Protein AF-0000000086882932 (afdb_homodimer)

InterPro domains:
  IPR029056 Ribokinase-like [SSF53613] (20-163)

Foldseek 3Di:
DPPPPPVQPPVPPPDPDDAQEEEEEFWEWEWEQDPVRDIDIDTDGLCSLLQLLLVVVVGAYEYEYAAEPDPCVVVSVVSCVVSVHHYRYHHQPQHGKYWYAYLNVRDIDIDDRPPPDEDDPVVVCVVCPPHQHYEYEDDPHCPVCVVVNVVVVGAYEYEEEPVVVVVDPPCQRHQYEYEDQDDPPQPDQDDQSYWYDHQFWIDHRNDIDGHDHRSPVSSLVSQLVSQLVVCVSVVHDNVVSNVRSVVSSVVRRVCCVVVVPD/DPPPPPPLPPVPPPDPDDAQEEEEEFWEWEWEQDPVRDTDIDTDGLCSLLQLLLVVVVGAYEYEYAAEPDPCVVVSVVSCVVSVHHYRYHHQPQHGKYWYAYLNVRDIDIDDRPPPDEDDPVVVCVVCPPHQHYEYEDDPHCPVCVVVNVVVVGAYEYEEEPVVVVVDDDCQRHQYEYEDQDDPDQPDQDDQSYWYDHQFWIDHRNDIDGHDGRSPVSSLVSNLVSQLVVCVSVPHDNVVSNVRSVVSSVVRVVVCVVVVPD

pLDDT: mean 84.73, std 17.02, range [16.7, 98.19]

Organism: NCBI:txid2108365

Secondary structure (DSSP, 8-state):
---------------SS--SEEEES--EEEEEE-TTS-EEEEEEHHHHHHHHHHHHHT--EEEEEEEESSTTHHHHHHHHHHHT--EEEEEETT---EEEEEGGGTEEEEE---TT----HHHHHHHTTT--EEEEE--GGGHHHHHHHHHTT-EEEEEEEHHHHHH-S--TTSEEEEE-SS---TT----TTEEEE-SSEEEETTEEEE-S--TTHHHHHHHHHHHHHHHHHTT--HHHHHHHHHHHHHHHHHHHHHHHH-/---------------SS--SEEEES--EEEEEE-TTS-EEEEEEHHHHHHHHHHHHHT--EEEEEEEESSTTHHHHHHHHHHHT--EEEEEETT---EEEEEGGGTEEEEE---TT----HHHHHHHTTT--EEEEE--GGGTTHHHHHHHTT-EEEEEEEHHHHHH-S--TTSEEEEE-SS---TT----TTEEEE-SSEEEETTEEEE-S--TTHHHHHHHHHHHHHHHHHTT--HHHHHHHHHHHHHHHHHHHHHHHH-

Sequence (524 aa):
MKTAFKEEFLSIFSKNNLPEIALIGGINIEHIVGKNNNIKTIVGGRSGRLSVFLKKTGLYPEVFSFLGQDEFLNMILNYFDSQNIPITWSINPSGNNIDVRILKESKVYSDKRDENLTISPIFLDEFLNNIENIFIKVEKWNIDILDYIIYKKKNIFLDLTFDEALKFENLKNVYCFVKNNEIPKSNLKVPNNIIIFSKNNILFKNKIYSFKNNLFLEEAISSYQASFIYGIIKNFNLNFINELSIKSFKSAYKNCFFNFFYMKTAFKEEFLSIFSKNNLPEIALIGGINIEHIVGKNNNIKTIVGGRSGRLSVFLKKTGLYPEVFSFLGQDEFLNMILNYFDSQNIPITWSINPSGNNIDVRILKESKVYSDKRDENLTISPIFLDEFLNNIENIFIKVEKWNIDILDYIIYKKKNIFLDLTFDEALKFENLKNVYCFVKNNEIPKSNLKVPNNIIIFSKNNILFKNKIYSFKNNLFLEEAISSYQASFIYGIIKNFNLNFINELSIKSFKSAYKNCFFNFFY

Structure (mmCIF, N/CA/C/O backbone):
data_AF-0000000086882932-model_v1
#
loop_
_entity.id
_entity.type
_entity.pdbx_description
1 polymer 'Carbohydrate kinase PfkB domain-containing protein'
#
loop_
_atom_site.group_PDB
_atom_site.id
_atom_site.type_symbol
_atom_site.label_atom_id
_atom_site.label_alt_id
_atom_site.label_comp_id
_atom_site.label_asym_id
_atom_site.label_entity_id
_atom_site.label_seq_id
_atom_site.pdbx_PDB_ins_code
_atom_site.Cartn_x
_atom_site.Cartn_y
_atom_site.Cartn_z
_atom_site.occupancy
_atom_site.B_iso_or_equiv
_atom_site.auth_seq_id
_atom_site.auth_comp_id
_atom_site.auth_asym_id
_atom_site.auth_atom_id
_atom_site.pdbx_PDB_model_num
ATOM 1 N N . MET A 1 1 ? 21.688 9.125 -30.109 1 16.75 1 MET A N 1
ATOM 2 C CA . MET A 1 1 ? 20.844 8.078 -29.547 1 16.75 1 MET A CA 1
ATOM 3 C C . MET A 1 1 ? 21.625 7.234 -28.547 1 16.75 1 MET A C 1
ATOM 5 O O . MET A 1 1 ? 22.547 6.52 -28.922 1 16.75 1 MET A O 1
ATOM 9 N N . LYS A 1 2 ? 22.047 7.719 -27.406 1 19.39 2 LYS A N 1
ATOM 10 C CA . LYS A 1 2 ? 22.938 7.047 -26.469 1 19.39 2 LYS A CA 1
ATOM 11 C C . LYS A 1 2 ? 22.281 5.809 -25.859 1 19.39 2 LYS A C 1
ATOM 13 O O . LYS A 1 2 ? 21.188 5.887 -25.312 1 19.39 2 LYS A O 1
ATOM 18 N N . THR A 1 3 ? 22.438 4.652 -26.516 1 19.08 3 THR A N 1
ATOM 19 C CA . THR A 1 3 ? 21.938 3.355 -26.078 1 19.08 3 THR A CA 1
ATOM 20 C C . THR A 1 3 ? 22.562 2.973 -24.734 1 19.08 3 THR A C 1
ATOM 22 O O . THR A 1 3 ? 23.766 2.703 -24.656 1 19.08 3 THR A O 1
ATOM 25 N N . ALA A 1 4 ? 22.359 3.648 -23.703 1 24.81 4 ALA A N 1
ATOM 26 C CA . ALA A 1 4 ? 22.859 3.17 -22.406 1 24.81 4 ALA A CA 1
ATOM 27 C C . ALA A 1 4 ? 22.5 1.706 -22.188 1 24.81 4 ALA A C 1
ATOM 29 O O . ALA A 1 4 ? 21.312 1.348 -22.188 1 24.81 4 ALA A O 1
ATOM 30 N N . PHE A 1 5 ? 23.25 0.836 -22.703 1 22.61 5 PHE A N 1
ATOM 31 C CA . PHE A 1 5 ? 23.219 -0.57 -22.312 1 22.61 5 PHE A CA 1
ATOM 32 C C . PHE A 1 5 ? 23.25 -0.72 -20.797 1 22.61 5 PHE A C 1
ATOM 34 O O . PHE A 1 5 ? 24.297 -0.5 -20.188 1 22.61 5 PHE A O 1
ATOM 41 N N . LYS A 1 6 ? 22.375 -0.118 -20.078 1 30.28 6 LYS A N 1
ATOM 42 C CA . LYS A 1 6 ? 22.375 -0.56 -18.688 1 30.28 6 LYS A CA 1
ATOM 43 C C . LYS A 1 6 ? 22.422 -2.082 -18.594 1 30.28 6 LYS A C 1
ATOM 45 O O . LYS A 1 6 ? 21.578 -2.771 -19.188 1 30.28 6 LYS A O 1
ATOM 50 N N . GLU A 1 7 ? 23.562 -2.643 -18.469 1 27.66 7 GLU A N 1
ATOM 51 C CA . GLU A 1 7 ? 23.766 -4.039 -18.094 1 27.66 7 GLU A CA 1
ATOM 52 C C . GLU A 1 7 ? 22.672 -4.527 -17.156 1 27.66 7 GLU A C 1
ATOM 54 O O . GLU A 1 7 ? 22.438 -3.941 -16.094 1 27.66 7 GLU A O 1
ATOM 59 N N . GLU A 1 8 ? 21.562 -4.875 -17.781 1 34.81 8 GLU A N 1
ATOM 60 C CA . GLU A 1 8 ? 20.594 -5.672 -17.031 1 34.81 8 GLU A CA 1
ATOM 61 C C . GLU A 1 8 ? 21.297 -6.668 -16.125 1 34.81 8 GLU A C 1
ATOM 63 O O . GLU A 1 8 ? 22.094 -7.5 -16.578 1 34.81 8 GLU A O 1
ATOM 68 N N . PHE A 1 9 ? 21.781 -6.168 -15.039 1 32.5 9 PHE A N 1
ATOM 69 C CA . PHE A 1 9 ? 22.422 -7 -14.031 1 32.5 9 PHE A CA 1
ATOM 70 C C . PHE A 1 9 ? 21.688 -8.32 -13.852 1 32.5 9 PHE A C 1
ATOM 72 O O . PHE A 1 9 ? 20.5 -8.328 -13.5 1 32.5 9 PHE A O 1
ATOM 79 N N . LEU A 1 10 ? 21.922 -9.258 -14.742 1 36.91 10 LEU A N 1
ATOM 80 C CA . LEU A 1 10 ? 21.594 -10.641 -14.414 1 36.91 10 LEU A CA 1
ATOM 81 C C . LEU A 1 10 ? 22.25 -11.055 -13.102 1 36.91 10 LEU A C 1
ATOM 83 O O . LEU A 1 10 ? 23.484 -10.984 -12.961 1 36.91 10 LEU A O 1
ATOM 87 N N . SER A 1 11 ? 21.766 -10.75 -12 1 36.03 11 SER A N 1
ATOM 88 C CA . SER A 1 11 ? 22.312 -11.352 -10.789 1 36.03 11 SER A CA 1
ATOM 89 C C . SER A 1 11 ? 22.656 -12.82 -11 1 36.03 11 SER A C 1
ATOM 91 O O . SER A 1 11 ? 21.781 -13.633 -11.281 1 36.03 11 SER A O 1
ATOM 93 N N . ILE A 1 12 ? 23.891 -13.109 -11.5 1 36.16 12 ILE A N 1
ATOM 94 C CA . ILE A 1 12 ? 24.422 -14.461 -11.625 1 36.16 12 ILE A CA 1
ATOM 95 C C . ILE A 1 12 ? 24.484 -15.117 -10.25 1 36.16 12 ILE A C 1
ATOM 97 O O . ILE A 1 12 ? 25.234 -14.664 -9.375 1 36.16 12 ILE A O 1
ATOM 101 N N . PHE A 1 13 ? 23.484 -15.648 -9.719 1 37.84 13 PHE A N 1
ATOM 102 C CA . PHE A 1 13 ? 23.516 -16.469 -8.508 1 37.84 13 PHE A CA 1
ATOM 103 C C . PHE A 1 13 ? 24.359 -17.719 -8.711 1 37.84 13 PHE A C 1
ATOM 105 O O . PHE A 1 13 ? 24.344 -18.297 -9.797 1 37.84 13 PHE A O 1
ATOM 112 N N . SER A 1 14 ? 25.422 -17.844 -8.055 1 38.47 14 SER A N 1
ATOM 113 C CA . SER A 1 14 ? 26.172 -19.078 -7.852 1 38.47 14 SER A CA 1
ATOM 114 C C . SER A 1 14 ? 25.25 -20.203 -7.41 1 38.47 14 SER A C 1
ATOM 116 O O . SER A 1 14 ? 24.875 -20.297 -6.238 1 38.47 14 SER A O 1
ATOM 118 N N . LYS A 1 15 ? 24.266 -20.562 -8.18 1 47.66 15 LYS A N 1
ATOM 119 C CA . LYS A 1 15 ? 23.219 -21.5 -7.801 1 47.66 15 LYS A CA 1
ATOM 120 C C . LYS A 1 15 ? 23.781 -22.906 -7.602 1 47.66 15 LYS A C 1
ATOM 122 O O . LYS A 1 15 ? 24.328 -23.484 -8.539 1 47.66 15 LYS A O 1
ATOM 127 N N . ASN A 1 16 ? 24.125 -23.25 -6.484 1 51.94 16 ASN A N 1
ATOM 128 C CA . ASN A 1 16 ? 24.516 -24.641 -6.211 1 51.94 16 ASN A CA 1
ATOM 129 C C . ASN A 1 16 ? 23.469 -25.625 -6.723 1 51.94 16 ASN A C 1
ATOM 131 O O . ASN A 1 16 ? 23.812 -26.734 -7.156 1 51.94 16 ASN A O 1
ATOM 135 N N . ASN A 1 17 ? 22.109 -25.375 -6.586 1 66 17 ASN A N 1
ATOM 136 C CA . ASN A 1 17 ? 21.109 -26.328 -7.051 1 66 17 ASN A CA 1
ATOM 137 C C . ASN A 1 17 ? 20.375 -25.797 -8.289 1 66 17 ASN A C 1
ATOM 139 O O . ASN A 1 17 ? 19.953 -24.656 -8.32 1 66 17 ASN A O 1
ATOM 143 N N . LEU A 1 18 ? 20.469 -26.562 -9.367 1 83.56 18 LEU A N 1
ATOM 144 C CA . LEU A 1 18 ? 19.75 -26.25 -10.594 1 83.56 18 LEU A CA 1
ATOM 145 C C . LEU A 1 18 ? 18.25 -26.094 -10.328 1 83.56 18 LEU A C 1
ATOM 147 O O . LEU A 1 18 ? 17.672 -26.906 -9.594 1 83.56 18 LEU A O 1
ATOM 151 N N . PRO A 1 19 ? 17.656 -25.141 -10.789 1 92.06 19 PRO A N 1
ATOM 152 C CA . PRO A 1 19 ? 16.219 -24.969 -10.586 1 92.06 19 PRO A CA 1
ATOM 153 C C . PRO A 1 19 ? 15.398 -26.094 -11.203 1 92.06 19 PRO A C 1
ATOM 155 O O . PRO A 1 19 ? 15.719 -26.578 -12.289 1 92.06 19 PRO A O 1
ATOM 158 N N . GLU A 1 20 ? 14.422 -26.516 -10.508 1 94.5 20 GLU A N 1
ATOM 159 C CA . GLU A 1 20 ? 13.555 -27.594 -10.992 1 94.5 20 GLU A CA 1
ATOM 160 C C . GLU A 1 20 ? 12.32 -27.031 -11.695 1 94.5 20 GLU A C 1
ATOM 162 O O . GLU A 1 20 ? 11.641 -27.75 -12.43 1 94.5 20 GLU A O 1
ATOM 167 N N . ILE A 1 21 ? 12.031 -25.781 -11.422 1 97.06 21 ILE A N 1
ATOM 168 C CA . ILE A 1 21 ? 10.844 -25.188 -12.023 1 97.06 21 ILE A CA 1
ATOM 169 C C . ILE A 1 21 ? 11.055 -23.688 -12.219 1 97.06 21 ILE A C 1
ATOM 171 O O . ILE A 1 21 ? 11.609 -23.016 -11.352 1 97.06 21 ILE A O 1
ATOM 175 N N . ALA A 1 22 ? 10.594 -23.219 -13.359 1 96.56 22 ALA A N 1
ATOM 176 C CA . ALA A 1 22 ? 10.594 -21.781 -13.656 1 96.56 22 ALA A CA 1
ATOM 177 C C . ALA A 1 22 ? 9.203 -21.188 -13.492 1 96.56 22 ALA A C 1
ATOM 179 O O . ALA A 1 22 ? 8.211 -21.766 -13.953 1 96.56 22 ALA A O 1
ATOM 180 N N . LEU A 1 23 ? 9.117 -20.141 -12.742 1 97.31 23 LEU A N 1
ATOM 181 C CA . LEU A 1 23 ? 7.887 -19.375 -12.633 1 97.31 23 LEU A CA 1
ATOM 182 C C . LEU A 1 23 ? 7.961 -18.109 -13.477 1 97.31 23 LEU A C 1
ATOM 184 O O . LEU A 1 23 ? 8.859 -17.281 -13.289 1 97.31 23 LEU A O 1
ATOM 188 N N . ILE A 1 24 ? 7.008 -17.938 -14.406 1 95 24 ILE A N 1
ATOM 189 C CA . ILE A 1 24 ? 7.035 -16.812 -15.336 1 95 24 ILE A CA 1
ATOM 190 C C . ILE A 1 24 ? 5.844 -15.891 -15.062 1 95 24 ILE A C 1
ATOM 192 O O . ILE A 1 24 ? 4.691 -16.312 -15.18 1 95 24 ILE A O 1
ATOM 196 N N . GLY A 1 25 ? 6.129 -14.695 -14.688 1 93.69 25 GLY A N 1
ATOM 197 C CA . GLY A 1 25 ? 5.102 -13.711 -14.398 1 93.69 25 GLY A CA 1
ATOM 198 C C . GLY A 1 25 ? 4.5 -13.867 -13.016 1 93.69 25 GLY A C 1
ATOM 199 O O . GLY A 1 25 ? 4.941 -14.703 -12.227 1 93.69 25 GLY A O 1
ATOM 200 N N . GLY A 1 26 ? 3.643 -12.922 -12.672 1 95.06 26 GLY A N 1
ATOM 201 C CA . GLY A 1 26 ? 2.787 -13.102 -11.516 1 95.06 26 GLY A CA 1
ATOM 202 C C . GLY A 1 26 ? 3.357 -12.484 -10.25 1 95.06 26 GLY A C 1
ATOM 203 O O . GLY A 1 26 ? 3.027 -12.906 -9.141 1 95.06 26 GLY A O 1
ATOM 204 N N . ILE A 1 27 ? 4.309 -11.602 -10.398 1 96.62 27 ILE A N 1
ATOM 205 C CA . ILE A 1 27 ? 4.77 -10.852 -9.234 1 96.62 27 ILE A CA 1
ATOM 206 C C . ILE A 1 27 ? 3.957 -9.57 -9.094 1 96.62 27 ILE A C 1
ATOM 208 O O . ILE A 1 27 ? 3.744 -8.852 -10.07 1 96.62 27 ILE A O 1
ATOM 212 N N . ASN A 1 28 ? 3.465 -9.352 -7.891 1 96.19 28 ASN A N 1
ATOM 213 C CA . ASN A 1 28 ? 2.688 -8.164 -7.559 1 96.19 28 ASN A CA 1
ATOM 214 C C . ASN A 1 28 ? 3.041 -7.629 -6.172 1 96.19 28 ASN A C 1
ATOM 216 O O . ASN A 1 28 ? 3.568 -8.367 -5.336 1 96.19 28 ASN A O 1
ATOM 220 N N . ILE A 1 29 ? 2.854 -6.367 -6.059 1 97.44 29 ILE A N 1
ATOM 221 C CA . ILE A 1 29 ? 2.826 -5.793 -4.719 1 97.44 29 ILE A CA 1
ATOM 222 C C . ILE A 1 29 ? 1.403 -5.84 -4.164 1 97.44 29 ILE A C 1
ATOM 224 O O . ILE A 1 29 ? 0.447 -5.496 -4.863 1 97.44 29 ILE A O 1
ATOM 228 N N . GLU A 1 30 ? 1.312 -6.32 -2.994 1 96.38 30 GLU A N 1
ATOM 229 C CA . GLU A 1 30 ? -0.007 -6.379 -2.373 1 96.38 30 GLU A CA 1
ATOM 230 C C . GLU A 1 30 ? -0.035 -5.598 -1.063 1 96.38 30 GLU A C 1
ATOM 232 O O . GLU A 1 30 ? 0.784 -5.836 -0.174 1 96.38 30 GLU A O 1
ATOM 237 N N . HIS A 1 31 ? -0.861 -4.664 -0.992 1 96.69 31 HIS A N 1
ATOM 238 C CA . HIS A 1 31 ? -1.207 -4.023 0.273 1 96.69 31 HIS A CA 1
ATOM 239 C C . HIS A 1 31 ? -2.436 -4.672 0.902 1 96.69 31 HIS A C 1
ATOM 241 O O . HIS A 1 31 ? -3.539 -4.578 0.361 1 96.69 31 HIS A O 1
ATOM 247 N N . ILE A 1 32 ? -2.26 -5.277 2.047 1 94.31 32 ILE A N 1
ATOM 248 C CA . ILE A 1 32 ? -3.324 -6.07 2.654 1 94.31 32 ILE A CA 1
ATOM 249 C C . ILE A 1 32 ? -3.838 -5.367 3.91 1 94.31 32 ILE A C 1
ATOM 251 O O . ILE A 1 32 ? -3.064 -5.074 4.824 1 94.31 32 ILE A O 1
ATOM 255 N N . VAL A 1 33 ? -5.055 -5.078 3.889 1 94.81 33 VAL A N 1
ATOM 256 C CA . VAL A 1 33 ? -5.719 -4.539 5.07 1 94.81 33 VAL A CA 1
ATOM 257 C C . VAL A 1 33 ? -6.383 -5.676 5.852 1 94.81 33 VAL A C 1
ATOM 259 O O . VAL A 1 33 ? -7.348 -6.281 5.379 1 94.81 33 VAL A O 1
ATOM 262 N N . GLY A 1 34 ? -5.871 -5.898 6.969 1 90.25 34 GLY A N 1
ATOM 263 C CA . GLY A 1 34 ? -6.379 -6.973 7.805 1 90.25 34 GLY A CA 1
ATOM 264 C C . GLY A 1 34 ? -7.719 -6.652 8.438 1 90.25 34 GLY A C 1
ATOM 265 O O . GLY A 1 34 ? -8.297 -5.594 8.18 1 90.25 34 GLY A O 1
ATOM 266 N N . LYS A 1 35 ? -8.203 -7.508 9.289 1 85.62 35 LYS A N 1
ATOM 267 C CA . LYS A 1 35 ? -9.508 -7.379 9.922 1 85.62 35 LYS A CA 1
ATOM 268 C C . LYS A 1 35 ? -9.539 -6.207 10.898 1 85.62 35 LYS A C 1
ATOM 270 O O . LYS A 1 35 ? -10.57 -5.551 11.055 1 85.62 35 LYS A O 1
ATOM 275 N N . ASN A 1 36 ? -8.438 -5.9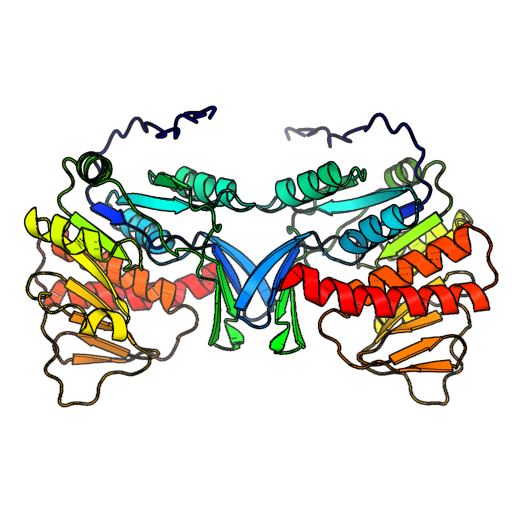1 11.586 1 87.19 36 ASN A N 1
ATOM 276 C CA . ASN A 1 36 ? -8.352 -4.812 12.539 1 87.19 36 ASN A CA 1
ATOM 277 C C . ASN A 1 36 ? -7.66 -3.596 11.93 1 87.19 36 ASN A C 1
ATOM 279 O O . ASN A 1 36 ? -6.996 -2.836 12.641 1 87.19 36 ASN A O 1
ATOM 283 N N . ASN A 1 37 ? -7.609 -3.529 10.648 1 89.56 37 ASN A N 1
ATOM 284 C CA . ASN A 1 37 ? -7.051 -2.434 9.867 1 89.56 37 ASN A CA 1
ATOM 285 C C . ASN A 1 37 ? -5.527 -2.41 9.938 1 89.56 37 ASN A C 1
ATOM 287 O O . ASN A 1 37 ? -4.902 -1.392 9.641 1 89.56 37 ASN A O 1
ATOM 291 N N . ASN A 1 38 ? -5.031 -3.51 10.438 1 92.31 38 ASN A N 1
ATOM 292 C CA . ASN A 1 38 ? -3.59 -3.631 10.234 1 92.31 38 ASN A CA 1
ATOM 293 C C . ASN A 1 38 ? -3.24 -3.75 8.758 1 92.31 38 ASN A C 1
ATOM 295 O O . ASN A 1 38 ? -3.93 -4.441 8.008 1 92.31 38 ASN A O 1
ATOM 299 N N . ILE A 1 39 ? -2.242 -3.066 8.375 1 94.5 39 ILE A N 1
ATOM 300 C CA . ILE A 1 39 ? -1.909 -3.033 6.953 1 94.5 39 ILE A CA 1
ATOM 301 C C . ILE A 1 39 ? -0.502 -3.584 6.738 1 94.5 39 ILE A C 1
ATOM 303 O O . ILE A 1 39 ? 0.44 -3.182 7.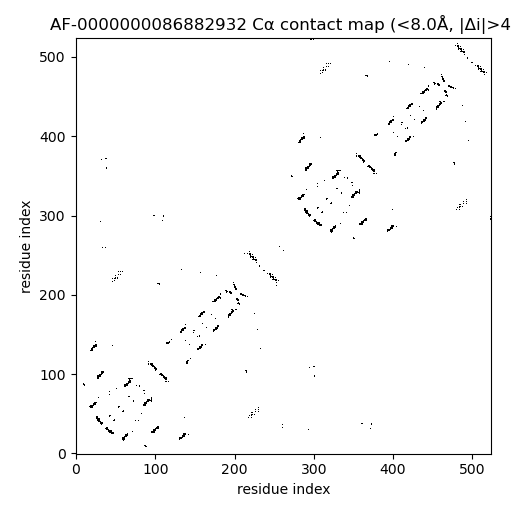426 1 94.5 39 ILE A O 1
ATOM 307 N N . LYS A 1 40 ? -0.412 -4.492 5.82 1 92.88 40 LYS A N 1
ATOM 308 C CA . LYS A 1 40 ? 0.881 -5.074 5.473 1 92.88 40 LYS A CA 1
ATOM 309 C C . LYS A 1 40 ? 1.129 -4.996 3.967 1 92.88 40 LYS A C 1
ATOM 311 O O . LYS A 1 40 ? 0.21 -5.195 3.17 1 92.88 40 LYS A O 1
ATOM 316 N N . THR A 1 41 ? 2.273 -4.637 3.631 1 94.88 41 THR A N 1
ATOM 317 C CA . THR A 1 41 ? 2.719 -4.676 2.242 1 94.88 41 THR A CA 1
ATOM 318 C C . THR A 1 41 ? 3.633 -5.875 1.998 1 94.88 41 THR A C 1
ATOM 320 O O . THR A 1 41 ? 4.613 -6.07 2.719 1 94.88 41 THR A O 1
ATOM 323 N N . ILE A 1 42 ? 3.26 -6.66 1.035 1 94.19 42 ILE A N 1
ATOM 324 C CA . ILE A 1 42 ? 4.051 -7.863 0.793 1 94.19 42 ILE A CA 1
ATOM 325 C C . ILE A 1 42 ? 4.305 -8.023 -0.704 1 94.19 42 ILE A C 1
ATOM 327 O O . ILE A 1 42 ? 3.615 -7.41 -1.524 1 94.19 42 ILE A O 1
ATOM 331 N N . VAL A 1 43 ? 5.348 -8.742 -1.012 1 95.44 43 VAL A N 1
ATOM 332 C CA . VAL A 1 43 ? 5.52 -9.25 -2.365 1 95.44 43 VAL A CA 1
ATOM 333 C C . VAL A 1 43 ? 4.602 -10.453 -2.586 1 95.44 43 VAL A C 1
ATOM 335 O O . VAL A 1 43 ? 4.758 -11.492 -1.941 1 95.44 43 VAL A O 1
ATOM 338 N N . GLY A 1 44 ? 3.594 -10.188 -3.41 1 95.19 44 GLY A N 1
ATOM 339 C CA . GLY A 1 44 ? 2.607 -11.227 -3.656 1 95.19 44 GLY A CA 1
ATOM 340 C C . GLY A 1 44 ? 2.459 -11.57 -5.125 1 95.19 44 GLY A C 1
ATOM 341 O O . GLY A 1 44 ? 3.453 -11.703 -5.844 1 95.19 44 GLY A O 1
ATOM 342 N N . GLY A 1 45 ? 1.186 -11.688 -5.516 1 94.44 45 GLY A N 1
ATOM 343 C CA . GLY A 1 45 ? 0.942 -12.289 -6.812 1 94.44 45 GLY A CA 1
ATOM 344 C C . GLY A 1 45 ? 1.108 -13.797 -6.812 1 94.44 45 GLY A C 1
ATOM 345 O O . GLY A 1 45 ? 1.516 -14.383 -5.805 1 94.44 45 GLY A O 1
ATOM 346 N N . ARG A 1 46 ? 0.753 -14.297 -7.891 1 95.19 46 ARG A N 1
ATOM 347 C CA . ARG A 1 46 ? 0.746 -15.758 -7.914 1 95.19 46 ARG A CA 1
ATOM 348 C C . ARG A 1 46 ? 2.154 -16.312 -7.742 1 95.19 46 ARG A C 1
ATOM 350 O O . ARG A 1 46 ? 2.406 -17.109 -6.836 1 95.19 46 ARG A O 1
ATOM 357 N N . SER A 1 47 ? 3.092 -15.844 -8.492 1 96.06 47 SER A N 1
ATOM 358 C CA . SER A 1 47 ? 4.438 -16.406 -8.445 1 96.06 47 SER A CA 1
ATOM 359 C C . SER A 1 47 ? 5.172 -15.977 -7.18 1 96.06 47 SER A C 1
ATOM 361 O O . SER A 1 47 ? 6.012 -16.719 -6.664 1 96.06 47 SER A O 1
ATOM 363 N N . GLY A 1 48 ? 4.883 -14.805 -6.73 1 95.81 48 GLY A N 1
ATOM 364 C CA . GLY A 1 48 ? 5.465 -14.406 -5.461 1 95.81 48 GLY A CA 1
ATOM 365 C C . GLY A 1 48 ? 5.117 -15.344 -4.32 1 95.81 48 GLY A C 1
ATOM 366 O O . GLY A 1 48 ? 5.996 -15.758 -3.559 1 95.81 48 GLY A O 1
ATOM 367 N N . ARG A 1 49 ? 3.938 -15.789 -4.273 1 94.5 49 ARG A N 1
ATOM 368 C CA . ARG A 1 49 ? 3.484 -16.703 -3.227 1 94.5 49 ARG A CA 1
ATOM 369 C C . ARG A 1 49 ? 3.906 -18.141 -3.529 1 94.5 49 ARG A C 1
ATOM 371 O O . ARG A 1 49 ? 4.461 -18.828 -2.668 1 94.5 49 ARG A O 1
ATOM 378 N N . LEU A 1 50 ? 3.621 -18.5 -4.758 1 97.56 50 LEU A N 1
ATOM 379 C CA . LEU A 1 50 ? 3.844 -19.875 -5.176 1 97.56 50 LEU A CA 1
ATOM 380 C C . LEU A 1 50 ? 5.305 -20.266 -4.992 1 97.56 50 LEU A C 1
ATOM 382 O O . LEU A 1 50 ? 5.602 -21.391 -4.586 1 97.56 50 LEU A O 1
ATOM 386 N N . SER A 1 51 ? 6.215 -19.359 -5.293 1 97.38 51 SER A N 1
ATOM 387 C CA . SER A 1 51 ? 7.637 -19.656 -5.195 1 97.38 51 SER A CA 1
ATOM 388 C C . SER A 1 51 ? 8.016 -20.078 -3.781 1 97.38 51 SER A C 1
ATOM 390 O O . SER A 1 51 ? 8.789 -21.031 -3.592 1 97.38 51 SER A O 1
ATOM 392 N N . VAL A 1 52 ? 7.449 -19.469 -2.807 1 95.38 52 VAL A N 1
ATOM 393 C CA . VAL A 1 52 ? 7.754 -19.766 -1.411 1 95.38 52 VAL A CA 1
ATOM 394 C C . VAL A 1 52 ? 7.125 -21.094 -1.017 1 95.38 52 VAL A C 1
ATOM 396 O O . VAL A 1 52 ? 7.762 -21.922 -0.35 1 95.38 52 VAL A O 1
ATOM 399 N N . PHE A 1 53 ? 5.922 -21.281 -1.442 1 96 53 PHE A N 1
ATOM 400 C CA . PHE A 1 53 ? 5.262 -22.547 -1.152 1 96 53 PHE A CA 1
ATOM 401 C C . PHE A 1 53 ? 5.992 -23.703 -1.822 1 96 53 PHE A C 1
ATOM 403 O O . PHE A 1 53 ? 6.098 -24.797 -1.25 1 96 53 PHE A O 1
ATOM 410 N N . LEU A 1 54 ? 6.465 -23.484 -3.027 1 97.5 54 LEU A N 1
ATOM 411 C CA . LEU A 1 54 ? 7.223 -24.516 -3.73 1 97.5 54 LEU A CA 1
ATOM 412 C C . LEU A 1 54 ? 8.516 -24.844 -2.986 1 97.5 54 LEU A C 1
ATOM 414 O O . LEU A 1 54 ? 8.844 -26.016 -2.799 1 97.5 54 LEU A O 1
ATOM 418 N N . LYS A 1 55 ? 9.133 -23.812 -2.576 1 95.19 55 LYS A N 1
ATOM 419 C CA . LYS A 1 55 ? 10.359 -24.031 -1.813 1 95.19 55 LYS A CA 1
ATOM 420 C C . LYS A 1 55 ? 10.094 -24.859 -0.559 1 95.19 55 LYS A C 1
ATOM 422 O O . LYS A 1 55 ? 10.898 -25.719 -0.198 1 95.19 55 LYS A O 1
ATOM 427 N N . LYS A 1 56 ? 8.984 -24.672 0.055 1 93.19 56 LYS A N 1
ATOM 428 C CA . LYS A 1 56 ? 8.625 -25.391 1.273 1 93.19 56 LYS A CA 1
ATOM 429 C C . LYS A 1 56 ? 8.391 -26.875 0.991 1 93.19 56 LYS A C 1
ATOM 431 O O . LYS A 1 56 ? 8.477 -27.703 1.898 1 93.19 56 LYS A O 1
ATOM 436 N N . THR A 1 57 ? 8.031 -27.156 -0.214 1 94.56 57 THR A N 1
ATOM 437 C CA . THR A 1 57 ? 7.859 -28.562 -0.578 1 94.56 57 THR A CA 1
ATOM 438 C C . THR A 1 57 ? 9.211 -29.234 -0.783 1 94.56 57 THR A C 1
ATOM 440 O O . THR A 1 57 ? 9.297 -30.469 -0.818 1 94.56 57 THR A O 1
ATOM 443 N N . GLY A 1 58 ? 10.297 -28.438 -0.983 1 93.19 58 GLY A N 1
ATOM 444 C CA . GLY A 1 58 ? 11.625 -28.969 -1.248 1 93.19 58 GLY A CA 1
ATOM 445 C C . GLY A 1 58 ? 12.078 -28.766 -2.682 1 93.19 58 GLY A C 1
ATOM 446 O O . GLY A 1 58 ? 13.172 -29.172 -3.061 1 93.19 58 GLY A O 1
ATOM 447 N N . LEU A 1 59 ? 11.188 -28.156 -3.479 1 95.75 59 LEU A N 1
ATOM 448 C CA . LEU A 1 59 ? 11.578 -27.828 -4.844 1 95.75 59 LEU A CA 1
ATOM 449 C C . LEU A 1 59 ? 12.367 -26.516 -4.879 1 95.75 59 LEU A C 1
ATOM 451 O O . LEU A 1 59 ? 12.258 -25.688 -3.969 1 95.75 59 LEU A O 1
ATOM 455 N N . TYR A 1 60 ? 13.094 -26.359 -5.934 1 94.94 60 TYR A N 1
ATOM 456 C CA . TYR A 1 60 ? 13.898 -25.156 -6.117 1 94.94 60 TYR A CA 1
ATOM 457 C C . TYR A 1 60 ? 13.391 -24.328 -7.293 1 94.94 60 TYR A C 1
ATOM 459 O O . TYR A 1 60 ? 13.742 -24.594 -8.445 1 94.94 60 TYR A O 1
ATOM 467 N N . PRO A 1 61 ? 12.633 -23.328 -6.996 1 96.88 61 PRO A N 1
ATOM 468 C CA . PRO A 1 61 ? 12.078 -22.5 -8.07 1 96.88 61 PRO A CA 1
ATOM 469 C C . PRO A 1 61 ? 13.008 -21.344 -8.469 1 96.88 61 PRO A C 1
ATOM 471 O O . PRO A 1 61 ? 13.867 -20.953 -7.68 1 96.88 61 PRO A O 1
ATOM 474 N N . GLU A 1 62 ? 12.844 -20.938 -9.648 1 96.31 62 GLU A N 1
ATOM 475 C CA . GLU A 1 62 ? 13.398 -19.688 -10.156 1 96.31 62 GLU A CA 1
ATOM 476 C C . GLU A 1 62 ? 12.312 -18.828 -10.805 1 96.31 62 GLU A C 1
ATOM 478 O O . GLU A 1 62 ? 11.391 -19.344 -11.43 1 96.31 62 GLU A O 1
ATOM 483 N N . VAL A 1 63 ? 12.43 -17.531 -10.625 1 96.62 63 VAL A N 1
ATOM 484 C CA . VAL A 1 63 ? 11.344 -16.656 -11.047 1 96.62 63 VAL A CA 1
ATOM 485 C C . VAL A 1 63 ? 11.844 -15.688 -12.125 1 96.62 63 VAL A C 1
ATOM 487 O O . VAL A 1 63 ? 12.953 -15.156 -12.023 1 96.62 63 VAL A O 1
ATOM 490 N N . PHE A 1 64 ? 11 -15.539 -13.148 1 95.06 64 PHE A N 1
ATOM 491 C CA . PHE A 1 64 ? 11.188 -14.445 -14.094 1 95.06 64 PHE A CA 1
ATOM 492 C C . PHE A 1 64 ? 9.945 -13.555 -14.148 1 95.06 64 PHE A C 1
ATOM 494 O O . PHE A 1 64 ? 8.82 -14.047 -14.242 1 95.06 64 PHE A O 1
ATOM 501 N N . SER A 1 65 ? 10.18 -12.219 -14.102 1 94 65 SER A N 1
ATOM 502 C CA . SER A 1 65 ? 9.078 -11.281 -14.242 1 94 65 SER A CA 1
ATOM 503 C C . SER A 1 65 ? 9.562 -9.914 -14.703 1 94 65 SER A C 1
ATOM 505 O O . SER A 1 65 ? 10.758 -9.617 -14.617 1 94 65 SER A O 1
ATOM 507 N N . PHE A 1 66 ? 8.711 -9.219 -15.289 1 94.31 66 PHE A N 1
ATOM 508 C CA . PHE A 1 66 ? 8.953 -7.793 -15.469 1 94.31 66 PHE A CA 1
ATOM 509 C C . PHE A 1 66 ? 8.664 -7.02 -14.188 1 94.31 66 PHE A C 1
ATOM 511 O O . PHE A 1 66 ? 7.609 -7.199 -13.578 1 94.31 66 PHE A O 1
ATOM 518 N N . LEU A 1 67 ? 9.609 -6.191 -13.82 1 95.44 67 LEU A N 1
ATOM 519 C CA . LEU A 1 67 ? 9.461 -5.426 -12.586 1 95.44 67 LEU A CA 1
ATOM 520 C C . LEU A 1 67 ? 9.57 -3.93 -12.859 1 95.44 67 LEU A C 1
ATOM 522 O O . LEU A 1 67 ? 10.344 -3.504 -13.719 1 95.44 67 LEU A O 1
ATOM 526 N N . GLY A 1 68 ? 8.742 -3.232 -12.141 1 94.12 68 GLY A N 1
ATOM 527 C CA . GLY A 1 68 ? 8.836 -1.782 -12.219 1 94.12 68 GLY A CA 1
ATOM 528 C C . GLY A 1 68 ? 10.047 -1.224 -11.492 1 94.12 68 GLY A C 1
ATOM 529 O O . GLY A 1 68 ? 10.43 -1.723 -10.43 1 94.12 68 GLY A O 1
ATOM 530 N N . GLN A 1 69 ? 10.609 -0.181 -12.07 1 91.81 69 GLN A N 1
ATOM 531 C CA . GLN A 1 69 ? 11.664 0.55 -11.375 1 91.81 69 GLN A CA 1
ATOM 532 C C . GLN A 1 69 ? 11.086 1.622 -10.461 1 91.81 69 GLN A C 1
ATOM 534 O O . GLN A 1 69 ? 11.43 2.801 -10.578 1 91.81 69 GLN A O 1
ATOM 539 N N . ASP A 1 70 ? 10.219 1.155 -9.641 1 89.81 70 ASP A N 1
ATOM 540 C CA . ASP A 1 70 ? 9.547 2.062 -8.711 1 89.81 70 ASP A CA 1
ATOM 541 C C . ASP A 1 70 ? 10 1.811 -7.273 1 89.81 70 ASP A C 1
ATOM 543 O O . ASP A 1 70 ? 11.07 1.245 -7.043 1 89.81 70 ASP A O 1
ATOM 547 N N . GLU A 1 71 ? 9.25 2.309 -6.285 1 89.31 71 GLU A N 1
ATOM 548 C CA . GLU A 1 71 ? 9.648 2.297 -4.883 1 89.31 71 GLU A CA 1
ATOM 549 C C . GLU A 1 71 ? 9.711 0.873 -4.336 1 89.31 71 GLU A C 1
ATOM 551 O O . GLU A 1 71 ? 10.273 0.635 -3.264 1 89.31 71 GLU A O 1
ATOM 556 N N . PHE A 1 72 ? 9.211 -0.096 -5.098 1 95.25 72 PHE A N 1
ATOM 557 C CA . PHE A 1 72 ? 9.078 -1.438 -4.543 1 95.25 72 PHE A CA 1
ATOM 558 C C . PHE A 1 72 ? 10.148 -2.365 -5.105 1 95.25 72 PHE A C 1
ATOM 560 O O . PHE A 1 72 ? 10.281 -3.51 -4.664 1 95.25 72 PHE A O 1
ATOM 567 N N . LEU A 1 73 ? 10.93 -1.952 -6.016 1 95.38 73 LEU A N 1
ATOM 568 C CA . LEU A 1 73 ? 11.891 -2.836 -6.668 1 95.38 73 LEU A CA 1
ATOM 569 C C . LEU A 1 73 ? 12.828 -3.475 -5.645 1 95.38 73 LEU A C 1
ATOM 571 O O . LEU A 1 73 ? 12.984 -4.699 -5.621 1 95.38 73 LEU A O 1
ATOM 575 N N . ASN A 1 74 ? 13.359 -2.656 -4.805 1 93.31 74 ASN A N 1
ATOM 576 C CA . ASN A 1 74 ? 14.273 -3.18 -3.795 1 93.31 74 ASN A CA 1
ATOM 577 C C . ASN A 1 74 ? 13.562 -4.145 -2.846 1 93.31 74 ASN A C 1
ATOM 579 O O . ASN A 1 74 ? 14.148 -5.133 -2.406 1 93.31 74 ASN A O 1
ATOM 583 N N . MET A 1 75 ? 12.414 -3.824 -2.541 1 95.25 75 MET A N 1
ATOM 584 C CA . MET A 1 75 ? 11.633 -4.699 -1.676 1 95.25 75 MET A CA 1
ATOM 585 C C . MET A 1 75 ? 11.469 -6.078 -2.305 1 95.25 75 MET A C 1
ATOM 587 O O . MET A 1 75 ? 11.625 -7.098 -1.629 1 95.25 75 MET A O 1
ATOM 591 N N . ILE A 1 76 ? 11.172 -6.086 -3.59 1 96.69 76 ILE A N 1
ATOM 592 C CA . ILE A 1 76 ? 10.977 -7.34 -4.312 1 96.69 76 ILE A CA 1
ATOM 593 C C . ILE A 1 76 ? 12.273 -8.141 -4.316 1 96.69 76 ILE A C 1
ATOM 595 O O . ILE A 1 76 ? 12.281 -9.328 -3.967 1 96.69 76 ILE A O 1
ATOM 599 N N . LEU A 1 77 ? 13.344 -7.469 -4.656 1 96.25 77 LEU A N 1
ATOM 600 C CA . LEU A 1 77 ? 14.633 -8.141 -4.758 1 96.25 77 LEU A CA 1
ATOM 601 C C . LEU A 1 77 ? 15.078 -8.672 -3.398 1 96.25 77 LEU A C 1
ATOM 603 O O . LEU A 1 77 ? 15.547 -9.812 -3.295 1 96.25 77 LEU A O 1
ATOM 607 N N . ASN A 1 78 ? 14.859 -7.895 -2.369 1 94.38 78 ASN A N 1
ATOM 608 C CA . ASN A 1 78 ? 15.219 -8.32 -1.02 1 94.38 78 ASN A CA 1
ATOM 609 C C . ASN A 1 78 ? 14.367 -9.508 -0.562 1 94.38 78 ASN A C 1
ATOM 611 O O . ASN A 1 78 ? 14.859 -10.391 0.141 1 94.38 78 ASN A O 1
ATOM 615 N N . TYR A 1 79 ? 13.148 -9.461 -0.954 1 95.12 79 TYR A N 1
ATOM 616 C CA . TYR A 1 79 ? 12.234 -10.555 -0.607 1 95.12 79 TYR A CA 1
ATOM 617 C C . TYR A 1 79 ? 12.742 -11.883 -1.161 1 95.12 79 TYR A C 1
ATOM 619 O O . TYR A 1 79 ? 12.875 -12.859 -0.42 1 95.12 79 TYR A O 1
ATOM 627 N N . PHE A 1 80 ? 13.039 -11.906 -2.379 1 96.25 80 PHE A N 1
ATOM 628 C CA . PHE A 1 80 ? 13.484 -13.148 -3.01 1 96.25 80 PHE A CA 1
ATOM 629 C C . PHE A 1 80 ? 14.859 -13.555 -2.498 1 96.25 80 PHE A C 1
ATOM 631 O O . PHE A 1 80 ? 15.117 -14.734 -2.266 1 96.25 80 PHE A O 1
ATOM 638 N N . ASP A 1 81 ? 15.703 -12.562 -2.234 1 95.5 81 ASP A N 1
ATOM 639 C CA . ASP A 1 81 ? 17.016 -12.844 -1.669 1 95.5 81 ASP A CA 1
ATOM 640 C C . ASP A 1 81 ? 16.891 -13.477 -0.285 1 95.5 81 ASP A C 1
ATOM 642 O O . ASP A 1 81 ? 17.531 -14.492 -0.003 1 95.5 81 ASP A O 1
ATOM 646 N N . SER A 1 82 ? 16.047 -12.898 0.465 1 94.25 82 SER A N 1
ATOM 647 C CA . SER A 1 82 ? 15.883 -13.406 1.825 1 94.25 82 SER A CA 1
ATOM 648 C C . SER A 1 82 ? 15.305 -14.812 1.825 1 94.25 82 SER A C 1
ATOM 650 O O . SER A 1 82 ? 15.547 -15.586 2.754 1 94.25 82 SER A O 1
ATOM 652 N N . GLN A 1 83 ? 14.516 -15.125 0.818 1 93.31 83 GLN A N 1
ATOM 653 C CA . GLN A 1 83 ? 13.922 -16.453 0.697 1 93.31 83 GLN A CA 1
ATOM 654 C C . GLN A 1 83 ? 14.859 -17.406 -0.037 1 93.31 83 GLN A C 1
ATOM 656 O O . GLN A 1 83 ? 14.555 -18.594 -0.171 1 93.31 83 GLN A O 1
ATOM 661 N N . ASN A 1 84 ? 15.953 -16.891 -0.507 1 94.19 84 ASN A N 1
ATOM 662 C CA . ASN A 1 84 ? 16.906 -17.656 -1.293 1 94.19 84 ASN A CA 1
ATOM 663 C C . ASN A 1 84 ? 16.266 -18.234 -2.553 1 94.19 84 ASN A C 1
ATOM 665 O O . ASN A 1 84 ? 16.406 -19.422 -2.846 1 94.19 84 ASN A O 1
ATOM 669 N N . ILE A 1 85 ? 15.5 -17.469 -3.201 1 95.75 85 ILE A N 1
ATOM 670 C CA . ILE A 1 85 ? 14.883 -17.797 -4.48 1 95.75 85 ILE A CA 1
ATOM 671 C C . ILE A 1 85 ? 15.414 -16.859 -5.57 1 95.75 85 ILE A C 1
ATOM 673 O O . ILE A 1 85 ? 15.242 -15.648 -5.496 1 95.75 85 ILE A O 1
ATOM 677 N N . PRO A 1 86 ? 16.062 -17.438 -6.523 1 95.88 86 PRO A N 1
ATOM 678 C CA . PRO A 1 86 ? 16.594 -16.578 -7.586 1 95.88 86 PRO A CA 1
ATOM 679 C C . PRO A 1 86 ? 15.492 -15.891 -8.391 1 95.88 86 PRO A C 1
ATOM 681 O O . PRO A 1 86 ? 14.461 -16.5 -8.68 1 95.88 86 PRO A O 1
ATOM 684 N N . ILE A 1 87 ? 15.781 -14.68 -8.75 1 96.06 87 ILE A N 1
ATOM 685 C CA . ILE A 1 87 ? 14.859 -13.93 -9.602 1 96.06 87 ILE A CA 1
ATOM 686 C C . ILE A 1 87 ? 15.641 -13.242 -10.719 1 96.06 87 ILE A C 1
ATOM 688 O O . ILE A 1 87 ? 16.688 -12.641 -10.477 1 96.06 87 ILE A O 1
ATOM 692 N N . THR A 1 88 ? 15.18 -13.445 -11.93 1 95 88 THR A N 1
ATOM 693 C CA . THR A 1 88 ? 15.594 -12.695 -13.117 1 95 88 THR A CA 1
ATOM 694 C C . THR A 1 88 ? 14.477 -11.758 -13.57 1 95 88 THR A C 1
ATOM 696 O O . THR A 1 88 ? 13.305 -12.133 -13.578 1 95 88 THR A O 1
ATOM 699 N N . TRP A 1 89 ? 14.898 -10.516 -13.812 1 93.38 89 TRP A N 1
ATOM 700 C CA . TRP A 1 89 ? 13.82 -9.594 -14.164 1 93.38 89 TRP A CA 1
ATOM 701 C C . TRP A 1 89 ? 14.258 -8.633 -15.258 1 93.38 89 TRP A C 1
ATOM 703 O O . TRP A 1 89 ? 15.453 -8.469 -15.508 1 93.38 89 TRP A O 1
ATOM 713 N N . SER A 1 90 ? 13.258 -8.172 -15.992 1 92.75 90 SER A N 1
ATOM 714 C CA . SER A 1 90 ? 13.391 -7.051 -16.922 1 92.75 90 SER A CA 1
ATOM 715 C C . SER A 1 90 ? 12.516 -5.879 -16.5 1 92.75 90 SER A C 1
ATOM 717 O O . SER A 1 90 ? 11.672 -6.016 -15.609 1 92.75 90 SER A O 1
ATOM 719 N N . ILE A 1 91 ? 12.773 -4.84 -17.156 1 92.69 91 ILE A N 1
ATOM 720 C CA . ILE A 1 91 ? 12.141 -3.611 -16.688 1 92.69 91 ILE A CA 1
ATOM 721 C C . ILE A 1 91 ? 10.734 -3.498 -17.266 1 92.69 91 ILE A C 1
ATOM 723 O O . ILE A 1 91 ? 10.539 -3.713 -18.469 1 92.69 91 ILE A O 1
ATOM 727 N N . ASN A 1 92 ? 9.797 -3.314 -16.422 1 94.25 92 ASN A N 1
ATOM 728 C CA . ASN A 1 92 ? 8.477 -2.807 -16.797 1 94.25 92 ASN A CA 1
ATOM 729 C C . ASN A 1 92 ? 8.406 -1.288 -16.672 1 94.25 92 ASN A C 1
ATOM 731 O O . ASN A 1 92 ? 8.328 -0.755 -15.562 1 94.25 92 ASN A O 1
ATOM 735 N N . PRO A 1 93 ? 8.422 -0.607 -17.703 1 91.56 93 PRO A N 1
ATOM 736 C CA . PRO A 1 93 ? 8.453 0.856 -17.641 1 91.56 93 PRO A CA 1
ATOM 737 C C . PRO A 1 93 ? 7.211 1.442 -16.969 1 91.56 93 PRO A C 1
ATOM 739 O O . PRO A 1 93 ? 7.242 2.576 -16.484 1 91.56 93 PRO A O 1
ATOM 742 N N . SER A 1 94 ? 6.109 0.651 -16.906 1 91.19 94 SER A N 1
ATOM 743 C CA . SER A 1 94 ? 4.848 1.15 -16.375 1 91.19 94 SER A CA 1
ATOM 744 C C . SER A 1 94 ? 4.773 0.934 -14.859 1 91.19 94 SER A C 1
ATOM 746 O O . SER A 1 94 ? 3.828 1.386 -14.211 1 91.19 94 SER A O 1
ATOM 748 N N . GLY A 1 95 ? 5.789 0.251 -14.258 1 93.31 95 GLY A N 1
ATOM 749 C CA . GLY A 1 95 ? 5.785 -0.013 -12.828 1 93.31 95 GLY A CA 1
ATOM 750 C C . GLY A 1 95 ? 5.316 -1.414 -12.477 1 93.31 95 GLY A C 1
ATOM 751 O O . GLY A 1 95 ? 5.117 -2.244 -13.367 1 93.31 95 GLY A O 1
ATOM 752 N N . ASN A 1 96 ? 5.199 -1.619 -11.25 1 95.06 96 ASN A N 1
ATOM 753 C CA . ASN A 1 96 ? 4.77 -2.932 -10.773 1 95.06 96 ASN A CA 1
ATOM 754 C C . ASN A 1 96 ? 3.25 -3.027 -10.695 1 95.06 96 ASN A C 1
ATOM 756 O O . ASN A 1 96 ? 2.572 -2.035 -10.422 1 95.06 96 ASN A O 1
ATOM 760 N N . ASN A 1 97 ? 2.711 -4.238 -10.953 1 95.56 97 ASN A N 1
ATOM 761 C CA . ASN A 1 97 ? 1.315 -4.5 -10.617 1 95.56 97 ASN A CA 1
ATOM 762 C C . ASN A 1 97 ? 1.069 -4.391 -9.117 1 95.56 97 ASN A C 1
ATOM 764 O O . ASN A 1 97 ? 1.891 -4.836 -8.312 1 95.56 97 ASN A O 1
ATOM 768 N N . ILE A 1 98 ? -0.013 -3.803 -8.773 1 97.19 98 ILE A N 1
ATOM 769 C CA . ILE A 1 98 ? -0.301 -3.584 -7.355 1 97.19 98 ILE A CA 1
ATOM 770 C C . ILE A 1 98 ? -1.745 -3.98 -7.059 1 97.19 98 ILE A C 1
ATOM 772 O O . ILE A 1 98 ? -2.656 -3.646 -7.816 1 97.19 98 ILE A O 1
ATOM 776 N N . ASP A 1 99 ? -1.92 -4.707 -6.008 1 96.25 99 ASP A N 1
ATOM 777 C CA . ASP A 1 99 ? -3.244 -5.027 -5.484 1 96.25 99 ASP A CA 1
ATOM 778 C C . ASP A 1 99 ? -3.434 -4.465 -4.078 1 96.25 99 ASP A C 1
ATOM 780 O O . ASP A 1 99 ? -2.504 -4.473 -3.27 1 96.25 99 ASP A O 1
ATOM 784 N N . VAL A 1 100 ? -4.586 -3.938 -3.842 1 97.5 100 VAL A N 1
ATOM 785 C CA . VAL A 1 100 ? -5.035 -3.65 -2.484 1 97.5 100 VAL A CA 1
ATOM 786 C C . VAL A 1 100 ? -6.156 -4.613 -2.096 1 97.5 100 VAL A C 1
ATOM 788 O O . VAL A 1 100 ? -7.195 -4.668 -2.754 1 97.5 100 VAL A O 1
ATOM 791 N N . ARG A 1 101 ? -5.902 -5.355 -1.028 1 94.69 101 ARG A N 1
ATOM 792 C CA . ARG A 1 101 ? -6.887 -6.324 -0.563 1 94.69 101 ARG A CA 1
ATOM 793 C C . ARG A 1 101 ? -7.465 -5.914 0.788 1 94.69 101 ARG A C 1
ATOM 795 O O . ARG A 1 101 ? -6.73 -5.785 1.769 1 94.69 101 ARG A O 1
ATOM 802 N N . ILE A 1 102 ? -8.695 -5.727 0.772 1 94.25 102 ILE A N 1
ATOM 803 C CA . ILE A 1 102 ? -9.398 -5.461 2.02 1 94.25 102 ILE A CA 1
ATOM 804 C C . ILE A 1 102 ? -10.039 -6.75 2.533 1 94.25 102 ILE A C 1
ATOM 806 O O . ILE A 1 102 ? -11.133 -7.125 2.098 1 94.25 102 ILE A O 1
ATOM 810 N N . LEU A 1 103 ? -9.469 -7.383 3.504 1 89.25 103 LEU A N 1
ATOM 811 C CA . LEU A 1 103 ? -9.844 -8.734 3.902 1 89.25 103 LEU A CA 1
ATOM 812 C C . LEU A 1 103 ? -11.242 -8.758 4.5 1 89.25 103 LEU A C 1
ATOM 814 O O . LEU A 1 103 ? -12.062 -9.609 4.145 1 89.25 103 LEU A O 1
ATOM 818 N N . LYS A 1 104 ? -11.547 -7.77 5.383 1 87.56 104 LYS A N 1
ATOM 819 C CA . LYS A 1 104 ? -12.828 -7.738 6.082 1 87.56 104 LYS A CA 1
ATOM 820 C C . LYS A 1 104 ? -13.992 -7.637 5.098 1 87.56 104 LYS A C 1
ATOM 822 O O . LYS A 1 104 ? -15.078 -8.172 5.352 1 87.56 104 LYS A O 1
ATOM 827 N N . GLU A 1 105 ? -13.727 -7.039 3.975 1 89.19 105 GLU A N 1
ATOM 828 C CA . GLU A 1 105 ? -14.789 -6.797 3 1 89.19 105 GLU A CA 1
ATOM 829 C C . GLU A 1 105 ? -14.648 -7.723 1.795 1 89.19 105 GLU A C 1
ATOM 831 O O . GLU A 1 105 ? -15.484 -7.703 0.89 1 89.19 105 GLU A O 1
ATOM 836 N N . SER A 1 106 ? -13.633 -8.562 1.731 1 83.88 106 SER A N 1
ATOM 837 C CA . SER A 1 106 ? -13.336 -9.453 0.614 1 83.88 106 SER A CA 1
ATOM 838 C C . SER A 1 106 ? -13.289 -8.688 -0.705 1 83.88 106 SER A C 1
ATOM 840 O O . SER A 1 106 ? -13.914 -9.102 -1.688 1 83.88 106 SER A O 1
ATOM 842 N N . LYS A 1 107 ? -12.703 -7.566 -0.667 1 90.56 107 LYS A N 1
ATOM 843 C CA . LYS A 1 107 ? -12.57 -6.727 -1.854 1 90.56 107 LYS A CA 1
ATOM 844 C C . LYS A 1 107 ? -11.109 -6.609 -2.281 1 90.56 107 LYS A C 1
ATOM 846 O O . LYS A 1 107 ? -10.211 -6.547 -1.436 1 90.56 107 LYS A O 1
ATOM 851 N N . VAL A 1 108 ? -10.969 -6.57 -3.574 1 92.56 108 VAL A N 1
ATOM 852 C CA . VAL A 1 108 ? -9.633 -6.402 -4.145 1 92.56 108 VAL A CA 1
ATOM 853 C C . VAL A 1 108 ? -9.656 -5.285 -5.188 1 92.56 108 VAL A C 1
ATOM 855 O O . VAL A 1 108 ? -10.547 -5.234 -6.031 1 92.56 108 VAL A O 1
ATOM 858 N N . TYR A 1 109 ? -8.758 -4.371 -5.059 1 95.25 109 TYR A N 1
ATOM 859 C CA . TYR A 1 109 ? -8.484 -3.373 -6.086 1 95.25 109 TYR A CA 1
ATOM 860 C C . TYR A 1 109 ? -7.16 -3.66 -6.781 1 95.25 109 TYR A C 1
ATOM 862 O O . TYR A 1 109 ? -6.121 -3.779 -6.129 1 95.25 109 TYR A O 1
ATOM 870 N N . SER A 1 110 ? -7.191 -3.766 -8.117 1 94.06 110 SER A N 1
ATOM 871 C CA . SER A 1 110 ? -6.004 -4.172 -8.859 1 94.06 110 SER A CA 1
ATOM 872 C C . SER A 1 110 ? -5.574 -3.09 -9.844 1 94.06 110 SER A C 1
ATOM 874 O O . SER A 1 110 ? -6.402 -2.562 -10.594 1 94.06 110 SER A O 1
ATOM 876 N N . ASP A 1 111 ? -4.355 -2.754 -9.766 1 95.06 111 ASP A N 1
ATOM 877 C CA . ASP A 1 111 ? -3.699 -1.887 -10.734 1 95.06 111 ASP A CA 1
ATOM 878 C C . ASP A 1 111 ? -2.703 -2.67 -11.586 1 95.06 111 ASP A C 1
ATOM 880 O O . ASP A 1 111 ? -1.551 -2.857 -11.188 1 95.06 111 ASP A O 1
ATOM 884 N N . LYS A 1 112 ? -3.084 -3.113 -12.789 1 91.19 112 LYS A N 1
ATOM 885 C CA . LYS A 1 112 ? -2.258 -3.91 -13.695 1 91.19 112 LYS A CA 1
ATOM 886 C C . LYS A 1 112 ? -1.457 -3.018 -14.641 1 91.19 112 LYS A C 1
ATOM 888 O O . LYS A 1 112 ? -2.027 -2.186 -15.352 1 91.19 112 LYS A O 1
ATOM 893 N N . ARG A 1 113 ? -0.214 -3.129 -14.633 1 87.88 113 ARG A N 1
ATOM 894 C CA . ARG A 1 113 ? 0.674 -2.262 -15.398 1 87.88 113 ARG A CA 1
ATOM 895 C C . ARG A 1 113 ? 1.442 -3.057 -16.453 1 87.88 113 ARG A C 1
ATOM 897 O O . ARG A 1 113 ? 2.428 -2.57 -17 1 87.88 113 ARG A O 1
ATOM 904 N N . ASP A 1 114 ? 1.091 -4.246 -16.688 1 73.12 114 ASP A N 1
ATOM 905 C CA . ASP A 1 114 ? 1.868 -5.121 -17.562 1 73.12 114 ASP A CA 1
ATOM 906 C C . ASP A 1 114 ? 1.351 -5.062 -19 1 73.12 114 ASP A C 1
ATOM 908 O O . ASP A 1 114 ? 1.389 -6.062 -19.719 1 73.12 114 ASP A O 1
ATOM 912 N N . GLU A 1 115 ? 1.234 -3.738 -19.547 1 69.44 115 GLU A N 1
ATOM 913 C CA . GLU A 1 115 ? 0.712 -3.664 -20.906 1 69.44 115 GLU A CA 1
ATOM 914 C C . GLU A 1 115 ? 1.841 -3.539 -21.922 1 69.44 115 GLU A C 1
ATOM 916 O O . GLU A 1 115 ? 2.809 -2.807 -21.703 1 69.44 115 GLU A O 1
ATOM 921 N N . ASN A 1 116 ? 1.925 -4.293 -22.812 1 78.94 116 ASN A N 1
ATOM 922 C CA . ASN A 1 116 ? 2.713 -4.242 -24.031 1 78.94 116 ASN A CA 1
ATOM 923 C C . ASN A 1 116 ? 4.152 -4.688 -23.797 1 78.94 116 ASN A C 1
ATOM 925 O O . ASN A 1 116 ? 5.082 -4.152 -24.406 1 78.94 116 ASN A O 1
ATOM 929 N N . LEU A 1 117 ? 4.363 -5.465 -22.859 1 87.75 117 LEU A N 1
ATOM 930 C CA . LEU A 1 117 ? 5.688 -6.012 -22.578 1 87.75 117 LEU A CA 1
ATOM 931 C C . LEU A 1 117 ? 5.988 -7.195 -23.484 1 87.75 117 LEU A C 1
ATOM 933 O O . LEU A 1 117 ? 5.082 -7.934 -23.875 1 87.75 117 LEU A O 1
ATOM 937 N N . THR A 1 118 ? 7.254 -7.203 -23.906 1 84.75 118 THR A N 1
ATOM 938 C CA . THR A 1 118 ? 7.684 -8.312 -24.75 1 84.75 118 THR A CA 1
ATOM 939 C C . THR A 1 118 ? 8.984 -8.914 -24.234 1 84.75 118 THR A C 1
ATOM 941 O O . THR A 1 118 ? 9.828 -8.203 -23.688 1 84.75 118 THR A O 1
ATOM 944 N N . ILE A 1 119 ? 9.055 -10.172 -24.422 1 84 119 ILE A N 1
ATOM 945 C CA . ILE A 1 119 ? 10.273 -10.875 -24.062 1 84 119 ILE A CA 1
ATOM 946 C C . ILE A 1 119 ? 10.93 -11.461 -25.297 1 84 119 ILE A C 1
ATOM 948 O O . ILE A 1 119 ? 10.242 -12.008 -26.172 1 84 119 ILE A O 1
ATOM 952 N N . SER A 1 120 ? 12.25 -11.266 -25.375 1 81.5 120 SER A N 1
ATOM 953 C CA . SER A 1 120 ? 13 -11.859 -26.469 1 81.5 120 SER A CA 1
ATOM 954 C C . SER A 1 120 ? 12.984 -13.383 -26.391 1 81.5 120 SER A C 1
ATOM 956 O O . SER A 1 120 ? 13.258 -13.961 -25.344 1 81.5 120 SER A O 1
ATOM 958 N N . PRO A 1 121 ? 12.695 -13.992 -27.562 1 80.38 121 PRO A N 1
ATOM 959 C CA . PRO A 1 121 ? 12.734 -15.453 -27.562 1 80.38 121 PRO A CA 1
ATOM 960 C C . PRO A 1 121 ? 14.102 -16.016 -27.156 1 80.38 121 PRO A C 1
ATOM 962 O O . PRO A 1 121 ? 14.18 -17.047 -26.5 1 80.38 121 PRO A O 1
ATOM 965 N N . ILE A 1 122 ? 15.109 -15.289 -27.516 1 84.19 122 ILE A N 1
ATOM 966 C CA . ILE A 1 122 ? 16.469 -15.711 -27.188 1 84.19 122 ILE A CA 1
ATOM 967 C C . ILE A 1 122 ? 16.672 -15.703 -25.672 1 84.19 122 ILE A C 1
ATOM 969 O O . ILE A 1 122 ? 17.203 -16.656 -25.109 1 84.19 122 ILE A O 1
ATOM 973 N N . PHE A 1 123 ? 16.188 -14.758 -25.078 1 85.5 123 PHE A N 1
ATOM 974 C CA . PHE A 1 123 ? 16.297 -14.656 -23.625 1 85.5 123 PHE A CA 1
ATOM 975 C C . PHE A 1 123 ? 15.516 -15.766 -22.953 1 85.5 123 PHE A C 1
ATOM 977 O O . PHE A 1 123 ? 16 -16.391 -22 1 85.5 123 PHE A O 1
ATOM 984 N N . LEU A 1 124 ? 14.375 -15.93 -23.438 1 85.94 124 LEU A N 1
ATOM 985 C CA . LEU A 1 124 ? 13.508 -16.953 -22.859 1 85.94 124 LEU A CA 1
ATOM 986 C C . LEU A 1 124 ? 14.148 -18.328 -22.953 1 85.94 124 LEU A C 1
ATOM 988 O O . LEU A 1 124 ? 14.102 -19.109 -22 1 85.94 124 LEU A O 1
ATOM 992 N N . ASP A 1 125 ? 14.742 -18.562 -24.062 1 85.75 125 ASP A N 1
ATOM 993 C CA . ASP A 1 125 ? 15.422 -19.844 -24.281 1 85.75 125 ASP A CA 1
ATOM 994 C C . ASP A 1 125 ? 16.578 -20.016 -23.297 1 85.75 125 ASP A C 1
ATOM 996 O O . ASP A 1 125 ? 16.781 -21.094 -22.75 1 85.75 125 ASP A O 1
ATOM 1000 N N . GLU A 1 126 ? 17.281 -18.953 -23.109 1 86.94 126 GLU A N 1
ATOM 1001 C CA . GLU A 1 126 ? 18.406 -18.984 -22.172 1 86.94 126 GLU A CA 1
ATOM 1002 C C . GLU A 1 126 ? 17.922 -19.188 -20.75 1 86.94 126 GLU A C 1
ATOM 1004 O O . GLU A 1 126 ? 18.469 -20 -20 1 86.94 126 GLU A O 1
ATOM 1009 N N . PHE A 1 127 ? 16.875 -18.531 -20.391 1 87.88 127 PHE A N 1
ATOM 1010 C CA . PHE A 1 127 ? 16.328 -18.609 -19.047 1 87.88 127 PHE A CA 1
ATOM 1011 C C . PHE A 1 127 ? 15.797 -20 -18.75 1 87.88 127 PHE A C 1
ATOM 1013 O O . PHE A 1 127 ? 15.961 -20.516 -17.641 1 87.88 127 PHE A O 1
ATOM 1020 N N . LEU A 1 128 ? 15.195 -20.484 -19.688 1 88.94 128 LEU A N 1
ATOM 1021 C CA . LEU A 1 128 ? 14.516 -21.766 -19.5 1 88.94 128 LEU A CA 1
ATOM 1022 C C . LEU A 1 128 ? 15.453 -22.938 -19.812 1 88.94 128 LEU A C 1
ATOM 1024 O O . LEU A 1 128 ? 15.039 -24.094 -19.797 1 88.94 128 LEU A O 1
ATOM 1028 N N . ASN A 1 129 ? 16.703 -22.469 -19.953 1 84.38 129 ASN A N 1
ATOM 1029 C CA . ASN A 1 129 ? 17.656 -23.516 -20.312 1 84.38 129 ASN A CA 1
ATOM 1030 C C . ASN A 1 129 ? 17.766 -24.578 -19.234 1 84.38 129 ASN A C 1
ATOM 1032 O O . ASN A 1 129 ? 17.969 -24.266 -18.062 1 84.38 129 ASN A O 1
ATOM 1036 N N . ASN A 1 130 ? 17.516 -25.844 -19.438 1 85.5 130 ASN A N 1
ATOM 1037 C CA . ASN A 1 130 ? 17.688 -27.016 -18.594 1 85.5 130 ASN A CA 1
ATOM 1038 C C . ASN A 1 130 ? 16.562 -27.125 -17.562 1 85.5 130 ASN A C 1
ATOM 1040 O O . ASN A 1 130 ? 16.719 -27.797 -16.531 1 85.5 130 ASN A O 1
ATOM 1044 N N . ILE A 1 131 ? 15.562 -26.328 -17.703 1 91.5 131 ILE A N 1
ATOM 1045 C CA . ILE A 1 131 ? 14.414 -26.438 -16.812 1 91.5 131 ILE A CA 1
ATOM 1046 C C . ILE A 1 131 ? 13.273 -27.156 -17.516 1 91.5 131 ILE A C 1
ATOM 1048 O O . ILE A 1 131 ? 12.836 -26.734 -18.594 1 91.5 131 ILE A O 1
ATOM 1052 N N . GLU A 1 132 ? 12.82 -28.125 -16.922 1 90.94 132 GLU A N 1
ATOM 1053 C CA . GLU A 1 132 ? 11.828 -28.969 -17.562 1 90.94 132 GLU A CA 1
ATOM 1054 C C . GLU A 1 132 ? 10.406 -28.547 -17.188 1 90.94 132 GLU A C 1
ATOM 1056 O O . GLU A 1 132 ? 9.461 -28.797 -17.938 1 90.94 132 GLU A O 1
ATOM 1061 N N . ASN A 1 133 ? 10.234 -28.016 -16.016 1 95.06 133 ASN A N 1
ATOM 1062 C CA . ASN A 1 133 ? 8.914 -27.625 -15.523 1 95.06 133 ASN A CA 1
ATOM 1063 C C . ASN A 1 133 ? 8.742 -26.109 -15.539 1 95.06 133 ASN A C 1
ATOM 1065 O O . ASN A 1 133 ? 9.617 -25.375 -15.07 1 95.06 133 ASN A O 1
ATOM 1069 N N . ILE A 1 134 ? 7.609 -25.672 -16.109 1 95.31 134 ILE A N 1
ATOM 1070 C CA . ILE A 1 134 ? 7.375 -24.234 -16.25 1 95.31 134 ILE A CA 1
ATOM 1071 C C . ILE A 1 134 ? 5.977 -23.891 -15.742 1 95.31 134 ILE A C 1
ATOM 1073 O O . ILE A 1 134 ? 4.992 -24.516 -16.125 1 95.31 134 ILE A O 1
ATOM 1077 N N . PHE A 1 135 ? 5.934 -23 -14.836 1 96.5 135 PHE A N 1
ATOM 1078 C CA . PHE A 1 135 ? 4.68 -22.375 -14.406 1 96.5 135 PHE A CA 1
ATOM 1079 C C . PHE A 1 135 ? 4.527 -20.984 -15 1 96.5 135 PHE A C 1
ATOM 1081 O O . PHE A 1 135 ? 5.453 -20.172 -14.93 1 96.5 135 PHE A O 1
ATOM 1088 N N . ILE A 1 136 ? 3.355 -20.719 -15.562 1 94.62 136 ILE A N 1
ATOM 1089 C CA . ILE A 1 136 ? 3.107 -19.406 -16.172 1 94.62 136 ILE A CA 1
ATOM 1090 C C . ILE A 1 136 ? 1.836 -18.797 -15.586 1 94.62 136 ILE A C 1
ATOM 1092 O O . ILE A 1 136 ? 0.754 -19.375 -15.695 1 94.62 136 ILE A O 1
ATOM 1096 N N . LYS A 1 137 ? 2.016 -17.734 -14.891 1 95.5 137 LYS A N 1
ATOM 1097 C CA . LYS A 1 137 ? 0.866 -16.859 -14.688 1 95.5 137 LYS A CA 1
ATOM 1098 C C . LYS A 1 137 ? 0.535 -16.094 -15.969 1 95.5 137 LYS A C 1
ATOM 1100 O O . LYS A 1 137 ? 1.306 -15.227 -16.391 1 95.5 137 LYS A O 1
ATOM 1105 N N . VAL A 1 138 ? -0.592 -16.375 -16.516 1 90.75 138 VAL A N 1
ATOM 1106 C CA . VAL A 1 138 ? -0.925 -15.797 -17.828 1 90.75 138 VAL A CA 1
ATOM 1107 C C . VAL A 1 138 ? -1.167 -14.297 -17.672 1 90.75 138 VAL A C 1
ATOM 1109 O O . VAL A 1 138 ? -1.954 -13.875 -16.828 1 90.75 138 VAL A O 1
ATOM 1112 N N . GLU A 1 139 ? -0.458 -13.625 -18.391 1 87.5 139 GLU A N 1
ATOM 1113 C CA . GLU A 1 139 ? -0.531 -12.172 -18.531 1 87.5 139 GLU A CA 1
ATOM 1114 C C . GLU A 1 139 ? -0.521 -11.758 -20 1 87.5 139 GLU A C 1
ATOM 1116 O O . GLU A 1 139 ? -0.294 -12.594 -20.891 1 87.5 139 GLU A O 1
ATOM 1121 N N . LYS A 1 140 ? -0.755 -10.578 -20.266 1 83.19 140 LYS A N 1
ATOM 1122 C CA . LYS A 1 140 ? -0.883 -10.109 -21.641 1 83.19 140 LYS A CA 1
ATOM 1123 C C . LYS A 1 140 ? 0.405 -10.352 -22.422 1 83.19 140 LYS A C 1
ATOM 1125 O O . LYS A 1 140 ? 0.365 -10.734 -23.594 1 83.19 140 LYS A O 1
ATOM 1130 N N . TRP A 1 141 ? 1.492 -10.211 -21.766 1 81.06 141 TRP A N 1
ATOM 1131 C CA . TRP A 1 141 ? 2.777 -10.203 -22.453 1 81.06 141 TRP A CA 1
ATOM 1132 C C . TRP A 1 141 ? 3.27 -11.633 -22.703 1 81.06 141 TRP A C 1
ATOM 1134 O O . TRP A 1 141 ? 4.203 -11.844 -23.484 1 81.06 141 TRP A O 1
ATOM 1144 N N . ASN A 1 142 ? 2.609 -12.633 -22.031 1 81.31 142 ASN A N 1
ATOM 1145 C CA . ASN A 1 142 ? 3.232 -13.945 -22.172 1 81.31 142 ASN A CA 1
ATOM 1146 C C . ASN A 1 142 ? 2.295 -14.938 -22.859 1 81.31 142 ASN A C 1
ATOM 1148 O O . ASN A 1 142 ? 2.598 -16.125 -22.938 1 81.31 142 ASN A O 1
ATOM 1152 N N . ILE A 1 143 ? 1.271 -14.398 -23.422 1 77.44 143 ILE A N 1
ATOM 1153 C CA . ILE A 1 143 ? 0.33 -15.25 -24.141 1 77.44 143 ILE A CA 1
ATOM 1154 C C . ILE A 1 143 ? 1.007 -15.836 -25.391 1 77.44 143 ILE A C 1
ATOM 1156 O O . ILE A 1 143 ? 0.839 -17.016 -25.688 1 77.44 143 ILE A O 1
ATOM 1160 N N . ASP A 1 144 ? 1.814 -15.047 -25.969 1 74.44 144 ASP A N 1
ATOM 1161 C CA . ASP A 1 144 ? 2.404 -15.445 -27.25 1 74.44 144 ASP A CA 1
ATOM 1162 C C . ASP A 1 144 ? 3.557 -16.422 -27.031 1 74.44 144 ASP A C 1
ATOM 1164 O O . ASP A 1 144 ? 3.93 -17.156 -27.953 1 74.44 144 ASP A O 1
ATOM 1168 N N . ILE A 1 145 ? 4.125 -16.438 -25.906 1 78 145 ILE A N 1
ATOM 1169 C CA . ILE A 1 145 ? 5.277 -17.312 -25.688 1 78 145 ILE A CA 1
ATOM 1170 C C . ILE A 1 145 ? 4.805 -18.719 -25.312 1 78 145 ILE A C 1
ATOM 1172 O O . ILE A 1 145 ? 5.578 -19.672 -25.359 1 78 145 ILE A O 1
ATOM 1176 N N . LEU A 1 146 ? 3.578 -18.797 -25 1 79 146 LEU A N 1
ATOM 1177 C CA . LEU A 1 146 ? 3.016 -20.078 -24.594 1 79 146 LEU A CA 1
ATOM 1178 C C . LEU A 1 146 ? 3.172 -21.125 -25.688 1 79 146 LEU A C 1
ATOM 1180 O O . LEU A 1 146 ? 3.553 -22.266 -25.422 1 79 146 LEU A O 1
ATOM 1184 N N . ASP A 1 147 ? 2.975 -20.656 -26.875 1 74.5 147 ASP A N 1
ATOM 1185 C CA . ASP A 1 147 ? 3.1 -21.562 -28 1 74.5 147 ASP A CA 1
ATOM 1186 C C . ASP A 1 147 ? 4.531 -22.078 -28.141 1 74.5 147 ASP A C 1
ATOM 1188 O O . ASP A 1 147 ? 4.754 -23.266 -28.406 1 74.5 147 ASP A O 1
ATOM 1192 N N . TYR A 1 148 ? 5.383 -21.172 -27.891 1 75.06 148 TYR A N 1
ATOM 1193 C CA . TYR A 1 148 ? 6.801 -21.516 -27.984 1 75.06 148 TYR A CA 1
ATOM 1194 C C . TYR A 1 148 ? 7.18 -22.547 -26.922 1 75.06 148 TYR A C 1
ATOM 1196 O O . TYR A 1 148 ? 7.879 -23.516 -27.219 1 75.06 148 TYR A O 1
ATOM 1204 N N . ILE A 1 149 ? 6.664 -22.438 -25.766 1 77.94 149 ILE A N 1
ATOM 1205 C CA . ILE A 1 149 ? 7.004 -23.297 -24.656 1 77.94 149 ILE A CA 1
ATOM 1206 C C . ILE A 1 149 ? 6.363 -24.672 -24.844 1 77.94 149 ILE A C 1
ATOM 1208 O O . ILE A 1 149 ? 6.98 -25.703 -24.562 1 77.94 149 ILE A O 1
ATOM 1212 N N . ILE A 1 150 ? 5.266 -24.656 -25.391 1 75.19 150 ILE A N 1
ATOM 1213 C CA . ILE A 1 150 ? 4.555 -25.906 -25.672 1 75.19 150 ILE A CA 1
ATOM 1214 C C . ILE A 1 150 ? 5.316 -26.703 -26.719 1 75.19 150 ILE A C 1
ATOM 1216 O O . ILE A 1 150 ? 5.469 -27.922 -26.594 1 75.19 150 ILE A O 1
ATOM 1220 N N . TYR A 1 151 ? 5.883 -26 -27.609 1 74.62 151 TYR A N 1
ATOM 1221 C CA . TYR A 1 151 ? 6.641 -26.625 -28.688 1 74.62 151 TYR A CA 1
ATOM 1222 C C . TYR A 1 151 ? 7.891 -27.312 -28.156 1 74.62 151 TYR A C 1
ATOM 1224 O O . TYR A 1 151 ? 8.297 -28.359 -28.656 1 74.62 151 TYR A O 1
ATOM 1232 N N . LYS A 1 152 ? 8.352 -26.875 -27.109 1 77.06 152 LYS A N 1
ATOM 1233 C CA . LYS A 1 152 ? 9.578 -27.422 -26.531 1 77.06 152 LYS A CA 1
ATOM 1234 C C . LYS A 1 152 ? 9.289 -28.625 -25.641 1 77.06 152 LYS A C 1
ATOM 1236 O O . LYS A 1 152 ? 10.203 -29.203 -25.062 1 77.06 152 LYS A O 1
ATOM 1241 N N . LYS A 1 153 ? 8.039 -29.062 -25.531 1 79.19 153 LYS A N 1
ATOM 1242 C CA . LYS A 1 153 ? 7.598 -30.266 -24.828 1 79.19 153 LYS A CA 1
ATOM 1243 C C . LYS A 1 153 ? 7.98 -30.203 -23.359 1 79.19 153 LYS A C 1
ATOM 1245 O O . LYS A 1 153 ? 8.469 -31.188 -22.797 1 79.19 153 LYS A O 1
ATOM 1250 N N . LYS A 1 154 ? 8.008 -29.078 -22.828 1 84.38 154 LYS A N 1
ATOM 1251 C CA . LYS A 1 154 ? 8.203 -28.891 -21.391 1 84.38 154 LYS A CA 1
ATOM 1252 C C . LYS A 1 154 ? 6.902 -29.109 -20.625 1 84.38 154 LYS A C 1
ATOM 1254 O O . LYS A 1 154 ? 5.82 -29.109 -21.219 1 84.38 154 LYS A O 1
ATOM 1259 N N . ASN A 1 155 ? 7.051 -29.531 -19.344 1 89.81 155 ASN A N 1
ATOM 1260 C CA . ASN A 1 155 ? 5.871 -29.609 -18.5 1 89.81 155 ASN A CA 1
ATOM 1261 C C . ASN A 1 155 ? 5.359 -28.219 -18.125 1 89.81 155 ASN A C 1
ATOM 1263 O O . ASN A 1 155 ? 6.082 -27.422 -17.5 1 89.81 155 ASN A O 1
ATOM 1267 N N . ILE A 1 156 ? 4.125 -27.953 -18.516 1 92.75 156 ILE A N 1
ATOM 1268 C CA . ILE A 1 156 ? 3.629 -26.594 -18.359 1 92.75 156 ILE A CA 1
ATOM 1269 C C . ILE A 1 156 ? 2.447 -26.578 -17.391 1 92.75 156 ILE A C 1
ATOM 1271 O O . ILE A 1 156 ? 1.577 -27.453 -17.453 1 92.75 156 ILE A O 1
ATOM 1275 N N . PHE A 1 157 ? 2.502 -25.672 -16.469 1 95.25 157 PHE A N 1
ATOM 1276 C CA . PHE A 1 157 ? 1.394 -25.328 -15.578 1 95.25 157 PHE A CA 1
ATOM 1277 C C . PHE A 1 157 ? 0.925 -23.906 -15.828 1 95.25 157 PHE A C 1
ATOM 1279 O O . PHE A 1 157 ? 1.726 -22.969 -15.789 1 95.25 157 PHE A O 1
ATOM 1286 N N . LEU A 1 158 ? -0.349 -23.766 -16.047 1 94.56 158 LEU A N 1
ATOM 1287 C CA . LEU A 1 158 ? -0.888 -22.438 -16.328 1 94.56 158 LEU A CA 1
ATOM 1288 C C . LEU A 1 158 ? -1.797 -21.969 -15.195 1 94.56 158 LEU A C 1
ATOM 1290 O O . LEU A 1 158 ? -2.574 -22.75 -14.656 1 94.56 158 LEU A O 1
ATOM 1294 N N . ASP A 1 159 ? -1.671 -20.75 -14.812 1 95.94 159 ASP A N 1
ATOM 1295 C CA . ASP A 1 159 ? -2.582 -20.047 -13.914 1 95.94 159 ASP A CA 1
ATOM 1296 C C . ASP A 1 159 ? -3.311 -18.922 -14.648 1 95.94 159 ASP A C 1
ATOM 1298 O O . ASP A 1 159 ? -2.68 -17.984 -15.133 1 95.94 159 ASP A O 1
ATOM 1302 N N . LEU A 1 160 ? -4.523 -19.047 -14.773 1 91.81 160 LEU A N 1
ATOM 1303 C CA . LEU A 1 160 ? -5.254 -18.094 -15.609 1 91.81 160 LEU A CA 1
ATOM 1304 C C . LEU A 1 160 ? -6.688 -17.922 -15.109 1 91.81 160 LEU A C 1
ATOM 1306 O O . LEU A 1 160 ? -7.113 -18.625 -14.195 1 91.81 160 LEU A O 1
ATOM 1310 N N . THR A 1 161 ? -7.324 -16.938 -15.586 1 88.44 161 THR A N 1
ATOM 1311 C CA . THR A 1 161 ? -8.742 -1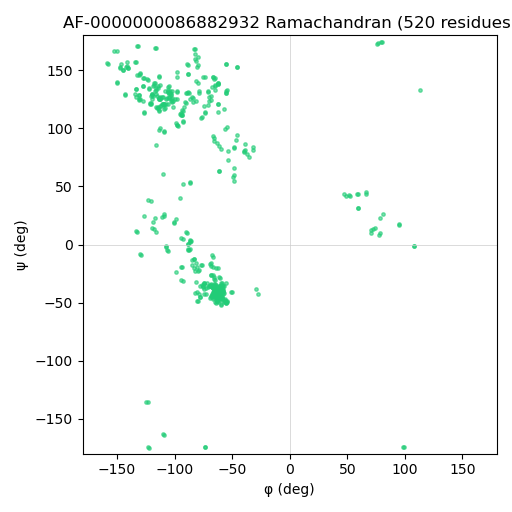6.734 -15.328 1 88.44 161 THR A CA 1
ATOM 1312 C C . THR A 1 161 ? -9.586 -17.578 -16.281 1 88.44 161 THR A C 1
ATOM 1314 O O . THR A 1 161 ? -9.078 -18.109 -17.266 1 88.44 161 THR A O 1
ATOM 1317 N N . PHE A 1 162 ? -10.82 -17.625 -15.945 1 84.06 162 PHE A N 1
ATOM 1318 C CA . PHE A 1 162 ? -11.727 -18.391 -16.781 1 84.06 162 PHE A CA 1
ATOM 1319 C C . PHE A 1 162 ? -11.82 -17.797 -18.188 1 84.06 162 PHE A C 1
ATOM 1321 O O . PHE A 1 162 ? -11.805 -18.516 -19.172 1 84.06 162 PHE A O 1
ATOM 1328 N N . ASP A 1 163 ? -11.805 -16.531 -18.266 1 80.19 163 ASP A N 1
ATOM 1329 C CA . ASP A 1 163 ? -11.883 -15.836 -19.531 1 80.19 163 ASP A CA 1
ATOM 1330 C C . ASP A 1 163 ? -10.625 -16.094 -20.375 1 80.19 163 ASP A C 1
ATOM 1332 O O . ASP A 1 163 ? -10.719 -16.281 -21.594 1 80.19 163 ASP A O 1
ATOM 1336 N N . GLU A 1 164 ? -9.531 -16.172 -19.75 1 80.62 164 GLU A N 1
ATOM 1337 C CA . GLU A 1 164 ? -8.281 -16.469 -20.422 1 80.62 164 GLU A CA 1
ATOM 1338 C C . GLU A 1 164 ? -8.234 -17.922 -20.906 1 80.62 164 GLU A C 1
ATOM 1340 O O . GLU A 1 164 ? -7.746 -18.203 -22 1 80.62 164 GLU A O 1
ATOM 1345 N N . ALA A 1 165 ? -8.812 -18.734 -20.109 1 80 165 ALA A N 1
ATOM 1346 C CA . ALA A 1 165 ? -8.812 -20.156 -20.422 1 80 165 ALA A CA 1
ATOM 1347 C C . ALA A 1 165 ? -9.609 -20.453 -21.688 1 80 165 ALA A C 1
ATOM 1349 O O . ALA A 1 165 ? -9.258 -21.344 -22.453 1 80 165 ALA A O 1
ATOM 1350 N N . LEU A 1 166 ? -10.617 -19.734 -21.891 1 76.44 166 LEU A N 1
ATOM 1351 C CA . LEU A 1 166 ? -11.477 -19.922 -23.047 1 76.44 166 LEU A CA 1
ATOM 1352 C C . LEU A 1 166 ? -10.742 -19.578 -24.344 1 76.44 166 LEU A C 1
ATOM 1354 O O . LEU A 1 166 ? -11.094 -20.062 -25.422 1 76.44 166 LEU A O 1
ATOM 1358 N N . LYS A 1 167 ? -9.742 -18.859 -24.156 1 73.62 167 LYS A N 1
ATOM 1359 C CA . LYS A 1 167 ? -8.984 -18.406 -25.328 1 73.62 167 LYS A CA 1
ATOM 1360 C C . LYS A 1 167 ? -7.973 -19.469 -25.75 1 73.62 167 LYS A C 1
ATOM 1362 O O . LYS A 1 167 ? -7.453 -19.422 -26.875 1 73.62 167 LYS A O 1
ATOM 1367 N N . PHE A 1 168 ? -7.719 -20.328 -24.859 1 73.69 168 PHE A N 1
ATOM 1368 C CA . PHE A 1 168 ? -6.711 -21.328 -25.156 1 73.69 168 PHE A CA 1
ATOM 1369 C C . PHE A 1 168 ? -7.355 -22.594 -25.703 1 73.69 168 PHE A C 1
ATOM 1371 O O . PHE A 1 168 ? -8.172 -23.219 -25.016 1 73.69 168 PHE A O 1
ATOM 1378 N N . GLU A 1 169 ? -7.184 -22.953 -26.969 1 66.19 169 GLU A N 1
ATOM 1379 C CA . GLU A 1 169 ? -7.793 -24.109 -27.609 1 66.19 169 GLU A CA 1
ATOM 1380 C C . GLU A 1 169 ? -7.031 -25.391 -27.297 1 66.19 169 GLU A C 1
ATOM 1382 O O . GLU A 1 169 ? -7.625 -26.469 -27.234 1 66.19 169 GLU A O 1
ATOM 1387 N N . ASN A 1 170 ? -5.785 -25.188 -27.156 1 65.31 170 ASN A N 1
ATOM 1388 C CA . ASN A 1 170 ? -4.957 -26.391 -27.109 1 65.31 170 ASN A CA 1
ATOM 1389 C C . ASN A 1 170 ? -4.371 -26.625 -25.719 1 65.31 170 ASN A C 1
ATOM 1391 O O . ASN A 1 170 ? -3.152 -26.688 -25.547 1 65.31 170 ASN A O 1
ATOM 1395 N N . LEU A 1 171 ? -5.234 -26.797 -24.719 1 72.25 171 LEU A N 1
ATOM 1396 C CA . LEU A 1 171 ? -4.742 -26.984 -23.359 1 72.25 171 LEU A CA 1
ATOM 1397 C C . LEU A 1 171 ? -4.727 -28.453 -22.969 1 72.25 171 LEU A C 1
ATOM 1399 O O . LEU A 1 171 ? -4.691 -28.797 -21.781 1 72.25 171 LEU A O 1
ATOM 1403 N N . LYS A 1 172 ? -4.703 -29.359 -23.844 1 71.75 172 LYS A N 1
ATOM 1404 C CA . LYS A 1 172 ? -4.875 -30.781 -23.547 1 71.75 172 LYS A CA 1
ATOM 1405 C C . LYS A 1 172 ? -3.707 -31.312 -22.719 1 71.75 172 LYS A C 1
ATOM 1407 O O . LYS A 1 172 ? -3.904 -32.094 -21.797 1 71.75 172 LYS A O 1
ATOM 1412 N N . ASN A 1 173 ? -2.461 -30.906 -22.922 1 77.25 173 ASN A N 1
ATOM 1413 C CA . ASN A 1 173 ? -1.322 -31.469 -22.203 1 77.25 173 ASN A CA 1
ATOM 1414 C C . ASN A 1 173 ? -0.735 -30.484 -21.203 1 77.25 173 ASN A C 1
ATOM 1416 O O . ASN A 1 173 ? 0.423 -30.609 -20.797 1 77.25 173 ASN A O 1
ATOM 1420 N N . VAL A 1 174 ? -1.578 -29.594 -20.766 1 89.12 174 VAL A N 1
ATOM 1421 C CA . VAL A 1 174 ? -1.117 -28.562 -19.844 1 89.12 174 VAL A CA 1
ATOM 1422 C C . VAL A 1 174 ? -2.053 -28.5 -18.641 1 89.12 174 VAL A C 1
ATOM 1424 O O . VAL A 1 174 ? -3.277 -28.5 -18.797 1 89.12 174 VAL A O 1
ATOM 1427 N N . TYR A 1 175 ? -1.513 -28.625 -17.5 1 92.06 175 TYR A N 1
ATOM 1428 C CA . TYR A 1 175 ? -2.346 -28.422 -16.328 1 92.06 175 TYR A CA 1
ATOM 1429 C C . TYR A 1 175 ? -2.707 -26.953 -16.156 1 92.06 175 TYR A C 1
ATOM 1431 O O . TYR A 1 175 ? -1.838 -26.078 -16.219 1 92.06 175 TYR A O 1
ATOM 1439 N N . CYS A 1 176 ? -4.02 -26.734 -15.922 1 94.19 176 CYS A N 1
ATOM 1440 C CA . CYS A 1 176 ? -4.523 -25.375 -15.82 1 94.19 176 CYS A CA 1
ATOM 1441 C C . CYS A 1 176 ? -5.188 -25.141 -14.469 1 94.19 176 CYS A C 1
ATOM 1443 O O . CYS A 1 176 ? -6.09 -25.875 -14.078 1 94.19 176 CYS A O 1
ATOM 1445 N N . PHE A 1 177 ? -4.688 -24.203 -13.789 1 96.25 177 PHE A N 1
ATOM 1446 C CA . PHE A 1 177 ? -5.34 -23.656 -12.602 1 96.25 177 PHE A CA 1
ATOM 1447 C C . PHE A 1 177 ? -6.188 -22.438 -12.953 1 96.25 177 PHE A C 1
ATOM 1449 O O . PHE A 1 177 ? -5.656 -21.391 -13.32 1 96.25 177 PHE A O 1
ATOM 1456 N N . VAL A 1 178 ? -7.477 -22.609 -12.836 1 94.06 178 VAL A N 1
ATOM 1457 C CA . VAL A 1 178 ? -8.391 -21.578 -13.312 1 94.06 178 VAL A CA 1
ATOM 1458 C C . VAL A 1 178 ? -9.133 -20.953 -12.141 1 94.06 178 VAL A C 1
ATOM 1460 O O . VAL A 1 178 ? -9.727 -21.656 -11.32 1 94.06 178 VAL A O 1
ATOM 1463 N N . LYS A 1 179 ? -9.047 -19.656 -12.07 1 91.81 179 LYS A N 1
ATOM 1464 C CA . LYS A 1 179 ? -9.836 -18.938 -11.07 1 91.81 179 LYS A CA 1
ATOM 1465 C C . LYS A 1 179 ? -11.109 -18.375 -11.688 1 91.81 179 LYS A C 1
ATOM 1467 O O . LYS A 1 179 ? -11.07 -17.719 -12.734 1 91.81 179 LYS A O 1
ATOM 1472 N N . ASN A 1 180 ? -12.133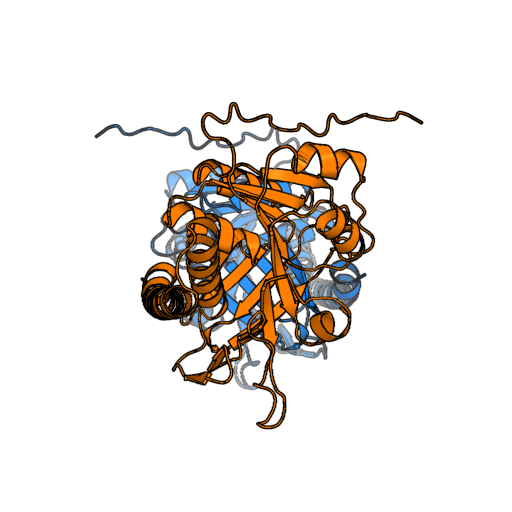 -18.656 -10.992 1 86.94 180 ASN A N 1
ATOM 1473 C CA . ASN A 1 180 ? -13.438 -18.156 -11.414 1 86.94 180 ASN A CA 1
ATOM 1474 C C . ASN A 1 180 ? -14.312 -17.797 -10.227 1 86.94 180 ASN A C 1
ATOM 1476 O O . ASN A 1 180 ? -14.156 -18.344 -9.141 1 86.94 180 ASN A O 1
ATOM 1480 N N . ASN A 1 181 ? -15.164 -16.828 -10.477 1 78.69 181 ASN A N 1
ATOM 1481 C CA . ASN A 1 181 ? -16.047 -16.406 -9.391 1 78.69 181 ASN A CA 1
ATOM 1482 C C . ASN A 1 181 ? -17.016 -17.516 -8.984 1 78.69 181 ASN A C 1
ATOM 1484 O O . ASN A 1 181 ? -17.25 -17.719 -7.793 1 78.69 181 ASN A O 1
ATOM 1488 N N . GLU A 1 182 ? -17.531 -18.188 -10.008 1 78.5 182 GLU A N 1
ATOM 1489 C CA . GLU A 1 182 ? -18.469 -19.281 -9.75 1 78.5 182 GLU A CA 1
ATOM 1490 C C . GLU A 1 182 ? -18.078 -20.547 -10.5 1 78.5 182 GLU A C 1
ATOM 1492 O O . GLU A 1 182 ? -17.391 -20.469 -11.523 1 78.5 182 GLU A O 1
ATOM 1497 N N . ILE A 1 183 ? -18.391 -21.625 -9.805 1 75.06 183 ILE A N 1
ATOM 1498 C CA . ILE A 1 183 ? -18.172 -22.875 -10.508 1 75.06 183 ILE A CA 1
ATOM 1499 C C . ILE A 1 183 ? -19.172 -23 -11.656 1 75.06 183 ILE A C 1
ATOM 1501 O O . ILE A 1 183 ? -20.359 -22.734 -11.484 1 75.06 183 ILE A O 1
ATOM 1505 N N . PRO A 1 184 ? -18.609 -23.266 -12.812 1 66.88 184 PRO A N 1
ATOM 1506 C CA . PRO A 1 184 ? -19.531 -23.453 -13.938 1 66.88 184 PRO A CA 1
ATOM 1507 C C . PRO A 1 184 ? -20.578 -24.531 -13.656 1 66.88 184 PRO A C 1
ATOM 1509 O O . PRO A 1 184 ? -20.297 -25.516 -12.969 1 66.88 184 PRO A O 1
ATOM 1512 N N . LYS A 1 185 ? -21.844 -24.203 -13.898 1 62.03 185 LYS A N 1
ATOM 1513 C CA . LYS A 1 185 ? -22.969 -25.125 -13.719 1 62.03 185 LYS A CA 1
ATOM 1514 C C . LYS A 1 185 ? -22.656 -26.484 -14.312 1 62.03 185 LYS A C 1
ATOM 1516 O O . LYS A 1 185 ? -21.766 -26.625 -15.148 1 62.03 185 LYS A O 1
ATOM 1521 N N . SER A 1 186 ? -23.266 -27.578 -13.781 1 54.53 186 SER A N 1
ATOM 1522 C CA . SER A 1 186 ? -23.25 -29.031 -13.859 1 54.53 186 SER A CA 1
ATOM 1523 C C . SER A 1 186 ? -22.828 -29.516 -15.242 1 54.53 186 SER A C 1
ATOM 1525 O O . SER A 1 186 ? -22.156 -30.547 -15.367 1 54.53 186 SER A O 1
ATOM 1527 N N . ASN A 1 187 ? -23.203 -28.906 -16.297 1 53.88 187 ASN A N 1
ATOM 1528 C CA . ASN A 1 187 ? -23.141 -29.656 -17.547 1 53.88 187 ASN A CA 1
ATOM 1529 C C . ASN A 1 187 ? -21.766 -29.562 -18.203 1 53.88 187 ASN A C 1
ATOM 1531 O O . ASN A 1 187 ? -21.547 -30.109 -19.281 1 53.88 187 ASN A O 1
ATOM 1535 N N . LEU A 1 188 ? -20.859 -28.906 -17.594 1 58.88 188 LEU A N 1
ATOM 1536 C CA . LEU A 1 188 ? -19.625 -28.781 -18.359 1 58.88 188 LEU A CA 1
ATOM 1537 C C . LEU A 1 188 ? -18.594 -29.828 -17.922 1 58.88 188 LEU A C 1
ATOM 1539 O O . LEU A 1 188 ? -18.297 -29.938 -16.734 1 58.88 188 LEU A O 1
ATOM 1543 N N . LYS A 1 189 ? -18.484 -30.844 -18.766 1 70.31 189 LYS A N 1
ATOM 1544 C CA . LYS A 1 189 ? -17.391 -31.781 -18.578 1 70.31 189 LYS A CA 1
ATOM 1545 C C . LYS A 1 189 ? -16.047 -31.047 -18.531 1 70.31 189 LYS A C 1
ATOM 1547 O O . LYS A 1 189 ? -15.562 -30.578 -19.562 1 70.31 189 LYS A O 1
ATOM 1552 N N . VAL A 1 190 ? -15.445 -30.812 -17.344 1 77.5 190 VAL A N 1
ATOM 1553 C CA . VAL A 1 190 ? -14.141 -30.172 -17.188 1 77.5 190 VAL A CA 1
ATOM 1554 C C . VAL A 1 190 ? -13.031 -31.203 -17.359 1 77.5 190 VAL A C 1
ATOM 1556 O O . VAL A 1 190 ? -13.055 -32.25 -16.703 1 77.5 190 VAL A O 1
ATOM 1559 N N . PRO A 1 191 ? -12.195 -30.938 -18.266 1 83.06 191 PRO A N 1
ATOM 1560 C CA . PRO A 1 191 ? -11.078 -31.875 -18.469 1 83.06 191 PRO A CA 1
ATOM 1561 C C . PRO A 1 191 ? -10.281 -32.094 -17.188 1 83.06 191 PRO A C 1
ATOM 1563 O O . PRO A 1 191 ? -10.25 -31.234 -16.297 1 83.06 191 PRO A O 1
ATOM 1566 N N . ASN A 1 192 ? -9.594 -33.281 -17.094 1 83.62 192 ASN A N 1
ATOM 1567 C CA . ASN A 1 192 ? -8.875 -33.719 -15.898 1 83.62 192 ASN A CA 1
ATOM 1568 C C . ASN A 1 192 ? -7.656 -32.844 -15.633 1 83.62 192 ASN A C 1
ATOM 1570 O O . ASN A 1 192 ? -7.09 -32.875 -14.539 1 83.62 192 ASN A O 1
ATOM 1574 N N . ASN A 1 193 ? -7.238 -32.094 -16.609 1 89.25 193 ASN A N 1
ATOM 1575 C CA . ASN A 1 193 ? -6.055 -31.266 -16.438 1 89.25 193 ASN A CA 1
ATOM 1576 C C . ASN A 1 193 ? -6.426 -29.859 -16 1 89.25 193 ASN A C 1
ATOM 1578 O O . ASN A 1 193 ? -5.551 -29 -15.859 1 89.25 193 ASN A O 1
ATOM 1582 N N . ILE A 1 194 ? -7.734 -29.656 -15.742 1 91.19 194 ILE A N 1
ATOM 1583 C CA . ILE A 1 194 ? -8.203 -28.344 -15.359 1 91.19 194 ILE A CA 1
ATOM 1584 C C . ILE A 1 194 ? -8.711 -28.375 -13.914 1 91.19 194 ILE A C 1
ATOM 1586 O O . ILE A 1 194 ? -9.531 -29.219 -13.562 1 91.19 194 ILE A O 1
ATOM 1590 N N . ILE A 1 195 ? -8.211 -27.547 -13.133 1 93.75 195 ILE A N 1
ATOM 1591 C CA . ILE A 1 195 ? -8.656 -27.328 -11.766 1 93.75 195 ILE A CA 1
ATOM 1592 C C . ILE A 1 195 ? -9.281 -25.938 -11.633 1 93.75 195 ILE A C 1
ATOM 1594 O O . ILE A 1 195 ? -8.633 -24.938 -11.945 1 93.75 195 ILE A O 1
ATOM 1598 N N . ILE A 1 196 ? -10.477 -25.844 -11.164 1 93.19 196 ILE A N 1
ATOM 1599 C CA . ILE A 1 196 ? -11.164 -24.547 -11.086 1 93.19 196 ILE A CA 1
ATOM 1600 C C . ILE A 1 196 ? -11.328 -24.141 -9.625 1 93.19 196 ILE A C 1
ATOM 1602 O O . ILE A 1 196 ? -11.789 -24.938 -8.797 1 93.19 196 ILE A O 1
ATOM 1606 N N . PHE A 1 197 ? -10.867 -22.953 -9.344 1 93.31 197 PHE A N 1
ATOM 1607 C CA . PHE A 1 197 ? -11.031 -22.359 -8.023 1 93.31 197 PHE A CA 1
ATOM 1608 C C . PHE A 1 197 ? -12.117 -21.297 -8.047 1 93.31 197 PHE A C 1
ATOM 1610 O O . PHE A 1 197 ? -12.117 -20.422 -8.914 1 93.31 197 PHE A O 1
ATOM 1617 N N . SER A 1 198 ? -13.016 -21.359 -7.145 1 90.81 198 SER A N 1
ATOM 1618 C CA . SER A 1 198 ? -14 -20.312 -6.902 1 90.81 198 SER A CA 1
ATOM 1619 C C . SER A 1 198 ? -13.945 -19.812 -5.461 1 90.81 198 SER A C 1
ATOM 1621 O O . SER A 1 198 ? -13.055 -20.203 -4.699 1 90.81 198 SER A O 1
ATOM 1623 N N . LYS A 1 199 ? -14.812 -19 -5.113 1 86.75 199 LYS A N 1
ATOM 1624 C CA . LYS A 1 199 ? -14.82 -18.359 -3.801 1 86.75 199 LYS A CA 1
ATOM 1625 C C . LYS A 1 199 ? -14.938 -19.391 -2.686 1 86.75 199 LYS A C 1
ATOM 1627 O O . LYS A 1 199 ? -14.305 -19.266 -1.639 1 86.75 199 LYS A O 1
ATOM 1632 N N . ASN A 1 200 ? -15.734 -20.438 -3.01 1 89.06 200 ASN A N 1
ATOM 1633 C CA . ASN A 1 200 ? -15.984 -21.359 -1.914 1 89.06 200 ASN A CA 1
ATOM 1634 C C . ASN A 1 200 ? -15.805 -22.812 -2.355 1 89.06 200 ASN A C 1
ATOM 1636 O O . ASN A 1 200 ? -16.172 -23.734 -1.626 1 89.06 200 ASN A O 1
ATOM 1640 N N . ASN A 1 201 ? -15.234 -22.984 -3.555 1 91.12 201 ASN A N 1
ATOM 1641 C CA . ASN A 1 201 ? -15.156 -24.344 -4.062 1 91.12 201 ASN A CA 1
ATOM 1642 C C . ASN A 1 201 ? -13.906 -24.562 -4.914 1 91.12 201 ASN A C 1
ATOM 1644 O O . ASN A 1 201 ? -13.391 -23.609 -5.512 1 91.12 201 ASN A O 1
ATOM 1648 N N . ILE A 1 202 ? -13.516 -25.781 -4.914 1 92.81 202 ILE A N 1
ATOM 1649 C CA . ILE A 1 202 ? -12.531 -26.281 -5.871 1 92.81 202 ILE A CA 1
ATOM 1650 C C . ILE A 1 202 ? -13.156 -27.406 -6.711 1 92.81 202 ILE A C 1
ATOM 1652 O O . ILE A 1 202 ? -13.773 -28.328 -6.168 1 92.81 202 ILE A O 1
ATOM 1656 N N . LEU A 1 203 ? -13.094 -27.234 -7.965 1 92.44 203 LEU A N 1
ATOM 1657 C CA . LEU A 1 203 ? -13.578 -28.266 -8.875 1 92.44 203 LEU A CA 1
ATOM 1658 C C . LEU A 1 203 ? -12.414 -29 -9.539 1 92.44 203 LEU A C 1
ATOM 1660 O O . LEU A 1 203 ? -11.57 -28.375 -10.18 1 92.44 203 LEU A O 1
ATOM 1664 N N . PHE A 1 204 ? -12.359 -30.281 -9.336 1 91.06 204 PHE A N 1
ATOM 1665 C CA . PHE A 1 204 ? -11.359 -31.141 -9.969 1 91.06 204 PHE A CA 1
ATOM 1666 C C . PHE A 1 204 ? -11.969 -32.5 -10.336 1 91.06 204 PHE A C 1
ATOM 1668 O O . PHE A 1 204 ? -12.602 -33.156 -9.508 1 91.06 204 PHE A O 1
ATOM 1675 N N . LYS A 1 205 ? -11.797 -32.938 -11.594 1 88.38 205 LYS A N 1
ATOM 1676 C CA . LYS A 1 205 ? -12.305 -34.188 -12.102 1 88.38 205 LYS A CA 1
ATOM 1677 C C . LYS A 1 205 ? -13.781 -34.375 -11.75 1 88.38 205 LYS A C 1
ATOM 1679 O O . LYS A 1 205 ? -14.172 -35.406 -11.219 1 88.38 205 LYS A O 1
ATOM 1684 N N . ASN A 1 206 ? -14.523 -33.344 -11.867 1 84.62 206 ASN A N 1
ATOM 1685 C CA . ASN A 1 206 ? -15.977 -33.312 -11.695 1 84.62 206 ASN A CA 1
ATOM 1686 C C . ASN A 1 206 ? -16.375 -33.5 -10.234 1 84.62 206 ASN A C 1
ATOM 1688 O O . ASN A 1 206 ? -17.516 -33.844 -9.93 1 84.62 206 ASN A O 1
ATOM 1692 N N . LYS A 1 207 ? -15.422 -33.406 -9.445 1 89.06 207 LYS A N 1
ATOM 1693 C CA . LYS A 1 207 ? -15.711 -33.406 -8.016 1 89.06 207 LYS A CA 1
ATOM 1694 C C . LYS A 1 207 ? -15.562 -32.031 -7.422 1 89.06 207 LYS A C 1
ATOM 1696 O O . LYS A 1 207 ? -14.594 -31.328 -7.711 1 89.06 207 LYS A O 1
ATOM 1701 N N . ILE A 1 208 ? -16.469 -31.672 -6.629 1 91.44 208 ILE A N 1
ATOM 1702 C CA . ILE A 1 208 ? -16.484 -30.359 -6.004 1 91.44 208 ILE A CA 1
ATOM 1703 C C . ILE A 1 208 ? -16.062 -30.469 -4.543 1 91.44 208 ILE A C 1
ATOM 1705 O O . ILE A 1 208 ? -16.578 -31.297 -3.801 1 91.44 208 ILE A O 1
ATOM 1709 N N . TYR A 1 209 ? -15.102 -29.719 -4.137 1 90.75 209 TYR A N 1
ATOM 1710 C CA . TYR A 1 209 ? -14.656 -29.578 -2.756 1 90.75 209 TYR A CA 1
ATOM 1711 C C . TYR A 1 209 ? -15.016 -28.219 -2.188 1 90.75 209 TYR A C 1
ATOM 1713 O O . TYR A 1 209 ? -14.469 -27.203 -2.615 1 90.75 209 TYR A O 1
ATOM 1721 N N . SER A 1 210 ? -15.828 -28.172 -1.193 1 89.69 210 SER A N 1
ATOM 1722 C CA . SER A 1 210 ? -16.328 -26.922 -0.638 1 89.69 210 SER A CA 1
ATOM 1723 C C . SER A 1 210 ? -15.531 -26.516 0.592 1 89.69 210 SER A C 1
ATOM 1725 O O . SER A 1 210 ? -15.039 -27.359 1.338 1 89.69 210 SER A O 1
ATOM 1727 N N . PHE A 1 211 ? -15.438 -25.156 0.749 1 84.75 211 PHE A N 1
ATOM 1728 C CA . PHE A 1 211 ? -14.805 -24.578 1.93 1 84.75 211 PHE A CA 1
ATOM 1729 C C . PHE A 1 211 ? -15.477 -23.281 2.324 1 84.75 211 PHE A C 1
ATOM 1731 O O . PHE A 1 211 ? -16.156 -22.641 1.506 1 84.75 211 PHE A O 1
ATOM 1738 N N . LYS A 1 212 ? -15.492 -22.719 3.605 1 76.19 212 LYS A N 1
ATOM 1739 C CA . LYS A 1 212 ? -16.266 -21.594 4.113 1 76.19 212 LYS A CA 1
ATOM 1740 C C . LYS A 1 212 ? -15.438 -20.312 4.133 1 76.19 212 LYS A C 1
ATOM 1742 O O . LYS A 1 212 ? -15.977 -19.203 4.016 1 76.19 212 LYS A O 1
ATOM 1747 N N . ASN A 1 213 ? -14.047 -20.312 4.18 1 67.12 213 ASN A N 1
ATOM 1748 C CA . ASN A 1 213 ? -13.266 -19.094 4.402 1 67.12 213 ASN A CA 1
ATOM 1749 C C . ASN A 1 213 ? -12.461 -18.719 3.162 1 67.12 213 ASN A C 1
ATOM 1751 O O . ASN A 1 213 ? -11.773 -19.562 2.578 1 67.12 213 ASN A O 1
ATOM 1755 N N . ASN A 1 214 ? -12.797 -17.312 2.844 1 72.5 214 ASN A N 1
ATOM 1756 C CA . ASN A 1 214 ? -12.148 -16.891 1.608 1 72.5 214 ASN A CA 1
ATOM 1757 C C . ASN A 1 214 ? -11.188 -15.727 1.852 1 72.5 214 ASN A C 1
ATOM 1759 O O . ASN A 1 214 ? -10.727 -15.086 0.904 1 72.5 214 ASN A O 1
ATOM 1763 N N . LEU A 1 215 ? -10.742 -15.508 3.117 1 76.88 215 LEU A N 1
ATOM 1764 C CA . LEU A 1 215 ? -9.922 -14.344 3.416 1 76.88 215 LEU A CA 1
ATOM 1765 C C . LEU A 1 215 ? -8.523 -14.5 2.834 1 76.88 215 LEU A C 1
ATOM 1767 O O . LEU A 1 215 ? -7.922 -13.523 2.381 1 76.88 215 LEU A O 1
ATOM 1771 N N . PHE A 1 216 ? -8.102 -15.703 2.814 1 86.75 216 PHE A N 1
ATOM 1772 C CA . PHE A 1 216 ? -6.746 -15.969 2.354 1 86.75 216 PHE A CA 1
ATOM 1773 C C . PHE A 1 216 ? -6.754 -16.953 1.187 1 86.75 216 PHE A C 1
ATOM 1775 O O . PHE A 1 216 ? -5.906 -17.844 1.113 1 86.75 216 PHE A O 1
ATOM 1782 N N . LEU A 1 217 ? -7.746 -16.75 0.37 1 89.69 217 LEU A N 1
ATOM 1783 C CA . LEU A 1 217 ? -7.957 -17.641 -0.758 1 89.69 217 LEU A CA 1
ATOM 1784 C C . LEU A 1 217 ? -6.727 -17.688 -1.655 1 89.69 217 LEU A C 1
ATOM 1786 O O . LEU A 1 217 ? -6.324 -18.766 -2.113 1 89.69 217 LEU A O 1
ATOM 1790 N N . GLU A 1 218 ? -6.113 -16.547 -1.911 1 91.31 218 GLU A N 1
ATOM 1791 C CA . GLU A 1 218 ? -4.953 -16.484 -2.797 1 91.31 218 GLU A CA 1
ATOM 1792 C C . GLU A 1 218 ? -3.795 -17.312 -2.246 1 91.31 218 GLU A C 1
ATOM 1794 O O . GLU A 1 218 ? -3.129 -18.031 -2.992 1 91.31 218 GLU A O 1
ATOM 1799 N N . GLU A 1 219 ? -3.551 -17.219 -0.98 1 92.75 219 GLU A N 1
ATOM 1800 C CA . GLU A 1 219 ? -2.518 -18.016 -0.326 1 92.75 219 GLU A CA 1
ATOM 1801 C C . GLU A 1 219 ? -2.846 -19.5 -0.391 1 92.75 219 GLU A C 1
ATOM 1803 O O . GLU A 1 219 ? -1.972 -20.328 -0.679 1 92.75 219 GLU A O 1
ATOM 1808 N N . ALA A 1 220 ? -4.09 -19.766 -0.13 1 93.5 220 ALA A N 1
ATOM 1809 C CA . ALA A 1 220 ? -4.527 -21.156 -0.14 1 93.5 220 ALA A CA 1
ATOM 1810 C C . ALA A 1 220 ? -4.387 -21.766 -1.533 1 93.5 220 ALA A C 1
ATOM 1812 O O . ALA A 1 220 ? -3.959 -22.922 -1.676 1 93.5 220 ALA A O 1
ATOM 1813 N N . ILE A 1 221 ? -4.766 -21.031 -2.469 1 94.75 221 ILE A N 1
ATOM 1814 C CA . ILE A 1 221 ? -4.641 -21.5 -3.846 1 94.75 221 ILE A CA 1
ATOM 1815 C C . ILE A 1 221 ? -3.168 -21.75 -4.168 1 94.75 221 ILE A C 1
ATOM 1817 O O . ILE A 1 221 ? -2.824 -22.781 -4.75 1 94.75 221 ILE A O 1
ATOM 1821 N N . SER A 1 222 ? -2.318 -20.844 -3.809 1 95.62 222 SER A N 1
ATOM 1822 C CA . SER A 1 222 ? -0.892 -21.031 -4.055 1 95.62 222 SER A CA 1
ATOM 1823 C C . SER A 1 222 ? -0.362 -22.281 -3.371 1 95.62 222 SER A C 1
ATOM 1825 O O . SER A 1 222 ? 0.475 -23 -3.93 1 95.62 222 SER A O 1
ATOM 1827 N N . SER A 1 223 ? -0.823 -22.516 -2.203 1 96.12 223 SER A N 1
ATOM 1828 C CA . SER A 1 223 ? -0.425 -23.719 -1.481 1 96.12 223 SER A CA 1
ATOM 1829 C C . SER A 1 223 ? -0.896 -24.969 -2.203 1 96.12 223 SER A C 1
ATOM 1831 O O . SER A 1 223 ? -0.146 -25.953 -2.322 1 96.12 223 SER A O 1
ATOM 1833 N N . TYR A 1 224 ? -2.145 -24.922 -2.629 1 96.94 224 TYR A N 1
ATOM 1834 C CA . TYR A 1 224 ? -2.67 -26.016 -3.436 1 96.94 224 TYR A CA 1
ATOM 1835 C C . TYR A 1 224 ? -1.801 -26.266 -4.664 1 96.94 224 TYR A C 1
ATOM 1837 O O . TYR A 1 224 ? -1.395 -27.391 -4.934 1 96.94 224 TYR A O 1
ATOM 1845 N N . GLN A 1 225 ? -1.55 -25.219 -5.348 1 98.12 225 GLN A N 1
ATOM 1846 C CA . GLN A 1 225 ? -0.777 -25.297 -6.582 1 98.12 225 GLN A CA 1
ATOM 1847 C C . GLN A 1 225 ? 0.606 -25.891 -6.332 1 98.12 225 GLN A C 1
ATOM 1849 O O . GLN A 1 225 ? 1.062 -26.75 -7.082 1 98.12 225 GLN A O 1
ATOM 1854 N N . ALA A 1 226 ? 1.238 -25.406 -5.316 1 98.06 226 ALA A N 1
ATOM 1855 C CA . ALA A 1 226 ? 2.576 -25.891 -4.988 1 98.06 226 ALA A CA 1
ATOM 1856 C C . ALA A 1 226 ? 2.564 -27.406 -4.734 1 98.06 226 ALA A C 1
ATOM 1858 O O . ALA A 1 226 ? 3.4 -28.125 -5.27 1 98.06 226 ALA A O 1
ATOM 1859 N N . SER A 1 227 ? 1.604 -27.828 -3.955 1 98 227 SER A N 1
ATOM 1860 C CA . SER A 1 227 ? 1.471 -29.25 -3.65 1 98 227 SER A CA 1
ATOM 1861 C C . SER A 1 227 ? 1.18 -30.062 -4.91 1 98 227 SER A C 1
ATOM 1863 O O . SER A 1 227 ? 1.762 -31.125 -5.113 1 98 227 SER A O 1
ATOM 1865 N N . PHE A 1 228 ? 0.33 -29.547 -5.719 1 98.12 228 PHE A N 1
ATOM 1866 C CA . PHE A 1 228 ? -0.052 -30.219 -6.957 1 98.12 228 PHE A CA 1
ATOM 1867 C C . PHE A 1 228 ? 1.147 -30.359 -7.891 1 98.12 228 PHE A C 1
ATOM 1869 O O . PHE A 1 228 ? 1.429 -31.453 -8.383 1 98.12 228 PHE A O 1
ATOM 1876 N N . ILE A 1 229 ? 1.859 -29.297 -8.094 1 98.12 229 ILE A N 1
ATOM 1877 C CA . ILE A 1 229 ? 3.027 -29.266 -8.969 1 98.12 229 ILE A CA 1
ATOM 1878 C C . ILE A 1 229 ? 4.094 -30.219 -8.43 1 98.12 229 ILE A C 1
ATOM 1880 O O . ILE A 1 229 ? 4.668 -31 -9.188 1 98.12 229 ILE A O 1
ATOM 1884 N N . TYR A 1 230 ? 4.297 -30.141 -7.133 1 97.81 230 TYR A N 1
ATOM 1885 C CA . TYR A 1 230 ? 5.227 -31.078 -6.5 1 97.81 230 TYR A CA 1
ATOM 1886 C C . TYR A 1 230 ? 4.852 -32.531 -6.812 1 97.81 230 TYR A C 1
ATOM 1888 O O . TYR A 1 230 ? 5.703 -33.312 -7.227 1 97.81 230 TYR A O 1
ATOM 1896 N N . GLY A 1 231 ? 3.58 -32.844 -6.633 1 97.38 231 GLY A N 1
ATOM 1897 C CA . GLY A 1 231 ? 3.105 -34.188 -6.898 1 97.38 231 GLY A CA 1
ATOM 1898 C C . GLY A 1 231 ? 3.33 -34.625 -8.336 1 97.38 231 GLY A C 1
ATOM 1899 O O . GLY A 1 231 ? 3.719 -35.75 -8.586 1 97.38 231 GLY A O 1
ATOM 1900 N N . ILE A 1 232 ? 3.123 -33.719 -9.273 1 96.31 232 ILE A N 1
ATOM 1901 C CA . ILE A 1 232 ? 3.318 -34 -10.688 1 96.31 232 ILE A CA 1
ATOM 1902 C C . ILE A 1 232 ? 4.801 -34.25 -10.969 1 96.31 232 ILE A C 1
ATOM 1904 O O . ILE A 1 232 ? 5.168 -35.219 -11.625 1 96.31 232 ILE A O 1
ATOM 1908 N N . ILE A 1 233 ? 5.656 -33.375 -10.445 1 95.81 233 ILE A N 1
ATOM 1909 C CA . ILE A 1 233 ? 7.094 -33.438 -10.68 1 95.81 233 ILE A CA 1
ATOM 1910 C C . ILE A 1 233 ? 7.652 -34.75 -10.078 1 95.81 233 ILE A C 1
ATOM 1912 O O . ILE A 1 233 ? 8.539 -35.375 -10.664 1 95.81 233 ILE A O 1
ATOM 1916 N N . LYS A 1 234 ? 7.121 -35.188 -8.984 1 95.81 234 LYS A N 1
ATOM 1917 C CA . LYS A 1 234 ? 7.59 -36.375 -8.312 1 95.81 234 LYS A CA 1
ATOM 1918 C C . LYS A 1 234 ? 6.871 -37.625 -8.852 1 95.81 234 LYS A C 1
ATOM 1920 O O . LYS A 1 234 ? 7.082 -38.719 -8.352 1 95.81 234 LYS A O 1
ATOM 1925 N N . ASN A 1 235 ? 5.996 -37.5 -9.773 1 95.31 235 ASN A N 1
ATOM 1926 C CA . ASN A 1 235 ? 5.309 -38.562 -10.492 1 95.31 235 ASN A CA 1
ATOM 1927 C C . ASN A 1 235 ? 4.391 -39.375 -9.57 1 95.31 235 ASN A C 1
ATOM 1929 O O . ASN A 1 235 ? 4.371 -40.594 -9.617 1 95.31 235 ASN A O 1
ATOM 1933 N N . PHE A 1 236 ? 3.654 -38.625 -8.766 1 95.56 236 PHE A N 1
ATOM 1934 C CA . PHE A 1 236 ? 2.621 -39.281 -7.953 1 95.56 236 PHE A CA 1
ATOM 1935 C C . PHE A 1 236 ? 1.361 -39.5 -8.773 1 95.56 236 PHE A C 1
ATOM 1937 O O . PHE A 1 236 ? 1.22 -38.969 -9.875 1 95.56 236 PHE A O 1
ATOM 1944 N N . ASN A 1 237 ? 0.522 -40.375 -8.242 1 95.56 237 ASN A N 1
ATOM 1945 C CA . ASN A 1 237 ? -0.796 -40.562 -8.836 1 95.56 237 ASN A CA 1
ATOM 1946 C C . ASN A 1 237 ? -1.671 -39.312 -8.68 1 95.56 237 ASN A C 1
ATOM 1948 O O . ASN A 1 237 ? -1.654 -38.656 -7.633 1 95.56 237 ASN A O 1
ATOM 1952 N N . LEU A 1 238 ? -2.475 -39.031 -9.656 1 94.31 238 LEU A N 1
ATOM 1953 C CA . LEU A 1 238 ? -3.225 -37.781 -9.734 1 94.31 238 LEU A CA 1
ATOM 1954 C C . LEU A 1 238 ? -4.219 -37.656 -8.586 1 94.31 238 LEU A C 1
ATOM 1956 O O . LEU A 1 238 ? -4.426 -36.594 -8.039 1 94.31 238 LEU A O 1
ATOM 1960 N N . ASN A 1 239 ? -4.844 -38.781 -8.258 1 93 239 ASN A N 1
ATOM 1961 C CA . ASN A 1 239 ? -5.801 -38.75 -7.16 1 93 239 ASN A CA 1
ATOM 1962 C C . ASN A 1 239 ? -5.121 -38.406 -5.836 1 93 239 ASN A C 1
ATOM 1964 O O . ASN A 1 239 ? -5.637 -37.594 -5.055 1 93 239 ASN A O 1
ATOM 1968 N N . PHE A 1 240 ? -4.031 -39 -5.68 1 95.25 240 PHE A N 1
ATOM 1969 C CA . PHE A 1 240 ? -3.25 -38.719 -4.477 1 95.25 240 PHE A CA 1
ATOM 1970 C C . PHE A 1 240 ? -2.756 -37.281 -4.457 1 95.25 240 PHE A C 1
ATOM 1972 O O . PHE A 1 240 ? -2.795 -36.625 -3.418 1 95.25 240 PHE A O 1
ATOM 1979 N N . ILE A 1 241 ? -2.34 -36.812 -5.586 1 96.81 241 ILE A N 1
ATOM 1980 C CA . ILE A 1 241 ? -1.887 -35.406 -5.727 1 96.81 241 ILE A CA 1
ATOM 1981 C C . ILE A 1 241 ? -2.994 -34.469 -5.285 1 96.81 241 ILE A C 1
ATOM 1983 O O . ILE A 1 241 ? -2.752 -33.531 -4.508 1 96.81 241 ILE A O 1
ATOM 1987 N N . ASN A 1 242 ? -4.16 -34.719 -5.754 1 95.5 242 ASN A N 1
ATOM 1988 C CA . ASN A 1 242 ? -5.289 -33.844 -5.426 1 95.5 242 ASN A CA 1
ATOM 1989 C C . ASN A 1 242 ? -5.605 -33.875 -3.934 1 95.5 242 ASN A C 1
ATOM 1991 O O . ASN A 1 242 ? -5.879 -32.844 -3.328 1 95.5 242 ASN A O 1
ATOM 1995 N N . GLU A 1 243 ? -5.566 -35.031 -3.387 1 95.75 243 GLU A N 1
ATOM 1996 C CA . GLU A 1 243 ? -5.832 -35.188 -1.957 1 95.75 243 GLU A CA 1
ATOM 1997 C C . GLU A 1 243 ? -4.82 -34.406 -1.131 1 95.75 243 GLU A C 1
ATOM 1999 O O . GLU A 1 243 ? -5.195 -33.656 -0.222 1 95.75 243 GLU A O 1
ATOM 2004 N N . LEU A 1 244 ? -3.578 -34.562 -1.473 1 96.31 244 LEU A N 1
ATOM 2005 C CA . LEU A 1 244 ? -2.518 -33.844 -0.793 1 96.31 244 LEU A CA 1
ATOM 2006 C C . LEU A 1 244 ? -2.693 -32.344 -0.978 1 96.31 244 LEU A C 1
ATOM 2008 O O . LEU A 1 244 ? -2.488 -31.562 -0.039 1 96.31 244 LEU A O 1
ATOM 2012 N N . SER A 1 245 ? -3.029 -31.906 -2.17 1 97.38 245 SER A N 1
ATOM 2013 C CA . SER A 1 245 ? -3.189 -30.484 -2.496 1 97.38 245 SER A CA 1
ATOM 2014 C C . SER A 1 245 ? -4.352 -29.875 -1.729 1 97.38 245 SER A C 1
ATOM 2016 O O . SER A 1 245 ? -4.258 -28.734 -1.251 1 97.38 245 SER A O 1
ATOM 2018 N N . ILE A 1 246 ? -5.422 -30.641 -1.581 1 95.69 246 ILE A N 1
ATOM 2019 C CA . ILE A 1 246 ? -6.57 -30.172 -0.818 1 95.69 246 ILE A CA 1
ATOM 2020 C C . ILE A 1 246 ? -6.184 -30 0.649 1 95.69 246 ILE A C 1
ATOM 2022 O O . ILE A 1 246 ? -6.566 -29.031 1.291 1 95.69 246 ILE A O 1
ATOM 2026 N N . LYS A 1 247 ? -5.445 -30.938 1.137 1 94.69 247 LYS A N 1
ATOM 2027 C CA . LYS A 1 247 ? -4.953 -30.828 2.508 1 94.69 247 LYS A CA 1
ATOM 2028 C C . LYS A 1 247 ? -4.078 -29.594 2.686 1 94.69 247 LYS A C 1
ATOM 2030 O O . LYS A 1 247 ? -4.211 -28.875 3.674 1 94.69 247 LYS A O 1
ATOM 2035 N N . SER A 1 248 ? -3.184 -29.375 1.744 1 95.19 248 SER A N 1
ATOM 2036 C CA . SER A 1 248 ? -2.316 -28.188 1.768 1 95.19 248 SER A CA 1
ATOM 2037 C C . SER A 1 248 ? -3.131 -26.906 1.71 1 95.19 248 SER A C 1
ATOM 2039 O O . SER A 1 248 ? -2.863 -25.969 2.457 1 95.19 248 SER A O 1
ATOM 2041 N N . PHE A 1 249 ? -4.117 -26.891 0.874 1 94 249 PHE A N 1
ATOM 2042 C CA . PHE A 1 249 ? -5.031 -25.766 0.735 1 94 249 PHE A CA 1
ATOM 2043 C C . PHE A 1 249 ? -5.676 -25.422 2.072 1 94 249 PHE A C 1
ATOM 2045 O O . PHE A 1 249 ? -5.621 -24.266 2.516 1 94 249 PHE A O 1
ATOM 2052 N N . LYS A 1 250 ? -6.16 -26.359 2.723 1 90.12 250 LYS A N 1
ATOM 2053 C CA . LYS A 1 250 ? -6.871 -26.172 3.984 1 90.12 250 LYS A CA 1
ATOM 2054 C C . LYS A 1 250 ? -5.922 -25.734 5.094 1 90.12 250 LYS A C 1
ATOM 2056 O O . LYS A 1 250 ? -6.277 -24.906 5.938 1 90.12 250 LYS A O 1
ATOM 2061 N N . SER A 1 251 ? -4.746 -26.203 5.09 1 88.38 251 SER A N 1
ATOM 2062 C CA . SER A 1 251 ? -3.748 -25.859 6.094 1 88.38 251 SER A CA 1
ATOM 2063 C C . SER A 1 251 ? -3.307 -24.406 5.945 1 88.38 251 SER A C 1
ATOM 2065 O O . SER A 1 251 ? -3.178 -23.688 6.938 1 88.38 251 SER A O 1
ATOM 2067 N N . ALA A 1 252 ? -3.047 -24.031 4.742 1 85.69 252 ALA A N 1
ATOM 2068 C CA . ALA A 1 252 ? -2.643 -22.641 4.477 1 85.69 252 ALA A CA 1
ATOM 2069 C C . ALA A 1 252 ? -3.717 -21.656 4.93 1 85.69 252 ALA A C 1
ATOM 2071 O O . ALA A 1 252 ? -3.406 -20.609 5.504 1 85.69 252 ALA A O 1
ATOM 2072 N N . TYR A 1 253 ? -4.852 -21.969 4.734 1 77.69 253 TYR A N 1
ATOM 2073 C CA . TYR A 1 253 ? -5.977 -21.125 5.137 1 77.69 253 TYR A CA 1
ATOM 2074 C C . TYR A 1 253 ? -5.977 -20.906 6.645 1 77.69 253 TYR A C 1
ATOM 2076 O O . TYR A 1 253 ? -6.121 -19.766 7.109 1 77.69 253 TYR A O 1
ATOM 2084 N N . LYS A 1 254 ? -5.621 -21.859 7.34 1 71.94 254 LYS A N 1
ATOM 2085 C CA . LYS A 1 254 ? -5.598 -21.781 8.797 1 71.94 254 LYS A CA 1
ATOM 2086 C C . LYS A 1 254 ? -4.383 -21.016 9.289 1 71.94 254 LYS A C 1
ATOM 2088 O O . LYS A 1 254 ? -4.496 -20.172 10.195 1 71.94 254 LYS A O 1
ATOM 2093 N N . ASN A 1 255 ? -3.246 -21.156 8.609 1 70.94 255 ASN A N 1
ATOM 2094 C CA . ASN A 1 255 ? -1.984 -20.562 9.055 1 70.94 255 ASN A CA 1
ATOM 2095 C C . ASN A 1 255 ? -1.912 -19.078 8.742 1 70.94 255 ASN A C 1
ATOM 2097 O O . ASN A 1 255 ? -1.389 -18.297 9.547 1 70.94 255 ASN A O 1
ATOM 2101 N N . CYS A 1 256 ? -2.293 -18.75 7.574 1 68.62 256 CYS A N 1
ATOM 2102 C CA . CYS A 1 256 ? -2.205 -17.344 7.184 1 68.62 256 CYS A CA 1
ATOM 2103 C C . CYS A 1 256 ? -3.02 -16.469 8.125 1 68.62 256 CYS A C 1
ATOM 2105 O O . CYS A 1 256 ? -2.619 -15.336 8.43 1 68.62 256 CYS A O 1
ATOM 2107 N N . PHE A 1 257 ? -3.982 -16.969 8.5 1 57.47 257 PHE A N 1
ATOM 2108 C CA . PHE A 1 257 ? -4.727 -16.234 9.516 1 57.47 257 PHE A CA 1
ATOM 2109 C C . PHE A 1 257 ? -3.84 -15.914 10.711 1 57.47 257 PHE A C 1
ATOM 2111 O O . PHE A 1 257 ? -3.822 -14.773 11.188 1 57.47 257 PHE A O 1
ATOM 2118 N N . PHE A 1 258 ? -2.984 -16.797 10.945 1 52.03 258 PHE A N 1
ATOM 2119 C CA . PHE A 1 258 ? -2.111 -16.625 12.102 1 52.03 258 PHE A CA 1
ATOM 2120 C C . PHE A 1 258 ? -0.94 -15.711 11.758 1 52.03 258 PHE A C 1
ATOM 2122 O O . PHE A 1 258 ? -0.592 -14.812 12.531 1 52.03 258 PHE A O 1
ATOM 2129 N N . ASN A 1 259 ? -0.391 -15.875 10.617 1 54.84 259 ASN A N 1
ATOM 2130 C CA . ASN A 1 259 ? 0.83 -15.164 10.258 1 54.84 259 ASN A CA 1
ATOM 2131 C C . ASN A 1 259 ? 0.549 -13.695 9.945 1 54.84 259 ASN A C 1
ATOM 2133 O O . ASN A 1 259 ? 1.385 -12.828 10.211 1 54.84 259 ASN A O 1
ATOM 2137 N N . PHE A 1 260 ? -0.502 -13.438 9.32 1 52.59 260 PHE A N 1
ATOM 2138 C CA . PHE A 1 260 ? -0.743 -12.062 8.906 1 52.59 260 PHE A CA 1
ATOM 2139 C C . PHE A 1 260 ? -1.264 -11.227 10.07 1 52.59 260 PHE A C 1
ATOM 2141 O O . PHE A 1 260 ? -1.106 -10.008 10.078 1 52.59 260 PHE A O 1
ATOM 2148 N N . PHE A 1 261 ? -1.837 -11.789 11.047 1 48.78 261 PHE A N 1
ATOM 2149 C CA . PHE A 1 261 ? -2.523 -10.953 12.031 1 48.78 261 PHE A CA 1
ATOM 2150 C C . PHE A 1 261 ? -2.1 -11.32 13.445 1 48.78 261 PHE A C 1
ATOM 2152 O O . PHE A 1 261 ? -2.566 -10.719 14.414 1 48.78 261 PHE A O 1
ATOM 2159 N N . TYR A 1 262 ? -1.311 -12.422 13.695 1 44.81 262 TYR A N 1
ATOM 2160 C CA . TYR A 1 262 ? -0.739 -12.719 15.008 1 44.81 262 TYR A CA 1
ATOM 2161 C C . TYR A 1 262 ? 0.779 -12.82 14.93 1 44.81 262 TYR A C 1
ATOM 2163 O O . TYR A 1 262 ? 1.321 -13.367 13.961 1 44.81 262 TYR A O 1
ATOM 2171 N N . MET B 1 1 ? 26.125 -7.113 27.047 1 16.7 1 MET B N 1
ATOM 2172 C CA . MET B 1 1 ? 25.078 -6.184 26.625 1 16.7 1 MET B CA 1
ATOM 2173 C C . MET B 1 1 ? 25.609 -5.211 25.578 1 16.7 1 MET B C 1
ATOM 2175 O O . MET B 1 1 ? 26.453 -4.371 25.875 1 16.7 1 MET B O 1
ATOM 2179 N N . LYS B 1 2 ? 25.984 -5.621 24.391 1 19.33 2 LYS B N 1
ATOM 2180 C CA . LYS B 1 2 ? 26.641 -4.816 23.375 1 19.33 2 LYS B CA 1
ATOM 2181 C C . LYS B 1 2 ? 25.75 -3.674 22.906 1 19.33 2 LYS B C 1
ATOM 2183 O O . LYS B 1 2 ? 24.625 -3.904 22.469 1 19.33 2 LYS B O 1
ATOM 2188 N N . THR B 1 3 ? 25.797 -2.504 23.594 1 19.16 3 THR B N 1
ATOM 2189 C CA . THR B 1 3 ? 25.047 -1.298 23.266 1 19.16 3 THR B CA 1
ATOM 2190 C C . THR B 1 3 ? 25.438 -0.784 21.875 1 19.16 3 THR B C 1
ATOM 2192 O O . THR B 1 3 ? 26.562 -0.326 21.672 1 19.16 3 THR B O 1
ATOM 2195 N N . ALA B 1 4 ? 25.219 -1.465 20.828 1 24.77 4 ALA B N 1
ATOM 2196 C CA . ALA B 1 4 ? 25.453 -0.857 19.531 1 24.77 4 ALA B CA 1
ATOM 2197 C C . ALA B 1 4 ? 24.812 0.53 19.453 1 24.77 4 ALA B C 1
ATOM 2199 O O . ALA B 1 4 ? 23.609 0.679 19.625 1 24.77 4 ALA B O 1
ATOM 2200 N N . PHE B 1 5 ? 25.469 1.481 19.922 1 22.42 5 PHE B N 1
ATOM 2201 C CA . PHE B 1 5 ? 25.156 2.873 19.641 1 22.42 5 PHE B CA 1
ATOM 2202 C C . PHE B 1 5 ? 24.984 3.088 18.141 1 22.42 5 PHE B C 1
ATOM 2204 O O . PHE B 1 5 ? 25.953 3.051 17.391 1 22.42 5 PHE B O 1
ATOM 2211 N N . LYS B 1 6 ? 24.109 2.422 17.5 1 30.09 6 LYS B N 1
ATOM 2212 C CA . LYS B 1 6 ? 23.875 2.928 16.156 1 30.09 6 LYS B CA 1
ATOM 2213 C C . LYS B 1 6 ? 23.703 4.445 16.156 1 30.09 6 LYS B C 1
ATOM 2215 O O . LYS B 1 6 ? 22.828 4.977 16.859 1 30.09 6 LYS B O 1
ATOM 2220 N N . GLU B 1 7 ? 24.734 5.184 16.016 1 27.88 7 GLU B N 1
ATOM 2221 C CA . GLU B 1 7 ? 24.688 6.609 15.703 1 27.88 7 GLU B CA 1
ATOM 2222 C C . GLU B 1 7 ? 23.484 6.957 14.844 1 27.88 7 GLU B C 1
ATOM 2224 O O . GLU B 1 7 ? 23.281 6.379 13.773 1 27.88 7 GLU B O 1
ATOM 2229 N N . GLU B 1 8 ? 22.375 7.145 15.555 1 35.06 8 GLU B N 1
ATOM 2230 C CA . GLU B 1 8 ? 21.266 7.836 14.898 1 35.06 8 GLU B CA 1
ATOM 2231 C C . GLU B 1 8 ? 21.781 8.922 13.953 1 35.06 8 GLU B C 1
ATOM 2233 O O . GLU B 1 8 ? 22.469 9.844 14.375 1 35.06 8 GLU B O 1
ATOM 2238 N N . PHE B 1 9 ? 22.281 8.477 12.852 1 33.03 9 PHE B N 1
ATOM 2239 C CA . PHE B 1 9 ? 22.734 9.406 11.828 1 33.03 9 PHE B CA 1
ATOM 2240 C C . PHE B 1 9 ? 21.781 10.594 11.703 1 33.03 9 PHE B C 1
ATOM 2242 O O . PHE B 1 9 ? 20.609 10.422 11.375 1 33.03 9 PHE B O 1
ATOM 2249 N N . LEU B 1 10 ? 21.922 11.547 12.594 1 36.94 10 LEU B N 1
ATOM 2250 C CA . LEU B 1 10 ? 21.391 12.875 12.289 1 36.94 10 LEU B CA 1
ATOM 2251 C C . LEU B 1 10 ? 21.922 13.375 10.953 1 36.94 10 LEU B C 1
ATOM 2253 O O . LEU B 1 10 ? 23.141 13.516 10.773 1 36.94 10 LEU B O 1
ATOM 2257 N N . SER B 1 11 ? 21.531 12.914 9.875 1 35.91 11 SER B N 1
ATOM 2258 C CA . SER B 1 11 ? 21.922 13.578 8.641 1 35.91 11 SER B CA 1
ATOM 2259 C C . SER B 1 11 ? 21.906 15.102 8.797 1 35.91 11 SER B C 1
ATOM 2261 O O . SER B 1 11 ? 20.844 15.695 8.984 1 35.91 11 SER B O 1
ATOM 2263 N N . ILE B 1 12 ? 22.984 15.656 9.383 1 35.84 12 ILE B N 1
ATOM 2264 C CA . ILE B 1 12 ? 23.156 17.094 9.453 1 35.84 12 ILE B CA 1
ATOM 2265 C C . ILE B 1 12 ? 23.234 17.672 8.039 1 35.84 12 ILE B C 1
ATOM 2267 O O . ILE B 1 12 ? 24.141 17.359 7.277 1 35.84 12 ILE B O 1
ATOM 2271 N N . PHE B 1 13 ? 22.203 17.953 7.398 1 38.06 13 PHE B N 1
ATOM 2272 C CA . PHE B 1 13 ? 22.172 18.719 6.16 1 38.06 13 PHE B CA 1
ATOM 2273 C C . PHE B 1 13 ? 22.812 20.094 6.359 1 38.06 13 PHE B C 1
ATOM 2275 O O . PHE B 1 13 ? 22.688 20.703 7.43 1 38.06 13 PHE B O 1
ATOM 2282 N N . SER B 1 14 ? 23.859 20.375 5.699 1 38.25 14 SER B N 1
ATOM 2283 C CA . SER B 1 14 ? 24.422 21.703 5.496 1 38.25 14 SER B CA 1
ATOM 2284 C C . SER B 1 14 ? 23.344 22.688 5.059 1 38.25 14 SER B C 1
ATOM 2286 O O . SER B 1 14 ? 22.906 22.672 3.902 1 38.25 14 SER B O 1
ATOM 2288 N N . LYS B 1 15 ? 22.391 22.984 5.906 1 47.94 15 LYS B N 1
ATOM 2289 C CA . LYS B 1 15 ? 21.203 23.781 5.621 1 47.94 15 LYS B CA 1
ATOM 2290 C C . LYS B 1 15 ? 21.562 25.219 5.309 1 47.94 15 LYS B C 1
ATOM 2292 O O . LYS B 1 15 ? 22.156 25.922 6.145 1 47.94 15 LYS B O 1
ATOM 2297 N N . ASN B 1 16 ? 21.75 25.547 4.145 1 51.91 16 ASN 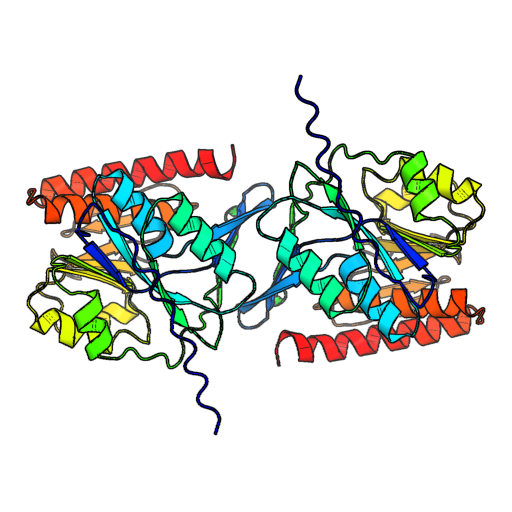B N 1
ATOM 2298 C CA . ASN B 1 16 ? 21.969 26.953 3.795 1 51.91 16 ASN B CA 1
ATOM 2299 C C . ASN B 1 16 ? 20.891 27.844 4.402 1 51.91 16 ASN B C 1
ATOM 2301 O O . ASN B 1 16 ? 21.156 28.984 4.77 1 51.91 16 ASN B O 1
ATOM 2305 N N . ASN B 1 17 ? 19.562 27.453 4.426 1 65.56 17 ASN B N 1
ATOM 2306 C CA . ASN B 1 17 ? 18.516 28.281 4.988 1 65.56 17 ASN B CA 1
ATOM 2307 C C . ASN B 1 17 ? 17.969 27.703 6.293 1 65.56 17 ASN B C 1
ATOM 2309 O O . ASN B 1 17 ? 17.672 26.516 6.375 1 65.56 17 ASN B O 1
ATOM 2313 N N . LEU B 1 18 ? 18.078 28.484 7.344 1 83.62 18 LEU B N 1
ATOM 2314 C CA . LEU B 1 18 ? 17.516 28.109 8.633 1 83.62 18 LEU B CA 1
ATOM 2315 C C . LEU B 1 18 ? 16.031 27.797 8.508 1 83.62 18 LEU B C 1
ATOM 2317 O O . LEU B 1 18 ? 15.297 28.531 7.84 1 83.62 18 LEU B O 1
ATOM 2321 N N . PRO B 1 19 ? 15.609 26.766 9.016 1 92.06 19 PRO B N 1
ATOM 2322 C CA . PRO B 1 19 ? 14.188 26.438 8.938 1 92.06 19 PRO B CA 1
ATOM 2323 C C . PRO B 1 19 ? 13.305 27.469 9.641 1 92.06 19 PRO B C 1
ATOM 2325 O O . PRO B 1 19 ? 13.664 27.984 10.703 1 92.06 19 PRO B O 1
ATOM 2328 N N . GLU B 1 20 ? 12.227 27.797 9.039 1 94.5 20 GLU B N 1
ATOM 2329 C CA . GLU B 1 20 ? 11.289 28.766 9.609 1 94.5 20 GLU B CA 1
ATOM 2330 C C . GLU B 1 20 ? 10.195 28.078 10.414 1 94.5 20 GLU B C 1
ATOM 2332 O O . GLU B 1 20 ? 9.516 28.719 11.219 1 94.5 20 GLU B O 1
ATOM 2337 N N . ILE B 1 21 ? 10.023 26.812 10.156 1 97.12 21 ILE B N 1
ATOM 2338 C CA . ILE B 1 21 ? 8.961 26.094 10.867 1 97.12 21 ILE B CA 1
ATOM 2339 C C . ILE B 1 21 ? 9.359 24.625 11.031 1 97.12 21 ILE B C 1
ATOM 2341 O O . ILE B 1 21 ? 9.906 24.016 10.102 1 97.12 21 ILE B O 1
ATOM 2345 N N . ALA B 1 22 ? 9.055 24.094 12.188 1 96.62 22 ALA B N 1
ATOM 2346 C CA . ALA B 1 22 ? 9.234 22.672 12.469 1 96.62 22 ALA B CA 1
ATOM 2347 C C . ALA B 1 22 ? 7.898 21.938 12.414 1 96.62 22 ALA B C 1
ATOM 2349 O O . ALA B 1 22 ? 6.895 22.406 12.953 1 96.62 22 ALA B O 1
ATOM 2350 N N . LEU B 1 23 ? 7.867 20.875 11.672 1 97.5 23 LEU B N 1
ATOM 2351 C CA . LEU B 1 23 ? 6.723 19.969 11.656 1 97.5 23 LEU B CA 1
ATOM 2352 C C . LEU B 1 23 ? 7.004 18.719 12.484 1 97.5 23 LEU B C 1
ATOM 2354 O O . LEU B 1 23 ? 7.965 18 12.211 1 97.5 23 LEU B O 1
ATOM 2358 N N . ILE B 1 24 ? 6.156 18.453 13.477 1 95.38 24 ILE B N 1
ATOM 2359 C CA . ILE B 1 24 ? 6.387 17.344 14.383 1 95.38 24 ILE B CA 1
ATOM 2360 C C . ILE B 1 24 ? 5.289 16.297 14.203 1 95.38 24 ILE B C 1
ATOM 2362 O O . ILE B 1 24 ? 4.105 16.578 14.414 1 95.38 24 ILE B O 1
ATOM 2366 N N . GLY B 1 25 ? 5.672 15.133 13.812 1 94.38 25 GLY B N 1
ATOM 2367 C CA . GLY B 1 25 ? 4.742 14.039 13.602 1 94.38 25 GLY B CA 1
ATOM 2368 C C . GLY B 1 25 ? 4.012 14.125 12.281 1 94.38 25 GLY B C 1
ATOM 2369 O O . GLY B 1 25 ? 4.293 15 11.461 1 94.38 25 GLY B O 1
ATOM 2370 N N . GLY B 1 26 ? 3.244 13.094 12.008 1 95.44 26 GLY B N 1
ATOM 2371 C CA . GLY B 1 26 ? 2.277 13.172 10.922 1 95.44 26 GLY B CA 1
ATOM 2372 C C . GLY B 1 26 ? 2.803 12.617 9.609 1 95.44 26 GLY B C 1
ATOM 2373 O O . GLY B 1 26 ? 2.324 12.984 8.539 1 95.44 26 GLY B O 1
ATOM 2374 N N . ILE B 1 27 ? 3.863 11.852 9.672 1 96.88 27 ILE B N 1
ATOM 2375 C CA . ILE B 1 27 ? 4.309 11.148 8.469 1 96.88 27 ILE B CA 1
ATOM 2376 C C . ILE B 1 27 ? 3.631 9.789 8.383 1 96.88 27 ILE B C 1
ATOM 2378 O O . ILE B 1 27 ? 3.574 9.055 9.375 1 96.88 27 ILE B O 1
ATOM 2382 N N . ASN B 1 28 ? 3.07 9.523 7.223 1 96.31 28 ASN B N 1
ATOM 2383 C CA . ASN B 1 28 ? 2.406 8.258 6.949 1 96.31 28 ASN B CA 1
ATOM 2384 C C . ASN B 1 28 ? 2.697 7.766 5.531 1 96.31 28 ASN B C 1
ATOM 2386 O O . ASN B 1 28 ? 3.057 8.555 4.66 1 96.31 28 ASN B O 1
ATOM 2390 N N . ILE B 1 29 ? 2.658 6.484 5.418 1 97.5 29 ILE B N 1
ATOM 2391 C CA . ILE B 1 29 ? 2.578 5.906 4.082 1 97.5 29 ILE B CA 1
ATOM 2392 C C . ILE B 1 29 ? 1.116 5.797 3.654 1 97.5 29 ILE B C 1
ATOM 2394 O O . ILE B 1 29 ? 0.269 5.348 4.43 1 97.5 29 ILE B O 1
ATOM 2398 N N . GLU B 1 30 ? 0.869 6.258 2.516 1 96.31 30 GLU B N 1
ATOM 2399 C CA . GLU B 1 30 ? -0.499 6.168 2.012 1 96.31 30 GLU B CA 1
ATOM 2400 C C . GLU B 1 30 ? -0.556 5.379 0.708 1 96.31 30 GLU B C 1
ATOM 2402 O O . GLU B 1 30 ? 0.151 5.699 -0.25 1 96.31 30 GLU B O 1
ATOM 2407 N N . HIS B 1 31 ? -1.281 4.359 0.704 1 96.75 31 HIS B N 1
ATOM 2408 C CA . HIS B 1 31 ? -1.666 3.682 -0.528 1 96.75 31 HIS B CA 1
ATOM 2409 C C . HIS B 1 31 ? -3.008 4.195 -1.043 1 96.75 31 HIS B C 1
ATOM 2411 O O . HIS B 1 31 ? -4.043 3.977 -0.411 1 96.75 31 HIS B O 1
ATOM 2417 N N . ILE B 1 32 ? -2.994 4.824 -2.188 1 94.19 32 ILE B N 1
ATOM 2418 C CA . ILE B 1 32 ? -4.188 5.496 -2.693 1 94.19 32 ILE B CA 1
ATOM 2419 C C . ILE B 1 32 ? -4.73 4.738 -3.902 1 94.19 32 ILE B C 1
ATOM 2421 O O . ILE B 1 32 ? -4.016 4.527 -4.887 1 94.19 32 ILE B O 1
ATOM 2425 N N . VAL B 1 33 ? -5.898 4.328 -3.781 1 94.81 33 VAL B N 1
ATOM 2426 C CA . VAL B 1 33 ? -6.605 3.713 -4.902 1 94.81 33 VAL B CA 1
ATOM 2427 C C . VAL B 1 33 ? -7.453 4.762 -5.613 1 94.81 33 VAL B C 1
ATOM 2429 O O . VAL B 1 33 ? -8.438 5.262 -5.055 1 94.81 33 VAL B O 1
ATOM 2432 N N . GLY B 1 34 ? -7.062 5.031 -6.77 1 90.12 34 GLY B N 1
ATOM 2433 C CA . GLY B 1 34 ? -7.758 6.043 -7.555 1 90.12 34 GLY B CA 1
ATOM 2434 C C . GLY B 1 34 ? -9.102 5.574 -8.07 1 90.12 34 GLY B C 1
ATOM 2435 O O . GLY B 1 34 ? -9.539 4.461 -7.766 1 90.12 34 GLY B O 1
ATOM 2436 N N . LYS B 1 35 ? -9.75 6.371 -8.875 1 85.38 35 LYS B N 1
ATOM 2437 C CA . LYS B 1 35 ? -11.086 6.094 -9.391 1 85.38 35 LYS B CA 1
ATOM 2438 C C . LYS B 1 35 ? -11.07 4.918 -10.359 1 85.38 35 LYS B C 1
ATOM 2440 O O . LYS B 1 35 ? -12.031 4.148 -10.422 1 85.38 35 LYS B O 1
ATOM 2445 N N . ASN B 1 36 ? -10.031 4.727 -11.148 1 87 36 ASN B N 1
ATOM 2446 C CA . ASN B 1 36 ? -9.906 3.637 -12.117 1 87 36 ASN B CA 1
ATOM 2447 C C . ASN B 1 36 ? -9.031 2.508 -11.57 1 87 36 ASN B C 1
ATOM 2449 O O . ASN B 1 36 ? -8.352 1.82 -12.336 1 87 36 ASN B O 1
ATOM 2453 N N . ASN B 1 37 ? -8.844 2.469 -10.32 1 89.44 37 ASN B N 1
ATOM 2454 C CA . ASN B 1 37 ? -8.102 1.447 -9.586 1 89.44 37 ASN B CA 1
ATOM 2455 C C . ASN B 1 37 ? -6.598 1.592 -9.797 1 89.44 37 ASN B C 1
ATOM 2457 O O . ASN B 1 37 ? -5.844 0.648 -9.562 1 89.44 37 ASN B O 1
ATOM 2461 N N . ASN B 1 38 ? -6.281 2.732 -10.328 1 92.19 38 ASN B N 1
ATOM 2462 C CA . ASN B 1 38 ? -4.852 3.014 -10.258 1 92.19 38 ASN B CA 1
ATOM 2463 C C . ASN B 1 38 ? -4.391 3.176 -8.812 1 92.19 38 ASN B C 1
ATOM 2465 O O . ASN B 1 38 ? -5.078 3.797 -8 1 92.19 38 ASN B O 1
ATOM 2469 N N . ILE B 1 39 ? -3.293 2.59 -8.516 1 94.38 39 ILE B N 1
ATOM 2470 C CA . ILE B 1 39 ? -2.84 2.598 -7.129 1 94.38 39 ILE B CA 1
ATOM 2471 C C . ILE B 1 39 ? -1.483 3.291 -7.035 1 94.38 39 ILE B C 1
ATOM 2473 O O . ILE B 1 39 ? -0.565 2.98 -7.797 1 94.38 39 ILE B O 1
ATOM 2477 N N . LYS B 1 40 ? -1.406 4.211 -6.125 1 92.81 40 LYS B N 1
ATOM 2478 C CA . LYS B 1 40 ? -0.154 4.922 -5.887 1 92.81 40 LYS B CA 1
ATOM 2479 C C . LYS B 1 40 ? 0.228 4.883 -4.41 1 92.81 40 LYS B C 1
ATOM 2481 O O . LYS B 1 40 ? -0.634 4.996 -3.537 1 92.81 40 LYS B O 1
ATOM 2486 N N . THR B 1 41 ? 1.432 4.645 -4.172 1 94.94 41 THR B N 1
ATOM 2487 C CA . THR B 1 41 ? 1.989 4.742 -2.828 1 94.94 41 THR B CA 1
ATOM 2488 C C . THR B 1 41 ? 2.787 6.031 -2.664 1 94.94 41 THR B C 1
ATOM 2490 O O . THR B 1 41 ? 3.672 6.328 -3.469 1 94.94 41 THR B O 1
ATOM 2493 N N . ILE B 1 42 ? 2.389 6.793 -1.678 1 94.25 42 ILE B N 1
ATOM 2494 C CA . ILE B 1 42 ? 3.062 8.07 -1.502 1 94.25 42 ILE B CA 1
ATOM 2495 C C . ILE B 1 42 ? 3.424 8.266 -0.032 1 94.25 42 ILE B C 1
ATOM 2497 O O . ILE B 1 42 ? 2.873 7.598 0.844 1 94.25 42 ILE B O 1
ATOM 2501 N N . VAL B 1 43 ? 4.41 9.094 0.185 1 95.44 43 VAL B N 1
ATOM 2502 C CA . VAL B 1 43 ? 4.641 9.633 1.521 1 95.44 43 VAL B CA 1
ATOM 2503 C C . VAL B 1 43 ? 3.613 10.719 1.825 1 95.44 43 VAL B C 1
ATOM 2505 O O . VAL B 1 43 ? 3.59 11.766 1.166 1 95.44 43 VAL B O 1
ATOM 2508 N N . GLY B 1 44 ? 2.725 10.359 2.742 1 95.06 44 GLY B N 1
ATOM 2509 C CA . GLY B 1 44 ? 1.653 11.289 3.078 1 95.06 44 GLY B CA 1
ATOM 2510 C C . GLY B 1 44 ? 1.582 11.602 4.559 1 95.06 44 GLY B C 1
ATOM 2511 O O . GLY B 1 44 ? 2.609 11.836 5.199 1 95.06 44 GLY B O 1
ATOM 2512 N N . GLY B 1 45 ? 0.335 11.586 5.039 1 94.62 45 GLY B N 1
ATOM 2513 C CA . GLY B 1 45 ? 0.13 12.156 6.359 1 94.62 45 GLY B CA 1
ATOM 2514 C C . GLY B 1 45 ? 0.131 13.68 6.359 1 94.62 45 GLY B C 1
ATOM 2515 O O . GLY B 1 45 ? 0.387 14.305 5.332 1 94.62 45 GLY B O 1
ATOM 2516 N N . ARG B 1 46 ? -0.181 14.133 7.484 1 95.38 46 ARG B N 1
ATOM 2517 C CA . ARG B 1 46 ? -0.343 15.586 7.523 1 95.38 46 ARG B CA 1
ATOM 2518 C C . ARG B 1 46 ? 0.978 16.297 7.238 1 95.38 46 ARG B C 1
ATOM 2520 O O . ARG B 1 46 ? 1.063 17.109 6.324 1 95.38 46 ARG B O 1
ATOM 2527 N N . SER B 1 47 ? 2.025 15.922 7.902 1 96.31 47 SER B N 1
ATOM 2528 C CA . SER B 1 47 ? 3.293 16.625 7.75 1 96.31 47 SER B CA 1
ATOM 2529 C C . SER B 1 47 ? 3.961 16.297 6.422 1 96.31 47 SER B C 1
ATOM 2531 O O . SER B 1 47 ? 4.668 17.125 5.848 1 96.31 47 SER B O 1
ATOM 2533 N N . GLY B 1 48 ? 3.764 15.086 5.984 1 96 48 GLY B N 1
ATOM 2534 C CA . GLY B 1 48 ? 4.277 14.758 4.664 1 96 48 GLY B CA 1
ATOM 2535 C C . GLY B 1 48 ? 3.729 15.656 3.572 1 96 48 GLY B C 1
ATOM 2536 O O . GLY B 1 48 ? 4.488 16.188 2.756 1 96 48 GLY B O 1
ATOM 2537 N N . ARG B 1 49 ? 2.516 15.953 3.617 1 94.56 49 ARG B N 1
ATOM 2538 C CA . ARG B 1 49 ? 1.873 16.812 2.625 1 94.56 49 ARG B CA 1
ATOM 2539 C C . ARG B 1 49 ? 2.154 18.281 2.906 1 94.56 49 ARG B C 1
ATOM 2541 O O . ARG B 1 49 ? 2.547 19.031 2.006 1 94.56 49 ARG B O 1
ATOM 2548 N N . LEU B 1 50 ? 1.942 18.609 4.16 1 97.56 50 LEU B N 1
ATOM 2549 C CA . LEU B 1 50 ? 2.049 20.016 4.574 1 97.56 50 LEU B CA 1
ATOM 2550 C C . LEU B 1 50 ? 3.438 20.562 4.266 1 97.56 50 LEU B C 1
ATOM 2552 O O . LEU B 1 50 ? 3.572 21.719 3.846 1 97.56 50 LEU B O 1
ATOM 2556 N N . SER B 1 51 ? 4.445 19.75 4.488 1 97.44 51 SER B N 1
ATOM 2557 C CA . SER B 1 51 ? 5.812 20.219 4.273 1 97.44 51 SER B CA 1
ATOM 2558 C C . SER B 1 51 ? 6.02 20.672 2.832 1 97.44 51 SER B C 1
ATOM 2560 O O . SER B 1 51 ? 6.652 21.703 2.586 1 97.44 51 SER B O 1
ATOM 2562 N N . VAL B 1 52 ? 5.449 19.984 1.901 1 95.31 52 VAL B N 1
ATOM 2563 C CA . VAL B 1 52 ? 5.598 20.312 0.488 1 95.31 52 VAL B CA 1
ATOM 2564 C C . VAL B 1 52 ? 4.789 21.578 0.163 1 95.31 52 VAL B C 1
ATOM 2566 O O . VAL B 1 52 ? 5.27 22.453 -0.546 1 95.31 52 VAL B O 1
ATOM 2569 N N . PHE B 1 53 ? 3.613 21.625 0.696 1 95.94 53 PHE B N 1
ATOM 2570 C CA . PHE B 1 53 ? 2.789 22.812 0.476 1 95.94 53 PHE B CA 1
ATOM 2571 C C . PHE B 1 53 ? 3.439 24.047 1.09 1 95.94 53 PHE B C 1
ATOM 2573 O O . PHE B 1 53 ? 3.377 25.125 0.518 1 95.94 53 PHE B O 1
ATOM 2580 N N . LEU B 1 54 ? 4.035 23.875 2.244 1 97.5 54 LEU B N 1
ATOM 2581 C CA . LEU B 1 54 ? 4.73 24.984 2.887 1 97.5 54 LEU B CA 1
ATOM 2582 C C . LEU B 1 54 ? 5.906 25.453 2.037 1 97.5 54 LEU B C 1
ATOM 2584 O O . LEU B 1 54 ? 6.086 26.656 1.832 1 97.5 54 LEU B O 1
ATOM 2588 N N . LYS B 1 55 ? 6.605 24.516 1.57 1 95.19 55 LYS B N 1
ATOM 2589 C CA . LYS B 1 55 ? 7.73 24.859 0.708 1 95.19 55 LYS B CA 1
ATOM 2590 C C . LYS B 1 55 ? 7.27 25.656 -0.511 1 95.19 55 LYS B C 1
ATOM 2592 O O . LYS B 1 55 ? 7.934 26.594 -0.928 1 95.19 55 LYS B O 1
ATOM 2597 N N . LYS B 1 56 ? 6.137 25.344 -1.021 1 93.12 56 LYS B N 1
ATOM 2598 C CA . LYS B 1 56 ? 5.594 26.016 -2.197 1 93.12 56 LYS B CA 1
ATOM 2599 C C . LYS B 1 56 ? 5.223 27.469 -1.88 1 93.12 56 LYS B C 1
ATOM 2601 O O . LYS B 1 56 ? 5.137 28.297 -2.783 1 93.12 56 LYS B O 1
ATOM 2606 N N . THR B 1 57 ? 4.938 27.703 -0.654 1 94.56 57 THR B N 1
ATOM 2607 C CA . THR B 1 57 ? 4.637 29.078 -0.263 1 94.56 57 THR B CA 1
ATOM 2608 C C . THR B 1 57 ? 5.918 29.906 -0.157 1 94.56 57 THR B C 1
ATOM 2610 O O . THR B 1 57 ? 5.871 31.125 -0.107 1 94.56 57 THR B O 1
ATOM 2613 N N . GLY B 1 58 ? 7.086 29.234 -0.068 1 93.06 58 GLY B N 1
ATOM 2614 C CA . GLY B 1 58 ? 8.367 29.906 0.092 1 93.06 58 GLY B CA 1
ATOM 2615 C C . GLY B 1 58 ? 8.953 29.75 1.48 1 93.06 58 GLY B C 1
ATOM 2616 O O . GLY B 1 58 ? 10.031 30.281 1.769 1 93.06 58 GLY B O 1
ATOM 2617 N N . LEU B 1 59 ? 8.219 29.062 2.348 1 95.75 59 LEU B N 1
ATOM 2618 C CA . LEU B 1 59 ? 8.75 28.766 3.674 1 95.75 59 LEU B CA 1
ATOM 2619 C C . LEU B 1 59 ? 9.672 27.547 3.631 1 95.75 59 LEU B C 1
ATOM 2621 O O . LEU B 1 59 ? 9.555 26.703 2.738 1 95.75 59 LEU B O 1
ATOM 2625 N N . TYR B 1 60 ? 10.508 27.484 4.594 1 94.75 60 TYR B N 1
ATOM 2626 C CA . TYR B 1 60 ? 11.445 26.375 4.691 1 94.75 60 TYR B CA 1
ATOM 2627 C C . TYR B 1 60 ? 11.141 25.5 5.902 1 94.75 60 TYR B C 1
ATOM 2629 O O . TYR B 1 60 ? 11.555 25.812 7.02 1 94.75 60 TYR B O 1
ATOM 2637 N N 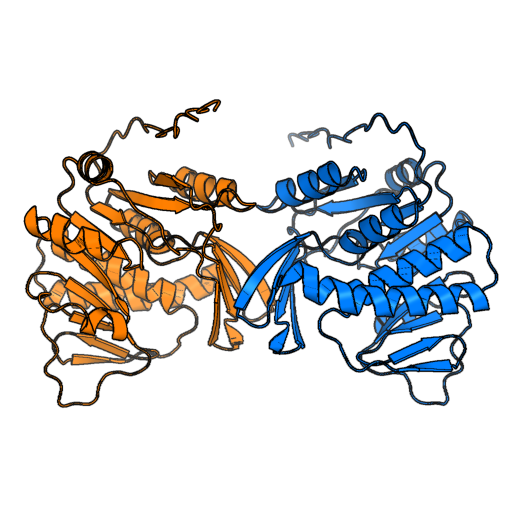. PRO B 1 61 ? 10.484 24.406 5.672 1 96.88 61 PRO B N 1
ATOM 2638 C CA . PRO B 1 61 ? 10.133 23.531 6.789 1 96.88 61 PRO B CA 1
ATOM 2639 C C . PRO B 1 61 ? 11.211 22.5 7.09 1 96.88 61 PRO B C 1
ATOM 2641 O O . PRO B 1 61 ? 12.039 22.188 6.223 1 96.88 61 PRO B O 1
ATOM 2644 N N . GLU B 1 62 ? 11.211 22.078 8.273 1 96.38 62 GLU B N 1
ATOM 2645 C CA . GLU B 1 62 ? 11.938 20.891 8.719 1 96.38 62 GLU B CA 1
ATOM 2646 C C . GLU B 1 62 ? 11.016 19.922 9.445 1 96.38 62 GLU B C 1
ATOM 2648 O O . GLU B 1 62 ? 10.109 20.344 10.172 1 96.38 62 GLU B O 1
ATOM 2653 N N . VAL B 1 63 ? 11.258 18.641 9.234 1 96.75 63 VAL B N 1
ATOM 2654 C CA . VAL B 1 63 ? 10.312 17.656 9.742 1 96.75 63 VAL B CA 1
ATOM 2655 C C . VAL B 1 63 ? 11 16.75 10.758 1 96.75 63 VAL B C 1
ATOM 2657 O O . VAL B 1 63 ? 12.148 16.344 10.562 1 96.75 63 VAL B O 1
ATOM 2660 N N . PHE B 1 64 ? 10.258 16.5 11.852 1 95.19 64 PHE B N 1
ATOM 2661 C CA . PHE B 1 64 ? 10.648 15.43 12.766 1 95.19 64 PHE B CA 1
ATOM 2662 C C . PHE B 1 64 ? 9.523 14.406 12.906 1 95.19 64 PHE B C 1
ATOM 2664 O O . PHE B 1 64 ? 8.367 14.773 13.094 1 95.19 64 PHE B O 1
ATOM 2671 N N . SER B 1 65 ? 9.922 13.125 12.844 1 94.5 65 SER B N 1
ATOM 2672 C CA . SER B 1 65 ? 8.945 12.062 13.07 1 94.5 65 SER B CA 1
ATOM 2673 C C . SER B 1 65 ? 9.633 10.758 13.484 1 94.5 65 SER B C 1
ATOM 2675 O O . SER B 1 65 ? 10.844 10.609 13.297 1 94.5 65 SER B O 1
ATOM 2677 N N . PHE B 1 66 ? 8.922 9.969 14.125 1 94.44 66 PHE B N 1
ATOM 2678 C CA . PHE B 1 66 ? 9.344 8.578 14.273 1 94.44 66 PHE B CA 1
ATOM 2679 C C . PHE B 1 66 ? 9.031 7.785 13.008 1 94.44 66 PHE B C 1
ATOM 2681 O O . PHE B 1 66 ? 7.914 7.844 12.492 1 94.44 66 PHE B O 1
ATOM 2688 N N . LEU B 1 67 ? 10.016 7.055 12.555 1 95.69 67 LEU B N 1
ATOM 2689 C CA . LEU B 1 67 ? 9.852 6.277 11.328 1 95.69 67 LEU B CA 1
ATOM 2690 C C . LEU B 1 67 ? 10.148 4.805 11.578 1 95.69 67 LEU B C 1
ATOM 2692 O O . LEU B 1 67 ? 11.031 4.469 12.367 1 95.69 67 LEU B O 1
ATOM 2696 N N . GLY B 1 68 ? 9.367 4.027 10.914 1 94.38 68 GLY B N 1
ATOM 2697 C CA . GLY B 1 68 ? 9.633 2.6 10.961 1 94.38 68 GLY B CA 1
ATOM 2698 C C . GLY B 1 68 ? 10.82 2.182 10.117 1 94.38 68 GLY B C 1
ATOM 2699 O O . GLY B 1 68 ? 11.039 2.721 9.031 1 94.38 68 GLY B O 1
ATOM 2700 N N . GLN B 1 69 ? 11.547 1.21 10.625 1 92 69 GLN B N 1
ATOM 2701 C CA . GLN B 1 69 ? 12.609 0.606 9.828 1 92 69 GLN B CA 1
ATOM 2702 C C . GLN B 1 69 ? 12.07 -0.528 8.961 1 92 69 GLN B C 1
ATOM 2704 O O . GLN B 1 69 ? 12.578 -1.65 9.016 1 92 69 GLN B O 1
ATOM 2709 N N . ASP B 1 70 ? 11.078 -0.177 8.242 1 90 70 ASP B N 1
ATOM 2710 C CA . ASP B 1 70 ? 10.43 -1.154 7.375 1 90 70 ASP B CA 1
ATOM 2711 C C . ASP B 1 70 ? 10.719 -0.865 5.902 1 90 70 ASP B C 1
ATOM 2713 O O . ASP B 1 70 ? 11.695 -0.184 5.582 1 90 70 ASP B O 1
ATOM 2717 N N . GLU B 1 71 ? 9.945 -1.45 4.973 1 89.69 71 GLU B N 1
ATOM 2718 C CA . GLU B 1 71 ? 10.219 -1.398 3.543 1 89.69 71 GLU B CA 1
ATOM 2719 C C . GLU B 1 71 ? 10.062 0.02 3 1 89.69 71 GLU B C 1
ATOM 2721 O O . GLU B 1 71 ? 10.5 0.315 1.886 1 89.69 71 GLU B O 1
ATOM 2726 N N . PHE B 1 72 ? 9.539 0.925 3.822 1 95.38 72 PHE B N 1
ATOM 2727 C CA . PHE B 1 72 ? 9.203 2.24 3.289 1 95.38 72 PHE B CA 1
ATOM 2728 C C . PHE B 1 72 ? 10.203 3.287 3.764 1 95.38 72 PHE B C 1
ATOM 2730 O O . PHE B 1 72 ? 10.164 4.438 3.322 1 95.38 72 PHE B O 1
ATOM 2737 N N . LEU B 1 73 ? 11.109 2.971 4.594 1 95.56 73 LEU B N 1
ATOM 2738 C CA . LEU B 1 73 ? 12.016 3.961 5.164 1 95.56 73 LEU B CA 1
ATOM 2739 C C . LEU B 1 73 ? 12.773 4.699 4.066 1 95.56 73 LEU B C 1
ATOM 2741 O O . LEU B 1 73 ? 12.797 5.93 4.039 1 95.56 73 LEU B O 1
ATOM 2745 N N . ASN B 1 74 ? 13.328 3.947 3.182 1 93.38 74 ASN B N 1
ATOM 2746 C CA . ASN B 1 74 ? 14.086 4.57 2.1 1 93.38 74 ASN B CA 1
ATOM 2747 C C . ASN B 1 74 ? 13.195 5.449 1.226 1 93.38 74 ASN B C 1
ATOM 2749 O O . ASN B 1 74 ? 13.633 6.496 0.747 1 93.38 74 ASN B O 1
ATOM 2753 N N . MET B 1 75 ? 12.062 4.996 1.019 1 95.19 75 MET B N 1
ATOM 2754 C CA . MET B 1 75 ? 11.109 5.781 0.239 1 95.19 75 MET B CA 1
ATOM 2755 C C . MET B 1 75 ? 10.852 7.133 0.898 1 95.19 75 MET B C 1
ATOM 2757 O O . MET B 1 75 ? 10.828 8.164 0.225 1 95.19 75 MET B O 1
ATOM 2761 N N . ILE B 1 76 ? 10.672 7.121 2.207 1 96.62 76 ILE B N 1
ATOM 2762 C CA . ILE B 1 76 ? 10.406 8.344 2.959 1 96.62 76 ILE B CA 1
ATOM 2763 C C . ILE B 1 76 ? 11.602 9.281 2.855 1 96.62 76 ILE B C 1
ATOM 2765 O O . ILE B 1 76 ? 11.453 10.453 2.518 1 96.62 76 ILE B O 1
ATOM 2769 N N . LEU B 1 77 ? 12.766 8.734 3.088 1 96.12 77 LEU B N 1
ATOM 2770 C CA . LEU B 1 77 ? 13.977 9.547 3.08 1 96.12 77 LEU B CA 1
ATOM 2771 C C . LEU B 1 77 ? 14.234 10.125 1.693 1 96.12 77 LEU B C 1
ATOM 2773 O O . LEU B 1 77 ? 14.57 11.305 1.561 1 96.12 77 LEU B O 1
ATOM 2777 N N . ASN B 1 78 ? 14.016 9.32 0.687 1 94.31 78 ASN B N 1
ATOM 2778 C CA . ASN B 1 78 ? 14.195 9.789 -0.684 1 94.31 78 ASN B CA 1
ATOM 2779 C C . ASN B 1 78 ? 13.188 10.875 -1.048 1 94.31 78 ASN B C 1
ATOM 2781 O O . ASN B 1 78 ? 13.508 11.805 -1.785 1 94.31 78 ASN B O 1
ATOM 2785 N N . TYR B 1 79 ? 12.023 10.695 -0.547 1 95.19 79 TYR B N 1
ATOM 2786 C CA . TYR B 1 79 ? 10.969 11.68 -0.797 1 95.19 79 TYR B CA 1
ATOM 2787 C C . TYR B 1 79 ? 11.375 13.055 -0.277 1 95.19 79 TYR B C 1
ATOM 2789 O O . TYR B 1 79 ? 11.328 14.039 -1.015 1 95.19 79 TYR B O 1
ATOM 2797 N N . PHE B 1 80 ? 11.773 13.125 0.911 1 96.19 80 PHE B N 1
ATOM 2798 C CA . PHE B 1 80 ? 12.133 14.406 1.516 1 96.19 80 PHE B CA 1
ATOM 2799 C C . PHE B 1 80 ? 13.406 14.961 0.887 1 96.19 80 PHE B C 1
ATOM 2801 O O . PHE B 1 80 ? 13.516 16.156 0.645 1 96.19 80 PHE B O 1
ATOM 2808 N N . ASP B 1 81 ? 14.312 14.062 0.541 1 95.5 81 ASP B N 1
ATOM 2809 C CA . ASP B 1 81 ? 15.539 14.492 -0.133 1 95.5 81 ASP B CA 1
ATOM 2810 C C . ASP B 1 81 ? 15.234 15.102 -1.495 1 95.5 81 ASP B C 1
ATOM 2812 O O . ASP B 1 81 ? 15.734 16.188 -1.823 1 95.5 81 ASP B O 1
ATOM 2816 N N . SER B 1 82 ? 14.406 14.43 -2.17 1 94.31 82 SER B N 1
ATOM 2817 C CA . SER B 1 82 ? 14.062 14.914 -3.506 1 94.31 82 SER B CA 1
ATOM 2818 C C . SER B 1 82 ? 13.336 16.25 -3.445 1 94.31 82 SER B C 1
ATOM 2820 O O . SER B 1 82 ? 13.406 17.047 -4.387 1 94.31 82 SER B O 1
ATOM 2822 N N . GLN B 1 83 ? 12.602 16.469 -2.381 1 93.38 83 GLN B N 1
ATOM 2823 C CA . GLN B 1 83 ? 11.883 17.719 -2.199 1 93.38 83 GLN B CA 1
ATOM 2824 C C . GLN B 1 83 ? 12.766 18.781 -1.532 1 93.38 83 GLN B C 1
ATOM 2826 O O . GLN B 1 83 ? 12.352 19.922 -1.361 1 93.38 83 GLN B O 1
ATOM 2831 N N . ASN B 1 84 ? 13.945 18.391 -1.17 1 94.19 84 ASN B N 1
ATOM 2832 C CA . ASN B 1 84 ? 14.867 19.266 -0.456 1 94.19 84 ASN B CA 1
ATOM 2833 C C . ASN B 1 84 ? 14.273 19.75 0.861 1 94.19 84 ASN B C 1
ATOM 2835 O O . ASN B 1 84 ? 14.305 20.953 1.152 1 94.19 84 ASN B O 1
ATOM 2839 N N . ILE B 1 85 ? 13.672 18.891 1.563 1 95.88 85 ILE B N 1
ATOM 2840 C CA . ILE B 1 85 ? 13.133 19.156 2.895 1 95.88 85 ILE B CA 1
ATOM 2841 C C . ILE B 1 85 ? 13.859 18.297 3.922 1 95.88 85 ILE B C 1
ATOM 2843 O O . ILE B 1 85 ? 13.82 17.062 3.85 1 95.88 85 ILE B O 1
ATOM 2847 N N . PRO B 1 86 ? 14.508 18.938 4.824 1 95.81 86 PRO B N 1
ATOM 2848 C CA . PRO B 1 86 ? 15.219 18.141 5.832 1 95.81 86 PRO B CA 1
ATOM 2849 C C . PRO B 1 86 ? 14.273 17.344 6.723 1 95.81 86 PRO B C 1
ATOM 2851 O O . PRO B 1 86 ? 13.211 17.828 7.109 1 95.81 86 PRO B O 1
ATOM 2854 N N . ILE B 1 87 ? 14.719 16.156 7.035 1 96.12 87 ILE B N 1
ATOM 2855 C CA . ILE B 1 87 ? 13.961 15.312 7.953 1 96.12 87 ILE B CA 1
ATOM 2856 C C . ILE B 1 87 ? 14.898 14.719 8.992 1 96.12 87 ILE B C 1
ATOM 2858 O O . ILE B 1 87 ? 15.977 14.219 8.656 1 96.12 87 ILE B O 1
ATOM 2862 N N . THR B 1 88 ? 14.539 14.906 10.25 1 95 88 THR B N 1
ATOM 2863 C CA . THR B 1 88 ? 15.125 14.211 11.383 1 95 88 THR B CA 1
ATOM 2864 C C . THR B 1 88 ? 14.164 13.148 11.922 1 95 88 THR B C 1
ATOM 2866 O O . THR B 1 88 ? 12.961 13.383 12.023 1 95 88 THR B O 1
ATOM 2869 N N . TRP B 1 89 ? 14.75 11.953 12.133 1 93.5 89 TRP B N 1
ATOM 2870 C CA . TRP B 1 89 ? 13.82 10.914 12.562 1 93.5 89 TRP B CA 1
ATOM 2871 C C . TRP B 1 89 ? 14.461 10 13.602 1 93.5 89 TRP B C 1
ATOM 2873 O O . TRP B 1 89 ? 15.688 9.961 13.727 1 93.5 89 TRP B O 1
ATOM 2883 N N . SER B 1 90 ? 13.594 9.453 14.422 1 92.88 90 SER B N 1
ATOM 2884 C CA . SER B 1 90 ? 13.938 8.359 15.32 1 92.88 90 SER B CA 1
ATOM 2885 C C . SER B 1 90 ? 13.164 7.09 14.977 1 92.88 90 SER B C 1
ATOM 2887 O O . SER B 1 90 ? 12.234 7.129 14.164 1 92.88 90 SER B O 1
ATOM 2889 N N . ILE B 1 91 ? 13.594 6.09 15.594 1 93.12 91 ILE B N 1
ATOM 2890 C CA . ILE B 1 91 ? 13.078 4.793 15.172 1 93.12 91 ILE B CA 1
ATOM 2891 C C . ILE B 1 91 ? 11.742 4.523 15.859 1 93.12 91 ILE B C 1
ATOM 2893 O O . ILE B 1 91 ? 11.617 4.719 17.078 1 93.12 91 ILE B O 1
ATOM 2897 N N . ASN B 1 92 ? 10.766 4.23 15.094 1 94.69 92 ASN B N 1
ATOM 2898 C CA . ASN B 1 92 ? 9.555 3.574 15.57 1 94.69 92 ASN B C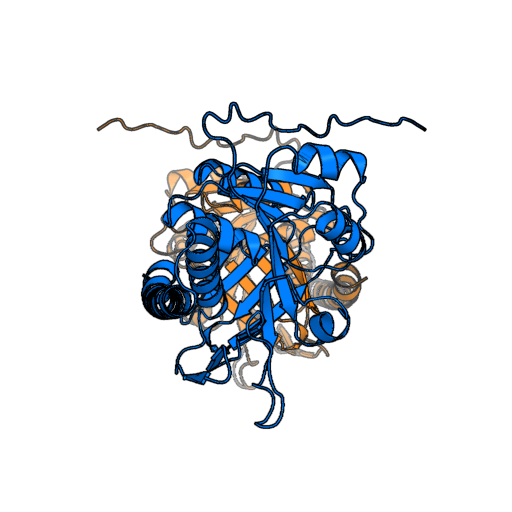A 1
ATOM 2899 C C . ASN B 1 92 ? 9.648 2.057 15.43 1 94.69 92 ASN B C 1
ATOM 2901 O O . ASN B 1 92 ? 9.539 1.522 14.328 1 94.69 92 ASN B O 1
ATOM 2905 N N . PRO B 1 93 ? 9.812 1.387 16.453 1 92 93 PRO B N 1
ATOM 2906 C CA . PRO B 1 93 ? 10.008 -0.063 16.375 1 92 93 PRO B CA 1
ATOM 2907 C C . PRO B 1 93 ? 8.781 -0.786 15.812 1 92 93 PRO B C 1
ATOM 2909 O O . PRO B 1 93 ? 8.898 -1.909 15.312 1 92 93 PRO B O 1
ATOM 2912 N N . SER B 1 94 ? 7.594 -0.13 15.867 1 91.69 94 SER B N 1
ATOM 2913 C CA . SER B 1 94 ? 6.355 -0.769 15.43 1 91.69 94 SER B CA 1
ATOM 2914 C C . SER B 1 94 ? 6.121 -0.561 13.938 1 91.69 94 SER B C 1
ATOM 2916 O O . SER B 1 94 ? 5.18 -1.112 13.367 1 91.69 94 SER B O 1
ATOM 2918 N N . GLY B 1 95 ? 7.004 0.22 13.25 1 93.5 95 GLY B N 1
ATOM 2919 C CA . GLY B 1 95 ? 6.844 0.482 11.828 1 93.5 95 GLY B CA 1
ATOM 2920 C C . GLY B 1 95 ? 6.195 1.821 11.539 1 93.5 95 GLY B C 1
ATOM 2921 O O . GLY B 1 95 ? 5.969 2.619 12.453 1 93.5 95 GLY B O 1
ATOM 2922 N N . ASN B 1 96 ? 5.945 2.02 10.336 1 95.25 96 ASN B N 1
ATOM 2923 C CA . ASN B 1 96 ? 5.336 3.279 9.914 1 95.25 96 ASN B CA 1
ATOM 2924 C C . ASN B 1 96 ? 3.814 3.213 9.969 1 95.25 96 ASN B C 1
ATOM 2926 O O . ASN B 1 96 ? 3.227 2.152 9.75 1 95.25 96 ASN B O 1
ATOM 2930 N N . ASN B 1 97 ? 3.178 4.352 10.289 1 95.75 97 ASN B N 1
ATOM 2931 C CA . ASN B 1 97 ? 1.737 4.465 10.078 1 95.75 97 ASN B CA 1
ATOM 2932 C C . ASN B 1 97 ? 1.37 4.328 8.609 1 95.75 97 ASN B C 1
ATOM 2934 O O . ASN B 1 97 ? 2.064 4.859 7.738 1 95.75 97 ASN B O 1
ATOM 2938 N N . ILE B 1 98 ? 0.344 3.633 8.359 1 97.38 98 ILE B N 1
ATOM 2939 C CA . ILE B 1 98 ? -0.044 3.385 6.973 1 97.38 98 ILE B CA 1
ATOM 2940 C C . ILE B 1 98 ? -1.544 3.623 6.809 1 97.38 98 ILE B C 1
ATOM 2942 O O . ILE B 1 98 ? -2.344 3.189 7.641 1 97.38 98 ILE B O 1
ATOM 2946 N N . ASP B 1 99 ? -1.894 4.328 5.789 1 96.44 99 ASP B N 1
ATOM 2947 C CA . ASP B 1 99 ? -3.285 4.5 5.387 1 96.44 99 ASP B CA 1
ATOM 2948 C C . ASP B 1 99 ? -3.535 3.916 3.998 1 96.44 99 ASP B C 1
ATOM 2950 O O . ASP B 1 99 ? -2.688 4.031 3.109 1 96.44 99 ASP B O 1
ATOM 2954 N N . VAL B 1 100 ? -4.641 3.266 3.867 1 97.44 100 VAL B N 1
ATOM 2955 C CA . VAL B 1 100 ? -5.176 2.922 2.553 1 97.44 100 VAL B CA 1
ATOM 2956 C C . VAL B 1 100 ? -6.422 3.756 2.266 1 97.44 100 VAL B C 1
ATOM 2958 O O . VAL B 1 100 ? -7.402 3.695 3.012 1 97.44 100 VAL B O 1
ATOM 2961 N N . ARG B 1 101 ? -6.336 4.52 1.196 1 94.62 101 ARG B N 1
ATOM 2962 C CA . ARG B 1 101 ? -7.457 5.375 0.822 1 94.62 101 ARG B CA 1
ATOM 2963 C C . ARG B 1 101 ? -8.102 4.895 -0.474 1 94.62 101 ARG B C 1
ATOM 2965 O O . ARG B 1 101 ? -7.445 4.832 -1.515 1 94.62 101 ARG B O 1
ATOM 2972 N N . ILE B 1 102 ? -9.297 4.566 -0.365 1 94.31 102 ILE B N 1
ATOM 2973 C CA . ILE B 1 102 ? -10.078 4.223 -1.546 1 94.31 102 ILE B CA 1
ATOM 2974 C C . ILE B 1 102 ? -10.891 5.434 -1.994 1 94.31 102 ILE B C 1
ATOM 2976 O O . ILE B 1 102 ? -11.984 5.684 -1.471 1 94.31 102 ILE B O 1
ATOM 2980 N N . LEU B 1 103 ? -10.477 6.125 -2.998 1 89.38 103 LEU B N 1
ATOM 2981 C CA . LEU B 1 103 ? -11.031 7.43 -3.352 1 89.38 103 LEU B CA 1
ATOM 2982 C C . LEU B 1 103 ? -12.469 7.301 -3.828 1 89.38 103 LEU B C 1
ATOM 2984 O O . LEU B 1 103 ? -13.344 8.062 -3.398 1 89.38 103 LEU B O 1
ATOM 2988 N N . LYS B 1 104 ? -12.742 6.293 -4.676 1 87.56 104 LYS B N 1
ATOM 2989 C CA . LYS B 1 104 ? -14.07 6.121 -5.27 1 87.56 104 LYS B CA 1
ATOM 2990 C C . LYS B 1 104 ? -15.125 5.891 -4.191 1 87.56 104 LYS B C 1
ATOM 2992 O O . LYS B 1 104 ? -16.281 6.289 -4.352 1 87.56 104 LYS B O 1
ATOM 2997 N N . GLU B 1 105 ? -14.703 5.328 -3.092 1 89.25 105 GLU B N 1
ATOM 2998 C CA . GLU B 1 105 ? -15.641 4.977 -2.035 1 89.25 105 GLU B CA 1
ATOM 2999 C C . GLU B 1 105 ? -15.508 5.91 -0.837 1 89.25 105 GLU B C 1
ATOM 3001 O O . GLU B 1 105 ? -16.25 5.789 0.14 1 89.25 105 GLU B O 1
ATOM 3006 N N . SER B 1 106 ? -14.609 6.855 -0.871 1 83.88 106 SER B N 1
ATOM 3007 C CA . SER B 1 106 ? -14.32 7.781 0.222 1 83.88 106 SER B CA 1
ATOM 3008 C C . SER B 1 106 ? -14.078 7.031 1.527 1 83.88 106 SER B C 1
ATOM 3010 O O . SER B 1 106 ? -14.648 7.375 2.562 1 83.88 106 SER B O 1
ATOM 3012 N N . LYS B 1 107 ? -13.359 5.984 1.43 1 90.56 107 LYS B N 1
ATOM 3013 C CA . LYS B 1 107 ? -13.031 5.168 2.596 1 90.56 107 LYS B CA 1
ATOM 3014 C C . LYS B 1 107 ? -11.531 5.219 2.895 1 90.56 107 LYS B C 1
ATOM 3016 O O . LYS B 1 107 ? -10.711 5.254 1.976 1 90.56 107 LYS B O 1
ATOM 3021 N N . VAL B 1 108 ? -11.273 5.188 4.168 1 92.5 108 VAL B N 1
ATOM 3022 C CA . VAL B 1 108 ? -9.891 5.172 4.617 1 92.5 108 VAL B CA 1
ATOM 3023 C C . VAL B 1 108 ? -9.695 4.07 5.652 1 92.5 108 VAL B C 1
ATOM 3025 O O . VAL B 1 108 ? -10.5 3.928 6.578 1 92.5 108 VAL B O 1
ATOM 3028 N N . TYR B 1 109 ? -8.719 3.25 5.445 1 95.12 109 TYR B N 1
ATOM 3029 C CA . TYR B 1 109 ? -8.242 2.293 6.438 1 95.12 109 TYR B CA 1
ATOM 3030 C C . TYR B 1 109 ? -6.902 2.729 7.016 1 95.12 109 TYR B C 1
ATOM 3032 O O . TYR B 1 109 ? -5.945 2.965 6.273 1 95.12 109 TYR B O 1
ATOM 3040 N N . SER B 1 110 ? -6.82 2.824 8.352 1 94.19 110 SER B N 1
ATOM 3041 C CA . SER B 1 110 ? -5.621 3.365 8.992 1 94.19 110 SER B CA 1
ATOM 3042 C C . SER B 1 110 ? -4.992 2.348 9.938 1 94.19 110 SER B C 1
ATOM 3044 O O . SER B 1 110 ? -5.684 1.743 10.758 1 94.19 110 SER B O 1
ATOM 3046 N N . ASP B 1 111 ? -3.752 2.141 9.734 1 95.19 111 ASP B N 1
ATOM 3047 C CA . ASP B 1 111 ? -2.924 1.354 10.648 1 95.19 111 ASP B CA 1
ATOM 3048 C C . ASP B 1 111 ? -1.944 2.246 11.406 1 95.19 111 ASP B C 1
ATOM 3050 O O . ASP B 1 111 ? -0.858 2.549 10.906 1 95.19 111 ASP B O 1
ATOM 3054 N N . LYS B 1 112 ? -2.27 2.646 12.641 1 91.56 112 LYS B N 1
ATOM 3055 C CA . LYS B 1 112 ? -1.453 3.529 13.469 1 91.56 112 LYS B CA 1
ATOM 3056 C C . LYS B 1 112 ? -0.49 2.729 14.344 1 91.56 112 LYS B C 1
ATOM 3058 O O . LYS B 1 112 ? -0.911 1.852 15.102 1 91.56 112 LYS B O 1
ATOM 3063 N N . ARG B 1 113 ? 0.732 2.965 14.227 1 88.25 113 ARG B N 1
ATOM 3064 C CA . ARG B 1 113 ? 1.767 2.193 14.906 1 88.25 113 ARG B CA 1
ATOM 3065 C C . ARG B 1 113 ? 2.549 3.066 15.883 1 88.25 113 ARG B C 1
ATOM 3067 O O . ARG B 1 113 ? 3.709 2.779 16.188 1 88.25 113 ARG B O 1
ATOM 3074 N N . ASP B 1 114 ? 2.025 4.117 16.328 1 75.06 114 ASP B N 1
ATOM 3075 C CA . ASP B 1 114 ? 2.762 5.086 17.141 1 75.06 114 ASP B CA 1
ATOM 3076 C C . ASP B 1 114 ? 2.537 4.84 18.625 1 75.06 114 ASP B C 1
ATOM 3078 O O . ASP B 1 114 ? 2.68 5.754 19.438 1 75.06 114 ASP B O 1
ATOM 3082 N N . GLU B 1 115 ? 2.506 3.564 19.031 1 71 115 GLU B N 1
ATOM 3083 C CA . GLU B 1 115 ? 2.221 3.281 20.422 1 71 115 GLU B CA 1
ATOM 3084 C C . GLU B 1 115 ? 3.492 3.318 21.266 1 71 115 GLU B C 1
ATOM 3086 O O . GLU B 1 115 ? 4.516 2.75 20.875 1 71 115 GLU B O 1
ATOM 3091 N N . ASN B 1 116 ? 3.539 4.066 22.266 1 78.75 116 ASN B N 1
ATOM 3092 C CA . ASN B 1 116 ? 4.5 4.098 23.359 1 78.75 116 ASN B CA 1
ATOM 3093 C C . ASN B 1 116 ? 5.793 4.801 22.953 1 78.75 116 ASN B C 1
ATOM 3095 O O . ASN B 1 116 ? 6.875 4.449 23.438 1 78.75 116 ASN B O 1
ATOM 3099 N N . LEU B 1 117 ? 5.777 5.586 22.031 1 88.12 117 LEU B N 1
ATOM 3100 C CA . LEU B 1 117 ? 6.941 6.363 21.609 1 88.12 117 LEU B CA 1
ATOM 3101 C C . LEU B 1 117 ? 7.145 7.566 22.516 1 88.12 117 LEU B C 1
ATOM 3103 O O . LEU B 1 117 ? 6.176 8.141 23.031 1 88.12 117 LEU B O 1
ATOM 3107 N N . THR B 1 118 ? 8.43 7.77 22.812 1 85.25 118 THR B N 1
ATOM 3108 C CA . THR B 1 118 ? 8.766 8.922 23.625 1 85.25 118 THR B CA 1
ATOM 3109 C C . THR B 1 118 ? 9.938 9.695 23.031 1 85.25 118 THR B C 1
ATOM 3111 O O . THR B 1 118 ? 10.82 9.102 22.406 1 85.25 118 THR B O 1
ATOM 3114 N N . ILE B 1 119 ? 9.852 10.922 23.219 1 84.5 119 ILE B N 1
ATOM 3115 C CA . ILE B 1 119 ? 10.945 11.766 22.766 1 84.5 119 ILE B CA 1
ATOM 3116 C C . ILE B 1 119 ? 11.633 12.414 23.953 1 84.5 119 ILE B C 1
ATOM 3118 O O . ILE B 1 119 ? 10.961 12.875 24.891 1 84.5 119 ILE B O 1
ATOM 3122 N N . SER B 1 120 ? 12.961 12.375 23.906 1 81.88 120 SER B N 1
ATOM 3123 C CA . SER B 1 120 ? 13.727 13.031 24.953 1 81.88 120 SER B CA 1
ATOM 3124 C C . SER B 1 120 ? 13.57 14.547 24.891 1 81.88 120 SER B C 1
ATOM 3126 O O . SER B 1 120 ? 13.695 15.141 23.812 1 81.88 120 SER B O 1
ATOM 3128 N N . PRO B 1 121 ? 13.367 15.125 26.078 1 80.62 121 PRO B N 1
ATOM 3129 C CA . PRO B 1 121 ? 13.273 16.578 26.094 1 80.62 121 PRO B CA 1
ATOM 3130 C C . PRO B 1 121 ? 14.531 17.266 25.562 1 80.62 121 PRO B C 1
ATOM 3132 O O . PRO B 1 121 ? 14.438 18.297 24.906 1 80.62 121 PRO B O 1
ATOM 3135 N N . ILE B 1 122 ? 15.633 16.656 25.797 1 84.25 122 ILE B N 1
ATOM 3136 C CA . ILE B 1 122 ? 16.906 17.219 25.359 1 84.25 122 ILE B CA 1
ATOM 3137 C C . ILE B 1 122 ? 16.953 17.219 23.828 1 84.25 122 ILE B C 1
ATOM 3139 O O . ILE B 1 122 ? 17.344 18.219 23.219 1 84.25 122 ILE B O 1
ATOM 3143 N N . PHE B 1 123 ? 16.5 16.234 23.281 1 85.5 123 PHE B N 1
ATOM 3144 C CA . PHE B 1 123 ? 16.484 16.141 21.828 1 85.5 123 PHE B CA 1
ATOM 3145 C C . PHE B 1 123 ? 15.531 17.172 21.234 1 85.5 123 PHE B C 1
ATOM 3147 O O . PHE B 1 123 ? 15.859 17.844 20.25 1 85.5 123 PHE B O 1
ATOM 3154 N N . LEU B 1 124 ? 14.461 17.234 21.844 1 86.19 124 LEU B N 1
ATOM 3155 C CA . LEU B 1 124 ? 13.445 18.156 21.344 1 86.19 124 LEU B CA 1
ATOM 3156 C C . LEU B 1 124 ? 13.953 19.594 21.406 1 86.19 124 LEU B C 1
ATOM 3158 O O . LEU B 1 124 ? 13.742 20.359 20.453 1 86.19 124 LEU B O 1
ATOM 3162 N N . ASP B 1 125 ? 14.617 19.906 22.453 1 86.06 125 ASP B N 1
ATOM 3163 C CA . ASP B 1 125 ? 15.18 21.25 22.609 1 86.06 125 ASP B CA 1
ATOM 3164 C C . ASP B 1 125 ? 16.219 21.531 21.531 1 86.06 125 ASP B C 1
ATOM 3166 O O . ASP B 1 125 ? 16.25 22.641 20.969 1 86.06 125 ASP B O 1
ATOM 3170 N N . GLU B 1 126 ? 17 20.547 21.25 1 87 126 GLU B N 1
ATOM 3171 C CA . GLU B 1 126 ? 18.016 20.688 20.219 1 87 126 GLU B CA 1
ATOM 3172 C C . GLU B 1 126 ? 17.375 20.828 18.844 1 87 126 GLU B C 1
ATOM 3174 O O . GLU B 1 126 ? 17.781 21.688 18.062 1 87 126 GLU B O 1
ATOM 3179 N N . PHE B 1 127 ? 16.391 20.062 18.578 1 87.69 127 PHE B N 1
ATOM 3180 C CA . PHE B 1 127 ? 15.727 20.078 17.281 1 87.69 127 PHE B CA 1
ATOM 3181 C C . PHE B 1 127 ? 15.023 21.406 17.047 1 87.69 127 PHE B C 1
ATOM 3183 O O . PHE B 1 127 ? 15.031 21.922 15.938 1 87.69 127 PHE B O 1
ATOM 3190 N N . LEU B 1 128 ? 14.461 21.844 18.047 1 88.88 128 LEU B N 1
ATOM 3191 C CA . LEU B 1 128 ? 13.641 23.047 17.922 1 88.88 128 LEU B CA 1
ATOM 3192 C C . LEU B 1 128 ? 14.477 24.297 18.156 1 88.88 128 LEU B C 1
ATOM 3194 O O . LEU B 1 128 ? 13.938 25.406 18.203 1 88.88 128 LEU B O 1
ATOM 3198 N N . ASN B 1 129 ? 15.758 24 18.188 1 84.38 129 ASN B N 1
ATOM 3199 C CA . ASN B 1 129 ? 16.625 25.125 18.484 1 84.38 129 ASN B CA 1
ATOM 3200 C C . ASN B 1 129 ? 16.516 26.219 17.406 1 84.38 129 ASN B C 1
ATOM 3202 O O . ASN B 1 129 ? 16.625 25.922 16.219 1 84.38 129 ASN B O 1
ATOM 3206 N N . ASN B 1 130 ? 16.141 27.438 17.703 1 85.31 130 ASN B N 1
ATOM 3207 C CA . ASN B 1 130 ? 16.094 28.641 16.859 1 85.31 130 ASN B CA 1
ATOM 3208 C C . ASN B 1 130 ? 14.883 28.625 15.938 1 85.31 130 ASN B C 1
ATOM 3210 O O . ASN B 1 130 ? 14.875 29.297 14.906 1 85.31 130 ASN B O 1
ATOM 3214 N N . ILE B 1 131 ? 14.016 27.703 16.109 1 91.5 131 ILE B N 1
ATOM 3215 C CA . ILE B 1 131 ? 12.789 27.688 15.328 1 91.5 131 ILE B CA 1
ATOM 3216 C C . ILE B 1 131 ? 11.641 28.266 16.141 1 91.5 131 ILE B C 1
ATOM 3218 O O . ILE B 1 131 ? 11.336 27.781 17.234 1 91.5 131 ILE B O 1
ATOM 3222 N N . GLU B 1 132 ? 11.031 29.203 15.617 1 91.25 132 GLU B N 1
ATOM 3223 C CA . GLU B 1 132 ? 10.008 29.938 16.344 1 91.25 132 GLU B CA 1
ATOM 3224 C C . GLU B 1 132 ? 8.617 29.359 16.109 1 91.25 132 GLU B C 1
ATOM 3226 O O . GLU B 1 132 ? 7.727 29.484 16.938 1 91.25 132 GLU B O 1
ATOM 3231 N N . ASN B 1 133 ? 8.398 28.812 14.93 1 95.19 133 ASN B N 1
ATOM 3232 C CA . ASN B 1 133 ? 7.098 28.281 14.555 1 95.19 133 ASN B CA 1
ATOM 3233 C C . ASN B 1 133 ? 7.098 26.75 14.562 1 95.19 133 ASN B C 1
ATOM 3235 O O . ASN B 1 133 ? 8 26.125 14.008 1 95.19 133 ASN B O 1
ATOM 3239 N N . ILE B 1 134 ? 6.066 26.188 15.227 1 95.44 134 ILE B N 1
ATOM 3240 C CA . ILE B 1 134 ? 6.004 24.734 15.367 1 95.44 134 ILE B CA 1
ATOM 3241 C C . ILE B 1 134 ? 4.613 24.25 14.977 1 95.44 134 ILE B C 1
ATOM 3243 O O . ILE B 1 134 ? 3.604 24.766 15.461 1 95.44 134 ILE B O 1
ATOM 3247 N N . PHE B 1 135 ? 4.586 23.344 14.07 1 96.69 135 PHE B N 1
ATOM 3248 C CA . PHE B 1 135 ? 3.373 22.609 13.75 1 96.69 135 PHE B CA 1
ATOM 3249 C C . PHE B 1 135 ? 3.428 21.203 14.336 1 96.69 135 PHE B C 1
ATOM 3251 O O . PHE B 1 135 ? 4.422 20.484 14.172 1 96.69 135 PHE B O 1
ATOM 3258 N N . ILE B 1 136 ? 2.354 20.797 15 1 94.94 136 ILE B N 1
ATOM 3259 C CA . ILE B 1 136 ? 2.303 19.484 15.609 1 94.94 136 ILE B CA 1
ATOM 3260 C C . ILE B 1 136 ? 1.06 18.734 15.133 1 94.94 136 ILE B C 1
ATOM 3262 O O . ILE B 1 136 ? -0.067 19.188 15.336 1 94.94 136 ILE B O 1
ATOM 3266 N N . LYS B 1 137 ? 1.295 17.703 14.406 1 95.88 137 LYS B N 1
ATOM 3267 C CA . LYS B 1 137 ? 0.238 16.703 14.289 1 95.88 137 LYS B CA 1
ATOM 3268 C C . LYS B 1 137 ? 0.108 15.883 15.57 1 95.88 137 LYS B C 1
ATOM 3270 O O . LYS B 1 137 ? 0.998 15.102 15.898 1 95.88 137 LYS B O 1
ATOM 3275 N N . VAL B 1 138 ? -0.993 16.047 16.234 1 91.31 138 VAL B N 1
ATOM 3276 C CA . VAL B 1 138 ? -1.144 15.43 17.547 1 91.31 138 VAL B CA 1
ATOM 3277 C C . VAL B 1 138 ? -1.224 13.914 17.391 1 91.31 138 VAL B C 1
ATOM 3279 O O . VAL B 1 138 ? -2.023 13.406 16.609 1 91.31 138 VAL B O 1
ATOM 3282 N N . GLU B 1 139 ? -0.394 13.305 18.031 1 88.62 139 GLU B N 1
ATOM 3283 C CA . GLU B 1 139 ? -0.292 11.852 18.172 1 88.62 139 GLU B CA 1
ATOM 3284 C C . GLU B 1 139 ? -0.116 11.445 19.625 1 88.62 139 GLU B C 1
ATOM 3286 O O . GLU B 1 139 ? 0.097 12.297 20.5 1 88.62 139 GLU B O 1
ATOM 3291 N N . LYS B 1 140 ? -0.191 10.258 19.891 1 84.19 140 LYS B N 1
ATOM 3292 C CA . LYS B 1 140 ? -0.152 9.781 21.266 1 84.19 140 LYS B CA 1
ATOM 3293 C C . LYS B 1 140 ? 1.165 10.156 21.938 1 84.19 140 LYS B C 1
ATOM 3295 O O . LYS B 1 140 ? 1.184 10.539 23.109 1 84.19 140 LYS B O 1
ATOM 3300 N N . TRP B 1 141 ? 2.199 10.133 21.188 1 83.56 141 TRP B N 1
ATOM 3301 C CA . TRP B 1 141 ? 3.529 10.266 21.766 1 83.56 141 TRP B CA 1
ATOM 3302 C C . TRP B 1 141 ? 3.885 11.734 21.984 1 83.56 141 TRP B C 1
ATOM 3304 O O . TRP B 1 141 ? 4.855 12.047 22.672 1 83.56 141 TRP B O 1
ATOM 3314 N N . ASN B 1 142 ? 3.07 12.664 21.391 1 84 142 ASN B N 1
ATOM 3315 C CA . ASN B 1 142 ? 3.559 14.031 21.5 1 84 142 ASN B CA 1
ATOM 3316 C C . ASN B 1 142 ? 2.574 14.922 22.25 1 84 142 ASN B C 1
ATOM 3318 O O . ASN B 1 142 ? 2.736 16.141 22.297 1 84 142 ASN B O 1
ATOM 3322 N N . ILE B 1 143 ? 1.668 14.297 22.891 1 77.81 143 ILE B N 1
ATOM 3323 C CA . ILE B 1 143 ? 0.691 15.055 23.656 1 77.81 143 ILE B CA 1
ATOM 3324 C C . ILE B 1 143 ? 1.39 15.758 24.828 1 77.81 143 ILE B C 1
ATOM 3326 O O . ILE B 1 143 ? 1.103 16.922 25.109 1 77.81 143 ILE B O 1
ATOM 3330 N N . ASP B 1 144 ? 2.322 15.109 25.344 1 75.06 144 ASP B N 1
ATOM 3331 C CA . ASP B 1 144 ? 2.959 15.625 26.547 1 75.06 144 ASP B CA 1
ATOM 3332 C C . ASP B 1 144 ? 3.984 16.703 26.219 1 75.06 144 ASP B C 1
ATOM 3334 O O . ASP B 1 144 ? 4.375 17.484 27.078 1 75.06 144 ASP B O 1
ATOM 3338 N N . ILE B 1 145 ? 4.441 16.766 25.016 1 78.19 145 ILE B N 1
ATOM 3339 C CA . ILE B 1 145 ? 5.469 17.734 24.672 1 78.19 145 ILE B CA 1
ATOM 3340 C C . ILE B 1 145 ? 4.816 19.094 24.422 1 78.19 145 ILE B C 1
ATOM 3342 O O . ILE B 1 145 ? 5.496 20.125 24.438 1 78.19 145 ILE B O 1
ATOM 3346 N N . LEU B 1 146 ? 3.553 19.062 24.25 1 79.12 146 LEU B N 1
ATOM 3347 C CA . LEU B 1 146 ? 2.822 20.281 23.953 1 79.12 146 LEU B CA 1
ATOM 3348 C C . LEU B 1 146 ? 3 21.297 25.078 1 79.12 146 LEU B C 1
ATOM 3350 O O . LEU B 1 146 ? 3.24 22.484 24.828 1 79.12 146 LEU B O 1
ATOM 3354 N N . ASP B 1 147 ? 2.957 20.797 26.266 1 75.12 147 ASP B N 1
ATOM 3355 C CA . ASP B 1 147 ? 3.113 21.688 27.406 1 75.12 147 ASP B CA 1
ATOM 3356 C C . ASP B 1 147 ? 4.496 22.328 27.422 1 75.12 147 ASP B C 1
ATOM 3358 O O . ASP B 1 147 ? 4.633 23.516 27.703 1 75.12 147 ASP B O 1
ATOM 3362 N N . TYR B 1 148 ? 5.402 21.516 27.062 1 75.25 148 TYR B N 1
ATOM 3363 C CA . TYR B 1 148 ? 6.781 21.984 27.031 1 75.25 148 TYR B CA 1
ATOM 3364 C C . TYR B 1 148 ? 6.957 23.078 25.984 1 75.25 148 TYR B C 1
ATOM 3366 O O . TYR B 1 148 ? 7.59 24.109 26.25 1 75.25 148 TYR B O 1
ATOM 3374 N N . ILE B 1 149 ? 6.332 22.953 24.875 1 78.06 149 ILE B N 1
ATOM 3375 C CA . ILE B 1 149 ? 6.488 23.875 23.75 1 78.06 149 ILE B CA 1
ATOM 3376 C C . ILE B 1 149 ? 5.738 25.172 24.047 1 78.06 149 ILE B C 1
ATOM 3378 O O . ILE B 1 149 ? 6.227 26.266 23.734 1 78.06 149 ILE B O 1
ATOM 3382 N N . ILE B 1 150 ? 4.68 25.047 24.672 1 75.44 150 ILE B N 1
ATOM 3383 C CA . ILE B 1 150 ? 3.887 26.219 25.047 1 75.44 150 ILE B CA 1
ATOM 3384 C C . ILE B 1 150 ? 4.664 27.062 26.047 1 75.44 150 ILE B C 1
ATOM 3386 O O . ILE B 1 150 ? 4.684 28.297 25.938 1 75.44 150 ILE B O 1
ATOM 3390 N N . TYR B 1 151 ? 5.363 26.422 26.859 1 75.19 151 TYR B N 1
ATOM 3391 C CA . TYR B 1 151 ? 6.164 27.094 27.875 1 75.19 151 TYR B CA 1
ATOM 3392 C C . TYR B 1 151 ? 7.281 27.922 27.234 1 75.19 151 TYR B C 1
ATOM 3394 O O . TYR B 1 151 ? 7.625 29 27.719 1 75.19 151 TYR B O 1
ATOM 3402 N N . LYS B 1 152 ? 7.695 27.531 26.156 1 76.94 152 LYS B N 1
ATOM 3403 C CA . LYS B 1 152 ? 8.805 28.203 25.484 1 76.94 152 LYS B CA 1
ATOM 3404 C C . LYS B 1 152 ? 8.305 29.359 24.625 1 76.94 152 LYS B C 1
ATOM 3406 O O . LYS B 1 152 ? 9.094 30.031 23.953 1 76.94 152 LYS B O 1
ATOM 3411 N N . LYS B 1 153 ? 7.012 29.656 24.641 1 79.5 153 LYS B N 1
ATOM 3412 C CA . LYS B 1 153 ? 6.375 30.781 23.984 1 79.5 153 LYS B CA 1
ATOM 3413 C C . LYS B 1 153 ? 6.617 30.75 22.469 1 79.5 153 LYS B C 1
ATOM 3415 O O . LYS B 1 153 ? 6.93 31.781 21.875 1 79.5 153 LYS B O 1
ATOM 3420 N N . LYS B 1 154 ? 6.723 29.625 21.953 1 84.88 154 LYS B N 1
ATOM 3421 C CA . LYS B 1 154 ? 6.797 29.453 20.5 1 84.88 154 LYS B CA 1
ATOM 3422 C C . LYS B 1 154 ? 5.41 29.531 19.859 1 84.88 154 LYS B C 1
ATOM 3424 O O . LYS B 1 154 ? 4.398 29.406 20.562 1 84.88 154 LYS B O 1
ATOM 3429 N N . ASN B 1 155 ? 5.398 29.922 18.562 1 90.06 155 ASN B N 1
ATOM 3430 C CA . ASN B 1 155 ? 4.141 29.891 17.828 1 90.06 155 ASN B CA 1
ATOM 3431 C C . ASN B 1 155 ? 3.75 28.453 17.469 1 90.06 155 ASN B C 1
ATOM 3433 O O . ASN B 1 155 ? 4.484 27.766 16.766 1 90.06 155 ASN B O 1
ATOM 3437 N N . ILE B 1 156 ? 2.605 28.062 17.984 1 92.94 156 ILE B N 1
ATOM 3438 C CA . ILE B 1 156 ? 2.244 26.656 17.844 1 92.94 156 ILE B CA 1
ATOM 3439 C C . ILE B 1 156 ? 0.99 26.531 16.984 1 92.94 156 ILE B C 1
ATOM 3441 O O . ILE B 1 156 ? 0.041 27.297 17.141 1 92.94 156 ILE B O 1
ATOM 3445 N N . PHE B 1 157 ? 1.043 25.625 16.047 1 95.56 157 PHE B N 1
ATOM 3446 C CA . PHE B 1 157 ? -0.1 25.172 15.273 1 95.56 157 PHE B CA 1
ATOM 3447 C C . PHE B 1 157 ? -0.387 23.703 15.539 1 95.56 157 PHE B C 1
ATOM 3449 O O . PHE B 1 157 ? 0.509 22.859 15.445 1 95.56 157 PHE B O 1
ATOM 3456 N N . LEU B 1 158 ? -1.62 23.406 15.836 1 94.88 158 LEU B N 1
ATOM 3457 C CA . LEU B 1 158 ? -1.988 22.031 16.141 1 94.88 158 LEU B CA 1
ATOM 3458 C C . LEU B 1 158 ? -2.93 21.469 15.086 1 94.88 158 LEU B C 1
ATOM 3460 O O . LEU B 1 158 ? -3.832 22.172 14.617 1 94.88 158 LEU B O 1
ATOM 3464 N N . ASP B 1 159 ? -2.699 20.281 14.688 1 96.25 159 ASP B N 1
ATOM 3465 C CA . ASP B 1 159 ? -3.602 19.469 13.867 1 96.25 159 ASP B CA 1
ATOM 3466 C C . ASP B 1 159 ? -4.129 18.266 14.641 1 96.25 159 ASP B C 1
ATOM 3468 O O . ASP B 1 159 ? -3.352 17.406 15.062 1 96.25 159 ASP B O 1
ATOM 3472 N N . LEU B 1 160 ? -5.336 18.234 14.859 1 92.25 160 LEU B N 1
ATOM 3473 C CA . LEU B 1 160 ? -5.879 17.203 15.734 1 92.25 160 LEU B CA 1
ATOM 3474 C C . LEU B 1 160 ? -7.324 16.891 15.375 1 92.25 160 LEU B C 1
ATOM 3476 O O . LEU B 1 160 ? -7.91 17.547 14.508 1 92.25 160 LEU B O 1
ATOM 3480 N N . THR B 1 161 ? -7.809 15.844 15.891 1 89.12 161 THR B N 1
ATOM 3481 C CA . THR B 1 161 ? -9.219 15.492 15.75 1 89.12 161 THR B CA 1
ATOM 3482 C C . THR B 1 161 ? -10.062 16.234 16.797 1 89.12 161 THR B C 1
ATOM 3484 O O . THR B 1 161 ? -9.523 16.812 17.734 1 89.12 161 THR B O 1
ATOM 3487 N N . PHE B 1 162 ? -11.32 16.141 16.562 1 85.12 162 PHE B N 1
ATOM 3488 C CA . PHE B 1 162 ? -12.227 16.797 17.5 1 85.12 162 PHE B CA 1
ATOM 3489 C C . PHE B 1 162 ? -12.133 16.188 18.875 1 85.12 162 PHE B C 1
ATOM 3491 O O . PHE B 1 162 ? -12.094 16.891 19.891 1 85.12 162 PHE B O 1
ATOM 3498 N N . ASP B 1 163 ? -11.969 14.945 18.938 1 81.38 163 ASP B N 1
ATOM 3499 C CA . ASP B 1 163 ? -11.852 14.242 20.203 1 81.38 163 ASP B CA 1
ATOM 3500 C C . ASP B 1 163 ? -10.562 14.617 20.938 1 81.38 163 ASP B C 1
ATOM 3502 O O . ASP B 1 163 ? -10.562 14.789 22.156 1 81.38 163 ASP B O 1
ATOM 3506 N N . GLU B 1 164 ? -9.562 14.82 20.219 1 81.88 164 GLU B N 1
ATOM 3507 C CA . GLU B 1 164 ? -8.281 15.242 20.781 1 81.88 164 GLU B CA 1
ATOM 3508 C C . GLU B 1 164 ? -8.352 16.688 21.281 1 81.88 164 GLU B C 1
ATOM 3510 O O . GLU B 1 164 ? -7.793 17.016 22.328 1 81.88 164 GLU B O 1
ATOM 3515 N N . ALA B 1 165 ? -9.078 17.422 20.547 1 81.19 165 ALA B N 1
ATOM 3516 C CA . ALA B 1 165 ? -9.195 18.844 20.875 1 81.19 165 ALA B CA 1
ATOM 3517 C C . ALA B 1 165 ? -9.898 19.031 22.219 1 81.19 165 ALA B C 1
ATOM 3519 O O . ALA B 1 165 ? -9.57 19.969 22.969 1 81.19 165 ALA B O 1
ATOM 3520 N N . LEU B 1 166 ? -10.805 18.203 22.516 1 77.12 166 LEU B N 1
ATOM 3521 C CA . LEU B 1 166 ? -11.562 18.297 23.75 1 77.12 166 LEU B CA 1
ATOM 3522 C C . LEU B 1 166 ? -10.68 18 24.953 1 77.12 166 LEU B C 1
ATOM 3524 O O . LEU B 1 166 ? -11 18.406 26.078 1 77.12 166 LEU B O 1
ATOM 3528 N N . LYS B 1 167 ? -9.617 17.391 24.656 1 74.94 167 LYS B N 1
ATOM 3529 C CA . LYS B 1 167 ? -8.719 17 25.734 1 74.94 167 LYS B CA 1
ATOM 3530 C C . LYS B 1 167 ? -7.812 18.172 26.141 1 74.94 167 LYS B C 1
ATOM 3532 O O . LYS B 1 167 ? -7.195 18.141 27.203 1 74.94 167 LYS B O 1
ATOM 3537 N N . PHE B 1 168 ? -7.73 19.047 25.25 1 75 168 PHE B N 1
ATOM 3538 C CA . PHE B 1 168 ? -6.832 20.156 25.531 1 75 168 PHE B CA 1
ATOM 3539 C C . PHE B 1 168 ? -7.578 21.312 26.203 1 75 168 PHE B C 1
ATOM 3541 O O . PHE B 1 168 ? -8.594 21.781 25.688 1 75 168 PHE B O 1
ATOM 3548 N N . GLU B 1 169 ? -7.23 21.688 27.422 1 67.06 169 GLU B N 1
ATOM 3549 C CA . GLU B 1 169 ? -7.91 22.703 28.219 1 67.06 169 GLU B CA 1
ATOM 3550 C C . GLU B 1 169 ? -7.516 24.109 27.766 1 67.06 169 GLU B C 1
ATOM 3552 O O . GLU B 1 169 ? -8.344 25.016 27.781 1 67.06 169 GLU B O 1
ATOM 3557 N N . ASN B 1 170 ? -6.234 24.172 27.547 1 67.25 170 ASN B N 1
ATOM 3558 C CA . ASN B 1 170 ? -5.762 25.531 27.312 1 67.25 170 ASN B CA 1
ATOM 3559 C C . ASN B 1 170 ? -5.207 25.703 25.906 1 67.25 170 ASN B C 1
ATOM 3561 O O . ASN B 1 170 ? -4.016 25.484 25.672 1 67.25 170 ASN B O 1
ATOM 3565 N N . LEU B 1 171 ? -6.129 26 24.906 1 73.06 171 LEU B N 1
ATOM 3566 C CA . LEU B 1 171 ? -5.699 26.219 23.531 1 73.06 171 LEU B CA 1
ATOM 3567 C C . LEU B 1 171 ? -5.863 27.672 23.125 1 73.06 171 LEU B C 1
ATOM 3569 O O . LEU B 1 171 ? -5.992 27.984 21.938 1 73.06 171 LEU B O 1
ATOM 3573 N N . LYS B 1 172 ? -5.879 28.562 24.031 1 73.44 172 LYS B N 1
ATOM 3574 C CA . LYS B 1 172 ? -6.242 29.953 23.75 1 73.44 172 LYS B CA 1
ATOM 3575 C C . LYS B 1 172 ? -5.238 30.594 22.797 1 73.44 172 LYS B C 1
ATOM 3577 O O . LYS B 1 172 ? -5.621 31.312 21.875 1 73.44 172 LYS B O 1
ATOM 3582 N N . ASN B 1 173 ? -3.939 30.359 22.875 1 78.62 173 ASN B N 1
ATOM 3583 C CA . ASN B 1 173 ? -2.957 31.047 22.047 1 78.62 173 ASN B CA 1
ATOM 3584 C C . ASN B 1 173 ? -2.361 30.109 21 1 78.62 173 ASN B C 1
ATOM 3586 O O . ASN B 1 173 ? -1.286 30.375 20.453 1 78.62 173 ASN B O 1
ATOM 3590 N N . VAL B 1 174 ? -3.111 29.109 20.672 1 89.38 174 VAL B N 1
ATOM 3591 C CA . VAL B 1 174 ? -2.619 28.125 19.719 1 89.38 174 VAL B CA 1
ATOM 3592 C C . VAL B 1 174 ? -3.645 27.938 18.594 1 89.38 174 VAL B C 1
ATOM 3594 O O . VAL B 1 174 ? -4.84 27.797 18.859 1 89.38 174 VAL B O 1
ATOM 3597 N N . TYR B 1 175 ? -3.215 28.141 17.422 1 92.31 175 TYR B N 1
ATOM 3598 C CA . TYR B 1 175 ? -4.117 27.844 16.328 1 92.31 175 TYR B CA 1
ATOM 3599 C C . TYR B 1 175 ? -4.324 26.344 16.172 1 92.31 175 TYR B C 1
ATOM 3601 O O . TYR B 1 175 ? -3.357 25.578 16.156 1 92.31 175 TYR B O 1
ATOM 3609 N N . CYS B 1 176 ? -5.598 25.953 16.062 1 94.5 176 CYS B N 1
ATOM 3610 C CA . CYS B 1 176 ? -5.953 24.547 15.977 1 94.5 176 CYS B CA 1
ATOM 3611 C C . CYS B 1 176 ? -6.699 24.234 14.688 1 94.5 176 CYS B C 1
ATOM 3613 O O . CYS B 1 176 ? -7.711 24.875 14.383 1 94.5 176 CYS B O 1
ATOM 3615 N N . PHE B 1 177 ? -6.16 23.359 13.945 1 96.5 177 PHE B N 1
ATOM 3616 C CA . PHE B 1 177 ? -6.848 22.75 12.812 1 96.5 177 PHE B CA 1
ATOM 3617 C C . PHE B 1 177 ? -7.52 21.453 13.219 1 96.5 177 PHE B C 1
ATOM 3619 O O . PHE B 1 177 ? -6.844 20.469 13.523 1 96.5 177 PHE B O 1
ATOM 3626 N N . VAL B 1 178 ? -8.812 21.469 13.227 1 94.38 178 VAL B N 1
ATOM 3627 C CA . VAL B 1 178 ? -9.562 20.344 13.781 1 94.38 178 VAL B CA 1
ATOM 3628 C C . VAL B 1 178 ? -10.336 19.641 12.672 1 94.38 178 VAL B C 1
ATOM 3630 O O . VAL B 1 178 ? -11.078 20.266 11.922 1 94.38 178 VAL B O 1
ATOM 3633 N N . LYS B 1 179 ? -10.117 18.359 12.594 1 92 179 LYS B N 1
ATOM 3634 C CA . LYS B 1 179 ? -10.914 17.562 11.664 1 92 179 LYS B CA 1
ATOM 3635 C C . LYS B 1 179 ? -12.062 16.875 12.383 1 92 179 LYS B C 1
ATOM 3637 O O . LYS B 1 179 ? -11.859 16.234 13.422 1 92 179 LYS B O 1
ATOM 3642 N N . ASN B 1 180 ? -13.148 17.031 11.781 1 87.12 180 ASN B N 1
ATOM 3643 C CA . ASN B 1 180 ? -14.352 16.406 12.32 1 87.12 180 ASN B CA 1
ATOM 3644 C C . ASN B 1 180 ? -15.281 15.938 11.211 1 87.12 180 ASN B C 1
ATOM 3646 O O . ASN B 1 180 ? -15.297 16.516 10.117 1 87.12 180 ASN B O 1
ATOM 3650 N N . ASN B 1 181 ? -16 14.891 11.523 1 79.25 181 ASN B N 1
ATOM 3651 C CA . ASN B 1 181 ? -16.922 14.359 10.523 1 79.25 181 ASN B CA 1
ATOM 3652 C C . ASN B 1 181 ? -18.047 15.352 10.211 1 79.25 181 ASN B C 1
ATOM 3654 O O . ASN B 1 181 ? -18.422 15.523 9.047 1 79.25 181 ASN B O 1
ATOM 3658 N N . GLU B 1 182 ? -18.531 15.969 11.281 1 79.25 182 GLU B N 1
ATOM 3659 C CA . GLU B 1 182 ? -19.609 16.938 11.109 1 79.25 182 GLU B CA 1
ATOM 3660 C C . GLU B 1 182 ? -19.281 18.25 11.836 1 79.25 182 GLU B C 1
ATOM 3662 O O . GLU B 1 182 ? -18.5 18.266 12.789 1 79.25 182 GLU B O 1
ATOM 3667 N N . ILE B 1 183 ? -19.797 19.281 11.18 1 75.38 183 ILE B N 1
ATOM 3668 C CA . ILE B 1 183 ? -19.656 20.547 11.875 1 75.38 183 ILE B CA 1
ATOM 3669 C C . ILE B 1 183 ? -20.562 20.562 13.109 1 75.38 183 ILE B C 1
ATOM 3671 O O . ILE B 1 183 ? -21.734 20.172 13.031 1 75.38 183 ILE B O 1
ATOM 3675 N N . PRO B 1 184 ? -19.953 20.859 14.211 1 67.62 184 PRO B N 1
ATOM 3676 C CA . PRO B 1 184 ? -20.797 20.922 15.406 1 67.62 184 PRO B CA 1
ATOM 3677 C C . PRO B 1 184 ? -21.969 21.891 15.234 1 67.62 184 PRO B C 1
ATOM 3679 O O . PRO B 1 184 ? -21.844 22.906 14.555 1 67.62 184 PRO B O 1
ATOM 3682 N N . LYS B 1 185 ? -23.156 21.438 15.547 1 62.34 185 LYS B N 1
ATOM 3683 C CA . LYS B 1 185 ? -24.391 22.203 15.461 1 62.34 185 LYS B CA 1
ATOM 3684 C C . LYS B 1 185 ? -24.203 23.594 16.062 1 62.34 185 LYS B C 1
ATOM 3686 O O . LYS B 1 185 ? -23.266 23.828 16.844 1 62.34 185 LYS B O 1
ATOM 3691 N N . SER B 1 186 ? -24.969 24.625 15.633 1 54.97 186 SER B N 1
ATOM 3692 C CA . SER B 1 186 ? -25.141 26.062 15.742 1 54.97 186 SER B CA 1
ATOM 3693 C C . SER B 1 186 ? -24.625 26.578 17.078 1 54.97 186 SER B C 1
ATOM 3695 O O . SER B 1 186 ? -24.078 27.672 17.172 1 54.97 186 SER B O 1
ATOM 3697 N N . ASN B 1 187 ? -24.875 25.938 18.172 1 53.31 187 ASN B N 1
ATOM 3698 C CA . ASN B 1 187 ? -24.797 26.719 19.406 1 53.31 187 ASN B CA 1
ATOM 3699 C C . ASN B 1 187 ? -23.375 26.781 19.938 1 53.31 187 ASN B C 1
ATOM 3701 O O . ASN B 1 187 ? -23.125 27.344 21 1 53.31 187 ASN B O 1
ATOM 3705 N N . LEU B 1 188 ? -22.438 26.219 19.234 1 59.16 188 LEU B N 1
ATOM 3706 C CA . LEU B 1 188 ? -21.141 26.219 19.891 1 59.16 188 LEU B CA 1
ATOM 3707 C C . LEU B 1 188 ? -20.266 27.359 19.359 1 59.16 188 LEU B C 1
ATOM 3709 O O . LEU B 1 188 ? -20.078 27.5 18.156 1 59.16 188 LEU B O 1
ATOM 3713 N N . LYS B 1 189 ? -20.172 28.375 20.203 1 71 189 LYS B N 1
ATOM 3714 C CA . LYS B 1 189 ? -19.203 29.438 19.922 1 71 189 LYS B CA 1
ATOM 3715 C C . LYS B 1 189 ? -17.797 28.859 19.766 1 71 189 LYS B C 1
ATOM 3717 O O . LYS B 1 189 ? -17.188 28.438 20.75 1 71 189 LYS B O 1
ATOM 3722 N N . VAL B 1 190 ? -17.297 28.656 18.516 1 77.88 190 VAL B N 1
ATOM 3723 C CA . VAL B 1 190 ? -15.945 28.172 18.25 1 77.88 190 VAL B CA 1
ATOM 3724 C C . VAL B 1 190 ? -14.953 29.328 18.328 1 77.88 190 VAL B C 1
ATOM 3726 O O . VAL B 1 190 ? -15.148 30.375 17.703 1 77.88 190 VAL B O 1
ATOM 3729 N N . PRO B 1 191 ? -13.992 29.156 19.172 1 83.38 191 PRO B N 1
ATOM 3730 C CA . PRO B 1 191 ? -12.977 30.219 19.281 1 83.38 191 PRO B CA 1
ATOM 3731 C C . PRO B 1 191 ? -12.336 30.547 17.938 1 83.38 191 PRO B C 1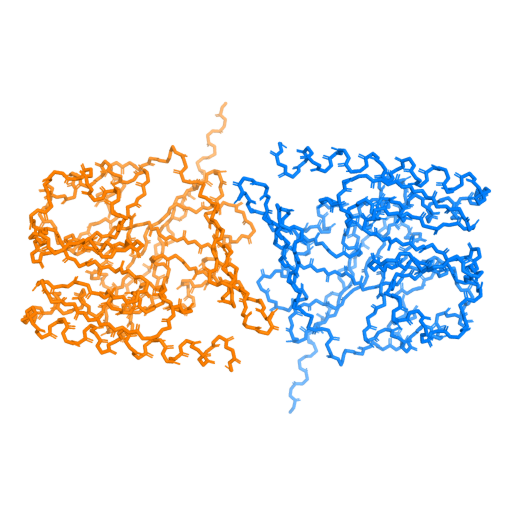
ATOM 3733 O O . PRO B 1 191 ? -12.281 29.703 17.031 1 83.38 191 PRO B O 1
ATOM 3736 N N . ASN B 1 192 ? -11.789 31.812 17.797 1 83.88 192 ASN B N 1
ATOM 3737 C CA . ASN B 1 192 ? -11.242 32.312 16.547 1 83.88 192 ASN B CA 1
ATOM 3738 C C . ASN B 1 192 ? -9.953 31.594 16.156 1 83.88 192 ASN B C 1
ATOM 3740 O O . ASN B 1 192 ? -9.5 31.703 15.016 1 83.88 192 ASN B O 1
ATOM 3744 N N . ASN B 1 193 ? -9.359 30.922 17.078 1 89.56 193 ASN B N 1
ATOM 3745 C CA . ASN B 1 193 ? -8.109 30.219 16.797 1 89.56 193 ASN B CA 1
ATOM 3746 C C . ASN B 1 193 ? -8.352 28.781 16.375 1 89.56 193 ASN B C 1
ATOM 3748 O O . ASN B 1 193 ? -7.398 28.031 16.141 1 89.56 193 ASN B O 1
ATOM 3752 N N . ILE B 1 194 ? -9.633 28.422 16.234 1 91.56 194 ILE B N 1
ATOM 3753 C CA . ILE B 1 194 ? -9.984 27.047 15.875 1 91.56 194 ILE B CA 1
ATOM 3754 C C . ILE B 1 194 ? -10.609 27.031 14.484 1 91.56 194 ILE B C 1
ATOM 3756 O O . ILE B 1 194 ? -11.555 27.781 14.211 1 91.56 194 ILE B O 1
ATOM 3760 N N . ILE B 1 195 ? -10.086 26.281 13.648 1 94 195 ILE B N 1
ATOM 3761 C CA . ILE B 1 195 ? -10.625 26.031 12.32 1 94 195 ILE B CA 1
ATOM 3762 C C . ILE B 1 195 ? -11.102 24.578 12.227 1 94 195 ILE B C 1
ATOM 3764 O O . ILE B 1 195 ? -10.32 23.641 12.453 1 94 195 ILE B O 1
ATOM 3768 N N . ILE B 1 196 ? -12.305 24.344 11.875 1 93.38 196 ILE B N 1
ATOM 3769 C CA . ILE B 1 196 ? -12.852 22.984 11.836 1 93.38 196 ILE B CA 1
ATOM 3770 C C . ILE B 1 196 ? -13.086 22.562 10.383 1 93.38 196 ILE B C 1
ATOM 3772 O O . ILE B 1 196 ? -13.703 23.297 9.609 1 93.38 196 ILE B O 1
ATOM 3776 N N . PHE B 1 197 ? -12.531 21.438 10.062 1 93.31 197 PHE B N 1
ATOM 3777 C CA . PHE B 1 197 ? -12.742 20.828 8.75 1 93.31 197 PHE B CA 1
ATOM 3778 C C . PHE B 1 197 ? -13.695 19.641 8.852 1 93.31 197 PHE B C 1
ATOM 3780 O O . PHE B 1 197 ? -13.508 18.766 9.695 1 93.31 197 PHE B O 1
ATOM 3787 N N . SER B 1 198 ? -14.664 19.609 8.055 1 90.88 198 SER B N 1
ATOM 3788 C CA . SER B 1 198 ? -15.547 18.469 7.887 1 90.88 198 SER B CA 1
ATOM 3789 C C . SER B 1 198 ? -15.562 17.984 6.441 1 90.88 198 SER B C 1
ATOM 3791 O O . SER B 1 198 ? -14.789 18.469 5.609 1 90.88 198 SER B O 1
ATOM 3793 N N . LYS B 1 199 ? -16.375 17.062 6.16 1 86.69 199 LYS B N 1
ATOM 3794 C CA . LYS B 1 199 ? -16.422 16.422 4.844 1 86.69 199 LYS B CA 1
ATOM 3795 C C . LYS B 1 199 ? -16.734 17.438 3.754 1 86.69 199 LYS B C 1
ATOM 3797 O O . LYS B 1 199 ? -16.172 17.375 2.658 1 86.69 199 LYS B O 1
ATOM 3802 N N . ASN B 1 200 ? -17.625 18.391 4.137 1 89.19 200 ASN B N 1
ATOM 3803 C CA . ASN B 1 200 ? -18.078 19.281 3.076 1 89.19 200 ASN B CA 1
ATOM 3804 C C . ASN B 1 200 ? -18.016 20.75 3.518 1 89.19 200 ASN B C 1
ATOM 3806 O O . ASN B 1 200 ? -18.547 21.625 2.83 1 89.19 200 ASN B O 1
ATOM 3810 N N . ASN B 1 201 ? -17.375 20.984 4.66 1 91 201 ASN B N 1
ATOM 3811 C CA . ASN B 1 201 ? -17.422 22.344 5.176 1 91 201 ASN B CA 1
ATOM 3812 C C . ASN B 1 201 ? -16.125 22.703 5.918 1 91 201 ASN B C 1
ATOM 3814 O O . ASN B 1 201 ? -15.461 21.812 6.465 1 91 201 ASN B O 1
ATOM 3818 N N . ILE B 1 202 ? -15.859 23.953 5.891 1 92.81 202 ILE B N 1
ATOM 3819 C CA . ILE B 1 202 ? -14.867 24.547 6.77 1 92.81 202 ILE B CA 1
ATOM 3820 C C . ILE B 1 202 ? -15.539 25.594 7.668 1 92.81 202 ILE B C 1
ATOM 3822 O O . ILE B 1 202 ? -16.297 26.438 7.188 1 92.81 202 ILE B O 1
ATOM 3826 N N . LEU B 1 203 ? -15.328 25.453 8.914 1 92.56 203 LEU B N 1
ATOM 3827 C CA . LEU B 1 203 ? -15.836 26.422 9.867 1 92.56 203 LEU B CA 1
ATOM 3828 C C . LEU B 1 203 ? -14.711 27.281 10.438 1 92.56 203 LEU B C 1
ATOM 3830 O O . LEU B 1 203 ? -13.742 26.75 10.992 1 92.56 203 LEU B O 1
ATOM 3834 N N . PHE B 1 204 ? -14.82 28.562 10.25 1 91.44 204 PHE B N 1
ATOM 3835 C CA . PHE B 1 204 ? -13.875 29.516 10.797 1 91.44 204 PHE B CA 1
ATOM 3836 C C . PHE B 1 204 ? -14.594 30.797 11.234 1 91.44 204 PHE B C 1
ATOM 3838 O O . PHE B 1 204 ? -15.367 31.375 10.469 1 91.44 204 PHE B O 1
ATOM 3845 N N . LYS B 1 205 ? -14.359 31.25 12.469 1 88.69 205 LYS B N 1
ATOM 3846 C CA . LYS B 1 205 ? -14.961 32.438 13.047 1 88.69 205 LYS B CA 1
ATOM 3847 C C . LYS B 1 205 ? -16.469 32.469 12.812 1 88.69 205 LYS B C 1
ATOM 3849 O O . LYS B 1 205 ? -17.016 33.469 12.328 1 88.69 205 LYS B O 1
ATOM 3854 N N . ASN B 1 206 ? -17.078 31.375 13 1 84.88 206 ASN B N 1
ATOM 3855 C CA . ASN B 1 206 ? -18.531 31.188 12.953 1 84.88 206 ASN B CA 1
ATOM 3856 C C . ASN B 1 206 ? -19.062 31.312 11.531 1 84.88 206 ASN B C 1
ATOM 3858 O O . ASN B 1 206 ? -20.266 31.531 11.328 1 84.88 206 ASN B O 1
ATOM 3862 N N . LYS B 1 207 ? -18.203 31.344 10.656 1 89.19 207 LYS B N 1
ATOM 3863 C CA . LYS B 1 207 ? -18.625 31.328 9.258 1 89.19 207 LYS B CA 1
ATOM 3864 C C . LYS B 1 207 ? -18.375 29.953 8.633 1 89.19 207 LYS B C 1
ATOM 3866 O O . LYS B 1 207 ? -17.312 29.359 8.836 1 89.19 207 LYS B O 1
ATOM 3871 N N . ILE B 1 208 ? -19.281 29.5 7.926 1 91.31 208 ILE B N 1
ATOM 3872 C CA . ILE B 1 208 ? -19.203 28.188 7.289 1 91.31 208 ILE B CA 1
ATOM 3873 C C . ILE B 1 208 ? -18.922 28.359 5.801 1 91.31 208 ILE B C 1
ATOM 3875 O O . ILE B 1 208 ? -19.609 29.109 5.113 1 91.31 208 ILE B O 1
ATOM 3879 N N . TYR B 1 209 ? -17.906 27.734 5.305 1 90.81 209 TYR B N 1
ATOM 3880 C CA . TYR B 1 209 ? -17.578 27.656 3.887 1 90.81 209 TYR B CA 1
ATOM 3881 C C . TYR B 1 209 ? -17.844 26.25 3.342 1 90.81 209 TYR B C 1
ATOM 3883 O O . TYR B 1 209 ? -17.156 25.297 3.719 1 90.81 209 TYR B O 1
ATOM 3891 N N . SER B 1 210 ? -18.734 26.141 2.422 1 89.62 210 SER B N 1
ATOM 3892 C CA . SER B 1 210 ? -19.141 24.844 1.895 1 89.62 210 SER B CA 1
ATOM 3893 C C . SER B 1 210 ? -18.422 24.531 0.588 1 89.62 210 SER B C 1
ATOM 3895 O O . SER B 1 210 ? -18.094 25.438 -0.183 1 89.62 210 SER B O 1
ATOM 3897 N N . PHE B 1 211 ? -18.094 23.312 0.35 1 84.44 211 PHE B N 1
ATOM 3898 C CA . PHE B 1 211 ? -17.5 22.828 -0.891 1 84.44 211 PHE B CA 1
ATOM 3899 C C . PHE B 1 211 ? -18.047 21.469 -1.267 1 84.44 211 PHE B C 1
ATOM 3901 O O . PHE B 1 211 ? -18.609 20.766 -0.421 1 84.44 211 PHE B O 1
ATOM 3908 N N . LYS B 1 212 ? -17.875 21.266 -2.76 1 76.81 212 LYS B N 1
ATOM 3909 C CA . LYS B 1 212 ? -18.375 20.016 -3.312 1 76.81 212 LYS B CA 1
ATOM 3910 C C . LYS B 1 212 ? -17.25 19.031 -3.549 1 76.81 212 LYS B C 1
ATOM 3912 O O . LYS B 1 212 ? -16.109 19.422 -3.822 1 76.81 212 LYS B O 1
ATOM 3917 N N . ASN B 1 213 ? -17.094 17.891 -3.018 1 66.75 213 ASN B N 1
ATOM 3918 C CA . ASN B 1 213 ? -16.188 16.797 -3.34 1 66.75 213 ASN B CA 1
ATOM 3919 C C . ASN B 1 213 ? -15.156 16.578 -2.229 1 66.75 213 ASN B C 1
ATOM 3921 O O . ASN B 1 213 ? -14.516 17.531 -1.774 1 66.75 213 ASN B O 1
ATOM 3925 N N . ASN B 1 214 ? -15.031 15.438 -1.917 1 71.25 214 ASN B N 1
ATOM 3926 C CA . ASN B 1 214 ? -14.211 15.125 -0.752 1 71.25 214 ASN B CA 1
ATOM 3927 C C . ASN B 1 214 ? -13.133 14.102 -1.086 1 71.25 214 ASN B C 1
ATOM 3929 O O . ASN B 1 214 ? -12.492 13.555 -0.187 1 71.25 214 ASN B O 1
ATOM 3933 N N . LEU B 1 215 ? -12.734 14.023 -2.422 1 76.31 215 LEU B N 1
ATOM 3934 C CA . LEU B 1 215 ? -11.812 12.953 -2.787 1 76.31 215 LEU B CA 1
ATOM 3935 C C . LEU B 1 215 ? -10.398 13.273 -2.322 1 76.31 215 LEU B C 1
ATOM 3937 O O . LEU B 1 215 ? -9.656 12.383 -1.915 1 76.31 215 LEU B O 1
ATOM 3941 N N . PHE B 1 216 ? -10.078 14.508 -2.365 1 86.5 216 PHE B N 1
ATOM 3942 C CA . PHE B 1 216 ? -8.727 14.93 -2.029 1 86.5 216 PHE B CA 1
ATOM 3943 C C . PHE B 1 216 ? -8.734 15.906 -0.854 1 86.5 216 PHE B C 1
ATOM 3945 O O . PHE B 1 216 ? -7.977 16.875 -0.838 1 86.5 216 PHE B O 1
ATOM 3952 N N . LEU B 1 217 ? -9.617 15.609 0.032 1 89.69 217 LEU B N 1
ATOM 3953 C CA . LEU B 1 217 ? -9.828 16.469 1.188 1 89.69 217 LEU B CA 1
ATOM 3954 C C . LEU B 1 217 ? -8.531 16.656 1.973 1 89.69 217 LEU B C 1
ATOM 3956 O O . LEU B 1 217 ? -8.211 17.75 2.41 1 89.69 217 LEU B O 1
ATOM 3960 N N . GLU B 1 218 ? -7.777 15.578 2.141 1 91.25 218 GLU B N 1
ATOM 3961 C CA . GLU B 1 218 ? -6.547 15.641 2.924 1 91.25 218 GLU B CA 1
ATOM 3962 C C . GLU B 1 218 ? -5.539 16.594 2.287 1 91.25 218 GLU B C 1
ATOM 3964 O O . GLU B 1 218 ? -4.895 17.375 2.982 1 91.25 218 GLU B O 1
ATOM 3969 N N . GLU B 1 219 ? -5.379 16.516 1.015 1 92.69 219 GLU B N 1
ATOM 3970 C CA . GLU B 1 219 ? -4.496 17.422 0.285 1 92.69 219 GLU B CA 1
ATOM 3971 C C . GLU B 1 219 ? -4.977 18.875 0.391 1 92.69 219 GLU B C 1
ATOM 3973 O O . GLU B 1 219 ? -4.176 19.781 0.611 1 92.69 219 GLU B O 1
ATOM 3978 N N . ALA B 1 220 ? -6.258 19 0.239 1 93.44 220 ALA B N 1
ATOM 3979 C CA . ALA B 1 220 ? -6.844 20.344 0.302 1 93.44 220 ALA B CA 1
ATOM 3980 C C . ALA B 1 220 ? -6.652 20.953 1.683 1 93.44 220 ALA B C 1
ATOM 3982 O O . ALA B 1 220 ? -6.336 22.141 1.8 1 93.44 220 ALA B O 1
ATOM 3983 N N . ILE B 1 221 ? -6.867 20.188 2.643 1 94.62 221 ILE B N 1
ATOM 3984 C CA . ILE B 1 221 ? -6.672 20.672 4.008 1 94.62 221 ILE B CA 1
ATOM 3985 C C . ILE B 1 221 ? -5.215 21.078 4.207 1 94.62 221 ILE B C 1
ATOM 3987 O O . ILE B 1 221 ? -4.938 22.141 4.766 1 94.62 221 ILE B O 1
ATOM 3991 N N . SER B 1 222 ? -4.305 20.266 3.764 1 95.56 222 SER B N 1
ATOM 3992 C CA . SER B 1 222 ? -2.891 20.609 3.887 1 95.56 222 SER B CA 1
ATOM 3993 C C . SER B 1 222 ? -2.562 21.906 3.174 1 95.56 222 SER B C 1
ATOM 3995 O O . SER B 1 222 ? -1.767 22.703 3.67 1 95.56 222 SER B O 1
ATOM 3997 N N . SER B 1 223 ? -3.137 22.094 2.061 1 96.12 223 SER B N 1
ATOM 3998 C CA . SER B 1 223 ? -2.938 23.328 1.318 1 96.12 223 SER B CA 1
ATOM 3999 C C . SER B 1 223 ? -3.479 24.531 2.09 1 96.12 223 SER B C 1
ATOM 4001 O O . SER B 1 223 ? -2.832 25.578 2.15 1 96.12 223 SER B O 1
ATOM 4003 N N . TYR B 1 224 ? -4.68 24.344 2.625 1 96.75 224 TYR B N 1
ATOM 4004 C CA . TYR B 1 224 ? -5.25 25.375 3.482 1 96.75 224 TYR B CA 1
ATOM 4005 C C . TYR B 1 224 ? -4.309 25.719 4.633 1 96.75 224 TYR B C 1
ATOM 4007 O O . TYR B 1 224 ? -4.004 26.891 4.879 1 96.75 224 TYR B O 1
ATOM 4015 N N . GLN B 1 225 ? -3.887 24.703 5.277 1 98.12 225 GLN B N 1
ATOM 4016 C CA . GLN B 1 225 ? -3.023 24.859 6.441 1 98.12 225 GLN B CA 1
ATOM 4017 C C . GLN B 1 225 ? -1.741 25.609 6.078 1 98.12 225 GLN B C 1
ATOM 4019 O O . GLN B 1 225 ? -1.319 26.516 6.797 1 98.12 225 GLN B O 1
ATOM 4024 N N . ALA B 1 226 ? -1.153 25.203 5.008 1 98.06 226 ALA B N 1
ATOM 4025 C CA . ALA B 1 226 ? 0.088 25.844 4.57 1 98.06 226 ALA B CA 1
ATOM 4026 C C . ALA B 1 226 ? -0.113 27.328 4.336 1 98.06 226 ALA B C 1
ATOM 4028 O O . ALA B 1 226 ? 0.681 28.156 4.797 1 98.06 226 ALA B O 1
ATOM 4029 N N . SER B 1 227 ? -1.177 27.656 3.65 1 98 227 SER B N 1
ATOM 4030 C CA . SER B 1 227 ? -1.494 29.047 3.371 1 98 227 SER B CA 1
ATOM 4031 C C . SER B 1 227 ? -1.762 29.828 4.656 1 98 227 SER B C 1
ATOM 4033 O O . SER B 1 227 ? -1.287 30.953 4.82 1 98 227 SER B O 1
ATOM 4035 N N . PHE B 1 228 ? -2.48 29.219 5.531 1 98.19 228 PHE B N 1
ATOM 4036 C CA . PHE B 1 228 ? -2.824 29.844 6.805 1 98.19 228 PHE B CA 1
ATOM 4037 C C . PHE B 1 228 ? -1.572 30.125 7.629 1 98.19 228 PHE B C 1
ATOM 4039 O O . PHE B 1 228 ? -1.371 31.234 8.109 1 98.19 228 PHE B O 1
ATOM 4046 N N . ILE B 1 229 ? -0.741 29.141 7.762 1 98.12 229 ILE B N 1
ATOM 4047 C CA . ILE B 1 229 ? 0.494 29.234 8.531 1 98.12 229 ILE B CA 1
ATOM 4048 C C . ILE B 1 229 ? 1.4 30.297 7.914 1 98.12 229 ILE B C 1
ATOM 4050 O O . ILE B 1 229 ? 1.952 31.141 8.625 1 98.12 229 ILE B O 1
ATOM 4054 N N . TYR B 1 230 ? 1.501 30.25 6.605 1 97.81 230 TYR B N 1
ATOM 4055 C CA . TYR B 1 230 ? 2.262 31.281 5.902 1 97.81 230 TYR B CA 1
ATOM 4056 C C . TYR B 1 230 ? 1.761 32.656 6.266 1 97.81 230 TYR B C 1
ATOM 4058 O O . TYR B 1 230 ? 2.553 33.562 6.609 1 97.81 230 TYR B O 1
ATOM 4066 N N . GLY B 1 231 ? 0.456 32.844 6.188 1 97.44 231 GLY B N 1
ATOM 4067 C CA . GLY B 1 231 ? -0.139 34.125 6.504 1 97.44 231 GLY B CA 1
ATOM 4068 C C . GLY B 1 231 ? 0.156 34.594 7.922 1 97.44 231 GLY B C 1
ATOM 4069 O O . GLY B 1 231 ? 0.433 35.781 8.148 1 97.44 231 GLY B O 1
ATOM 4070 N N . ILE B 1 232 ? 0.121 33.656 8.867 1 96.38 232 ILE B N 1
ATOM 4071 C CA . ILE B 1 232 ? 0.403 34 10.258 1 96.38 232 ILE B CA 1
ATOM 4072 C C . ILE B 1 232 ? 1.868 34.375 10.406 1 96.38 232 ILE B C 1
ATOM 4074 O O . ILE B 1 232 ? 2.178 35.406 11.039 1 96.38 232 ILE B O 1
ATOM 4078 N N . ILE B 1 233 ? 2.768 33.625 9.82 1 95.94 233 ILE B N 1
ATOM 4079 C CA . ILE B 1 233 ? 4.203 33.844 9.938 1 95.94 233 ILE B CA 1
ATOM 4080 C C . ILE B 1 233 ? 4.559 35.188 9.305 1 95.94 233 ILE B C 1
ATOM 4082 O O . ILE B 1 233 ? 5.422 35.906 9.812 1 95.94 233 ILE B O 1
ATOM 4086 N N . LYS B 1 234 ? 3.896 35.562 8.266 1 95.75 234 LYS B N 1
ATOM 4087 C CA . LYS B 1 234 ? 4.168 36.812 7.57 1 95.75 234 LYS B CA 1
ATOM 4088 C C . LYS B 1 234 ? 3.369 37.969 8.18 1 95.75 234 LYS B C 1
ATOM 4090 O O . LYS B 1 234 ? 3.412 39.094 7.672 1 95.75 234 LYS B O 1
ATOM 4095 N N . ASN B 1 235 ? 2.592 37.75 9.18 1 95.38 235 ASN B N 1
ATOM 4096 C CA . ASN B 1 235 ? 1.857 38.75 9.961 1 95.38 235 ASN B CA 1
ATOM 4097 C C . ASN B 1 235 ? 0.78 39.438 9.133 1 95.38 235 ASN B C 1
ATOM 4099 O O . ASN B 1 235 ? 0.627 40.656 9.188 1 95.38 235 ASN B O 1
ATOM 4103 N N . PHE B 1 236 ? 0.063 38.625 8.375 1 95.56 236 PHE B N 1
ATOM 4104 C CA . PHE B 1 236 ? -1.102 39.125 7.664 1 95.56 236 PHE B CA 1
ATOM 4105 C C . PHE B 1 236 ? -2.305 39.219 8.594 1 95.56 236 PHE B C 1
ATOM 4107 O O . PHE B 1 236 ? -2.291 38.688 9.695 1 95.56 236 PHE B O 1
ATOM 4114 N N . ASN B 1 237 ? -3.271 40 8.156 1 95.56 237 ASN B N 1
ATOM 4115 C CA . ASN B 1 237 ? -4.547 40.031 8.859 1 95.56 237 ASN B CA 1
ATOM 4116 C C . ASN B 1 237 ? -5.289 38.719 8.766 1 95.56 237 ASN B C 1
ATOM 4118 O O . ASN B 1 237 ? -5.289 38.062 7.715 1 95.56 237 ASN B O 1
ATOM 4122 N N . LEU B 1 238 ? -5.973 38.344 9.812 1 94.25 238 LEU B N 1
ATOM 4123 C CA . LEU B 1 238 ? -6.574 37.031 9.938 1 94.25 238 LEU B CA 1
ATOM 4124 C C . LEU B 1 238 ? -7.645 36.812 8.875 1 94.25 238 LEU B C 1
ATOM 4126 O O . LEU B 1 238 ? -7.773 35.688 8.336 1 94.25 238 LEU B O 1
ATOM 4130 N N . ASN B 1 239 ? -8.398 37.812 8.609 1 93 239 ASN B N 1
ATOM 4131 C CA . ASN B 1 239 ? -9.438 37.688 7.59 1 93 239 ASN B CA 1
ATOM 4132 C C . ASN B 1 239 ? -8.844 37.406 6.211 1 93 239 ASN B C 1
ATOM 4134 O O . ASN B 1 239 ? -9.328 36.562 5.469 1 93 239 ASN B O 1
ATOM 4138 N N . PHE B 1 240 ? -7.836 38.125 5.973 1 95.25 240 PHE B N 1
ATOM 4139 C CA . PHE B 1 240 ? -7.137 37.969 4.707 1 95.25 240 PHE B CA 1
ATOM 4140 C C . PHE B 1 240 ? -6.492 36.562 4.633 1 95.25 240 PHE B C 1
ATOM 4142 O O . PHE B 1 240 ? -6.547 35.906 3.592 1 95.25 240 PHE B O 1
ATOM 4149 N N . ILE B 1 241 ? -5.926 36.125 5.703 1 96.94 241 ILE B N 1
ATOM 4150 C CA . ILE B 1 241 ? -5.316 34.812 5.793 1 96.94 241 ILE B CA 1
ATOM 4151 C C . ILE B 1 241 ? -6.344 33.75 5.438 1 96.94 241 ILE B C 1
ATOM 4153 O O . ILE B 1 241 ? -6.066 32.844 4.633 1 96.94 241 ILE B O 1
ATOM 4157 N N . ASN B 1 242 ? -7.492 33.875 6.004 1 95.56 242 ASN B N 1
ATOM 4158 C CA . ASN B 1 242 ? -8.539 32.875 5.766 1 95.56 242 ASN B CA 1
ATOM 4159 C C . ASN B 1 242 ? -8.984 32.875 4.305 1 95.56 242 ASN B C 1
ATOM 4161 O O . ASN B 1 242 ? -9.195 31.812 3.715 1 95.56 242 ASN B O 1
ATOM 4165 N N . GLU B 1 243 ? -9.117 34.031 3.764 1 95.75 243 GLU B N 1
ATOM 4166 C CA . GLU B 1 243 ? -9.508 34.125 2.363 1 95.75 243 GLU B CA 1
ATOM 4167 C C . GLU B 1 243 ? -8.492 33.469 1.45 1 95.75 243 GLU B C 1
ATOM 4169 O O . GLU B 1 243 ? -8.859 32.688 0.568 1 95.75 243 GLU B O 1
ATOM 4174 N N . LEU B 1 244 ? -7.25 33.781 1.7 1 96.19 244 LEU B N 1
ATOM 4175 C CA . LEU B 1 244 ? -6.176 33.156 0.931 1 96.19 244 LEU B CA 1
ATOM 4176 C C . LEU B 1 244 ? -6.176 31.656 1.113 1 96.19 244 LEU B C 1
ATOM 4178 O O . LEU B 1 244 ? -5.969 30.906 0.153 1 96.19 244 LEU B O 1
ATOM 4182 N N . SER B 1 245 ? -6.367 31.188 2.312 1 97.31 245 SER B N 1
ATOM 4183 C CA . SER B 1 245 ? -6.348 29.766 2.639 1 97.31 245 SER B CA 1
ATOM 4184 C C . SER B 1 245 ? -7.496 29.031 1.959 1 97.31 245 SER B C 1
ATOM 4186 O O . SER B 1 245 ? -7.316 27.906 1.462 1 97.31 245 SER B O 1
ATOM 4188 N N . ILE B 1 246 ? -8.648 29.672 1.919 1 95.69 246 ILE B N 1
ATOM 4189 C CA . ILE B 1 246 ? -9.797 29.078 1.247 1 95.69 246 ILE B CA 1
ATOM 4190 C C . ILE B 1 246 ? -9.516 28.953 -0.249 1 95.69 246 ILE B C 1
ATOM 4192 O O . ILE B 1 246 ? -9.852 27.938 -0.869 1 95.69 246 ILE B O 1
ATOM 4196 N N . LYS B 1 247 ? -8.93 29.953 -0.793 1 94.38 247 LYS B N 1
ATOM 4197 C CA . LYS B 1 247 ? -8.547 29.906 -2.201 1 94.38 247 LYS B CA 1
ATOM 4198 C C . LYS B 1 247 ? -7.566 28.766 -2.465 1 94.38 247 LYS B C 1
ATOM 4200 O O . LYS B 1 247 ? -7.703 28.031 -3.445 1 94.38 247 LYS B O 1
ATOM 4205 N N . SER B 1 248 ? -6.57 28.641 -1.613 1 95.12 248 SER B N 1
ATOM 4206 C CA . SER B 1 248 ? -5.59 27.578 -1.725 1 95.12 248 SER B CA 1
ATOM 4207 C C . SER B 1 248 ? -6.25 26.203 -1.608 1 95.12 248 SER B C 1
ATOM 4209 O O . SER B 1 248 ? -5.941 25.297 -2.377 1 95.12 248 SER B O 1
ATOM 4211 N N . PHE B 1 249 ? -7.152 26.078 -0.685 1 93.88 249 PHE B N 1
ATOM 4212 C CA . PHE B 1 249 ? -7.926 24.859 -0.477 1 93.88 249 PHE B CA 1
ATOM 4213 C C . PHE B 1 249 ? -8.641 24.453 -1.758 1 93.88 249 PHE B C 1
ATOM 4215 O O . PHE B 1 249 ? -8.508 23.312 -2.213 1 93.88 249 PHE B O 1
ATOM 4222 N N . LYS B 1 250 ? -9.297 25.328 -2.352 1 89.88 250 LYS B N 1
ATOM 4223 C CA . LYS B 1 250 ? -10.094 25.062 -3.551 1 89.88 250 LYS B CA 1
ATOM 4224 C C . LYS B 1 250 ? -9.195 24.719 -4.738 1 89.88 250 LYS B C 1
ATOM 4226 O O . LYS B 1 250 ? -9.531 23.859 -5.551 1 89.88 250 LYS B O 1
ATOM 4231 N N . SER B 1 251 ? -8.086 25.328 -4.832 1 87.75 251 SER B N 1
ATOM 4232 C CA . SER B 1 251 ? -7.145 25.094 -5.918 1 87.75 251 SER B CA 1
ATOM 4233 C C . SER B 1 251 ? -6.539 23.688 -5.82 1 87.75 251 SER B C 1
ATOM 4235 O O . SER B 1 251 ? -6.395 23 -6.832 1 87.75 251 SER B O 1
ATOM 4237 N N . ALA B 1 252 ? -6.145 23.328 -4.648 1 85.25 252 ALA B N 1
ATOM 4238 C CA . ALA B 1 252 ? -5.57 22 -4.43 1 85.25 252 ALA B CA 1
ATOM 4239 C C . ALA B 1 252 ? -6.559 20.906 -4.812 1 85.25 252 ALA B C 1
ATOM 4241 O O . ALA B 1 252 ? -6.18 19.906 -5.414 1 85.25 252 ALA B O 1
ATOM 4242 N N . TYR B 1 253 ? -7.703 21.094 -4.516 1 77.38 253 TYR B N 1
ATOM 4243 C CA . TYR B 1 253 ? -8.75 20.141 -4.852 1 77.38 253 TYR B CA 1
ATOM 4244 C C . TYR B 1 253 ? -8.836 19.922 -6.355 1 77.38 253 TYR B C 1
ATOM 4246 O O . TYR B 1 253 ? -8.867 18.781 -6.828 1 77.38 253 TYR B O 1
ATOM 4254 N N . LYS B 1 254 ? -8.695 20.906 -7.062 1 71 254 LYS B N 1
ATOM 4255 C CA . LYS B 1 254 ? -8.773 20.844 -8.516 1 71 254 LYS B CA 1
ATOM 4256 C C . LYS B 1 254 ? -7.516 20.219 -9.109 1 71 254 LYS B C 1
ATOM 4258 O O . LYS B 1 254 ? -7.605 19.359 -10 1 71 254 LYS B O 1
ATOM 4263 N N . ASN B 1 255 ? -6.363 20.484 -8.539 1 71.06 255 ASN B N 1
ATOM 4264 C CA . ASN B 1 255 ? -5.082 20.047 -9.086 1 71.06 255 ASN B CA 1
ATOM 4265 C C . ASN B 1 255 ? -4.828 18.578 -8.797 1 71.06 255 ASN B C 1
ATOM 4267 O O . ASN B 1 255 ? -4.301 17.844 -9.641 1 71.06 255 ASN B O 1
ATOM 4271 N N . CYS B 1 256 ? -5.078 18.188 -7.609 1 68.62 256 CYS B N 1
ATOM 4272 C CA . CYS B 1 256 ? -4.82 16.812 -7.25 1 68.62 256 CYS B CA 1
ATOM 4273 C C . CYS B 1 256 ? -5.641 15.852 -8.117 1 68.62 256 CYS B C 1
ATOM 4275 O O . CYS B 1 256 ? -5.164 14.781 -8.484 1 68.62 256 CYS B O 1
ATOM 4277 N N . PHE B 1 257 ? -6.68 16.297 -8.383 1 57.53 257 PHE B N 1
ATOM 4278 C CA . PHE B 1 257 ? -7.465 15.5 -9.328 1 57.53 257 PHE B CA 1
ATOM 4279 C C . PHE B 1 257 ? -6.691 15.281 -10.625 1 57.53 257 PHE B C 1
ATOM 4281 O O . PHE B 1 257 ? -6.602 14.148 -11.109 1 57.53 257 PHE B O 1
ATOM 4288 N N . PHE B 1 258 ? -5.984 16.25 -10.961 1 52.91 258 PHE B N 1
ATOM 4289 C CA . PHE B 1 258 ? -5.234 16.156 -12.211 1 52.91 258 PHE B CA 1
ATOM 4290 C C . PHE B 1 258 ? -3.955 15.359 -12.023 1 52.91 258 PHE B C 1
ATOM 4292 O O . PHE B 1 258 ? -3.615 14.516 -12.852 1 52.91 258 PHE B O 1
ATOM 4299 N N . ASN B 1 259 ? -3.295 15.57 -10.93 1 55.44 259 ASN B N 1
ATOM 4300 C CA . ASN B 1 259 ? -1.991 14.953 -10.711 1 55.44 259 ASN B CA 1
ATOM 4301 C C . ASN B 1 259 ? -2.117 13.461 -10.43 1 55.44 259 ASN B C 1
ATOM 4303 O O . ASN B 1 259 ? -1.243 12.672 -10.805 1 55.44 259 ASN B O 1
ATOM 4307 N N . PHE B 1 260 ? -3.107 13.109 -9.727 1 53.31 260 PHE B N 1
ATOM 4308 C CA . PHE B 1 260 ? -3.205 11.703 -9.336 1 53.31 260 PHE B CA 1
ATOM 4309 C C . PHE B 1 260 ? -3.82 10.875 -10.461 1 53.31 260 PHE B C 1
ATOM 4311 O O . PHE B 1 260 ? -3.596 9.664 -10.539 1 53.31 260 PHE B O 1
ATOM 4318 N N . PHE B 1 261 ? -4.551 11.406 -11.367 1 48.84 261 PHE B N 1
ATOM 4319 C CA . PHE B 1 261 ? -5.312 10.578 -12.289 1 48.84 261 PHE B CA 1
ATOM 4320 C C . PHE B 1 261 ? -5.055 10.992 -13.734 1 48.84 261 PHE B C 1
ATOM 4322 O O . PHE B 1 261 ? -5.59 10.391 -14.664 1 48.84 261 PHE B O 1
ATOM 4329 N N . TYR B 1 262 ? -4.355 12.125 -14.008 1 44.94 262 TYR B N 1
ATOM 4330 C CA . TYR B 1 262 ? -3.947 12.484 -15.359 1 44.94 262 TYR B CA 1
ATOM 4331 C C . TYR B 1 262 ? -2.439 12.695 -15.438 1 44.94 262 TYR B C 1
ATOM 4333 O O . TYR B 1 262 ? -1.835 13.25 -14.516 1 44.94 262 TYR B O 1
#

Radius of gyration: 27.01 Å; Cα contacts (8 Å, |Δi|>4): 945; chains: 2; bounding box: 52×81×58 Å

Nearest PDB structures (foldseek):
  6wb7-assembly2_C  TM=7.751E-01  e=6.778E-13  Actinoplanes sp. SE50/110
  7cf8-assembly1_D  TM=6.639E-01  e=1.264E-09  Mycobacterium marinum M
  7fca-assembly1_D  TM=6.167E-01  e=4.044E-09  Mycobacterium marinum M
  5f0z-assembly1_A  TM=7.281E-01  e=4.142E-08  Vibrio cholerae O395
  3ikh-assembly2_B  TM=6.286E-01  e=5.626E-08  Klebsiella pneumoniae subsp. pneumoniae MGH 78578

Solvent-accessible surface area (backbone atoms only — not comparable to full-atom values): 28330 Å² total; per-residue (Å²): 132,85,75,75,74,68,74,72,74,68,74,78,68,87,62,86,68,78,46,55,30,38,31,36,34,33,62,23,40,30,40,36,28,42,80,83,29,45,66,46,76,42,70,22,47,59,36,41,44,24,44,54,40,28,38,72,75,72,47,42,44,30,37,36,35,66,38,14,89,49,89,53,38,63,55,48,54,48,49,30,55,74,68,70,35,55,67,48,70,46,81,24,94,69,27,58,27,37,34,39,35,36,41,76,73,72,41,75,43,60,22,82,32,66,75,86,47,80,73,57,69,68,54,51,52,61,71,46,54,89,39,51,30,37,36,35,39,68,43,79,44,48,58,74,51,48,60,60,48,56,70,67,70,43,50,43,34,38,37,38,40,53,74,57,49,71,70,52,86,82,53,82,86,31,40,34,42,29,45,34,81,61,75,78,67,86,81,62,86,59,55,79,45,38,34,38,36,31,66,43,36,36,37,45,68,87,38,78,47,77,55,91,77,55,73,44,43,71,58,12,49,27,30,20,48,25,41,35,51,49,26,56,75,70,65,51,57,68,69,57,23,51,54,51,11,52,54,37,20,57,50,39,45,60,45,49,58,40,64,77,75,94,132,85,76,74,74,68,72,74,71,69,72,75,68,88,62,86,65,78,47,55,29,37,32,37,33,34,60,22,38,29,40,38,30,40,80,84,30,44,66,47,77,44,71,21,47,59,36,41,43,23,45,55,41,27,40,72,74,70,47,42,46,31,36,37,35,67,40,14,89,50,90,54,38,63,54,48,54,50,50,32,55,75,68,70,35,57,66,48,70,46,81,23,93,69,26,56,29,36,34,40,34,36,41,77,72,74,42,74,43,62,23,82,33,62,76,87,48,78,73,57,68,68,56,49,52,60,70,45,55,89,40,52,31,37,37,34,40,67,44,83,48,48,57,72,49,48,61,58,47,55,70,68,69,43,50,44,36,38,37,38,39,53,75,57,51,72,70,52,86,82,56,82,88,30,39,33,42,27,42,34,80,59,75,78,67,87,84,62,86,61,55,78,44,41,35,39,36,31,65,45,36,35,38,46,68,88,39,78,47,76,56,86,75,57,71,47,44,71,59,13,49,26,30,21,48,26,42,35,51,50,26,57,76,71,64,51,56,68,69,58,22,51,53,53,11,51,52,38,20,56,48,37,44,60,45,48,55,40,64,78,74,95